Protein AF-Q11L35-F1 (afdb_monomer)

Sequence (393 aa):
MLRLVAATIITDKWRVLVFRGAKEGLKWLLNKLLLRSLIWETRNNARGILKKSSRTHQTLDYVSDSVLIIDKKIEYLSAKIDAHADVEDQFKNLVLSTLRDINLSIEQAKRLTAELRESMAGEFLDQINAKLSMQADGAIAEIDKRFTRLSEQIDESTRAVVAGVEKTALNEFRQTEALGALSKLLSLDLPLPPTRGWAASPDFLLHIYQHISEHKPKLVVELGSGVSTVVIAAALKANGDGGLLHSLDHEATFAEATSKLLAKHAFADIATVHHAPLAPWRPTKETKLGTEWQWYSVPETVGSLQDIDLLVIDGPPKATGPFARYPAVPHFRDRMASNCTVLLDDASREEERKVVKAWASDRGLRLYHHREFEKGLAVVIAEGPLPVEESNQ

Organism: Chelativorans sp. (strain BNC1) (NCBI:txid266779)

Mean predicted aligned error: 15.9 Å

pLDDT: mean 71.74, std 25.57, range [23.27, 98.81]

Secondary structure (DSSP, 8-state):
-TTSTTTTSS-TTTHHHHHHHHHHHHHHHHHHHHHHHHHHHHHHHHHHHHTT----THHHHHHHHHHHHHHHHHHHHHHHHTT-S--HHHHHHHHHHHHHHHHHHHHHHHHHHHHHHTT--STHHHHHHHHHHHHHHHHHHHHHHHHHHHHHHHHHHHHHHHHHHHHHHHHHHHHHHHHHHHHHHH--SSPPPP-STTS--HHHHHHHHHHHHHH--SEEEEES-SHHHHHHHHHHHHHTS--EEEEEESSHHHHHHHHHHHHHTT-TTTEEEEE--EEEE--SS-BTTBS-EEEE---HHHHT---EEEEEE--S-GGG-TTTTTTHHHHHGGGEEEEEEEEES-TTSHHHHHHHHHHTTSTTEEEEEETTSSS-EEEEEE-SPPPP-----

InterPro domains:
  IPR029063 S-adenosyl-L-methionine-dependent methyltransferase superfamily [G3DSA:3.40.50.150] (193-385)
  IPR029063 S-adenosyl-L-methionine-dependent methyltransferase superfamily [SSF53335] (197-368)

Nearest PDB structures (foldseek):
  4ymh-assembly2_D  TM=7.003E-01  e=1.085E-08  Podospora anserina
  3dul-assembly1_B  TM=6.969E-01  e=2.610E-08  Bacillus cereus ATCC 10987
  2zlb-assembly1_A  TM=6.695E-01  e=5.586E-08  Rattus norvegicus
  6gt5-assembly2_B  TM=5.621E-01  e=4.677E-05  Homo sapiens
  4pin-assembly1_A  TM=4.367E-01  e=4.763E-03  Mycolicibacterium smegmatis

Foldseek 3Di:
DVVVVPPPPPPPPPVVVVVVVVVVVVVVVVVVVVVVVLLVVVVVVLVVLLVVFFDDPVLQVLVVVLLVVLVVLVVVVVVVVVPDDPDDPVVVVSVVVSSVSVVVSVVVSSVVRVVRVPPDDGPNVVVSSVVSVVSVVVSVVVVVVVVVVVVVVVVVVVVVVVVVVVVVVVQVVVLVVLQVVLVVLLPFPDDFDDCDDLHPGSNLLSVLLVCCLPVVWQEEEEEDAGRSQSSNLSSNVVNVPNRAYEYEDQDPVRLVVRCVVCVVRVSNVHYHYDHFHWDWDAFPDDDPQDGIFGAGNDDPVRLVAAAHQEYEYSDDDPVRDQLRRLCRCRSCVRRHHQWHKYKYFLCVDPSVVVSVVRVVVDPQKDWDWACVHPSTMIIITGHGDDPPPPPDD

Structure (mmCIF, N/CA/C/O backbone):
data_AF-Q11L35-F1
#
_entry.id   AF-Q11L35-F1
#
loop_
_atom_site.group_PDB
_atom_site.id
_atom_site.type_symbol
_atom_site.label_atom_id
_atom_site.label_alt_id
_atom_site.label_comp_id
_atom_site.label_asym_id
_atom_site.label_entity_id
_atom_site.label_seq_id
_atom_site.pdbx_PDB_ins_code
_atom_site.Cartn_x
_atom_site.Cartn_y
_atom_site.Cartn_z
_atom_site.occupancy
_atom_site.B_iso_or_equiv
_atom_site.auth_seq_id
_atom_site.auth_comp_id
_atom_site.auth_asym_id
_atom_site.auth_atom_id
_atom_site.pdbx_PDB_model_num
ATOM 1 N N . MET A 1 1 ? 46.442 26.724 -16.654 1.00 29.09 1 MET A N 1
ATOM 2 C CA . MET A 1 1 ? 45.560 25.533 -16.604 1.00 29.09 1 MET A CA 1
ATOM 3 C C . MET A 1 1 ? 46.078 24.381 -15.732 1.00 29.09 1 MET A C 1
ATOM 5 O O . MET A 1 1 ? 45.262 23.764 -15.069 1.00 29.09 1 MET A O 1
ATOM 9 N N . LEU A 1 2 ? 47.388 24.116 -15.626 1.00 24.48 2 LEU A N 1
ATOM 10 C CA . LEU A 1 2 ? 47.922 22.976 -14.844 1.00 24.48 2 LEU A CA 1
ATOM 11 C C . LEU A 1 2 ? 47.779 23.044 -13.301 1.00 24.48 2 LEU A C 1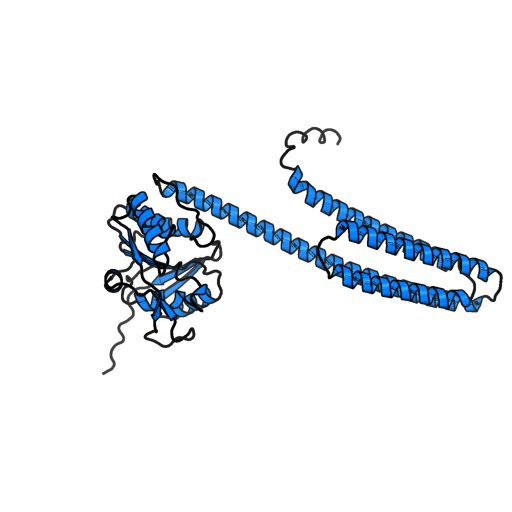
ATOM 13 O O . LEU A 1 2 ? 48.133 22.085 -12.627 1.00 24.48 2 LEU A O 1
ATOM 17 N N . ARG A 1 3 ? 47.233 24.126 -12.720 1.00 23.27 3 ARG A N 1
ATOM 18 C CA . ARG A 1 3 ? 47.002 24.243 -11.261 1.00 23.27 3 ARG A CA 1
ATOM 19 C C . ARG A 1 3 ? 45.599 23.831 -10.782 1.00 23.27 3 ARG A C 1
ATOM 21 O O . ARG A 1 3 ? 45.425 23.677 -9.582 1.00 23.27 3 ARG A O 1
ATOM 28 N N . LEU A 1 4 ? 44.634 23.575 -11.678 1.00 26.19 4 LEU A N 1
ATOM 29 C CA . LEU A 1 4 ? 43.349 22.956 -11.288 1.00 26.19 4 LEU A CA 1
ATOM 30 C C . LEU A 1 4 ? 43.421 21.421 -11.180 1.00 26.19 4 LEU A C 1
ATOM 32 O O . LEU A 1 4 ? 42.534 20.809 -10.600 1.00 26.19 4 LEU A O 1
ATOM 36 N N . VAL A 1 5 ? 44.483 20.795 -11.698 1.00 32.59 5 VAL A N 1
ATOM 37 C CA . VAL A 1 5 ? 44.648 19.328 -11.713 1.00 32.59 5 VAL A CA 1
ATOM 38 C C . VAL A 1 5 ? 45.006 18.765 -10.325 1.00 32.59 5 VAL A C 1
ATOM 40 O O . VAL A 1 5 ? 44.739 17.603 -10.043 1.00 32.59 5 VAL A O 1
ATOM 43 N N . ALA A 1 6 ? 45.561 19.587 -9.427 1.00 26.75 6 ALA A N 1
ATOM 44 C CA . ALA A 1 6 ? 46.005 19.153 -8.099 1.00 26.75 6 ALA A CA 1
ATOM 45 C C . ALA A 1 6 ? 44.889 19.100 -7.032 1.00 26.75 6 ALA A C 1
ATOM 47 O O . ALA A 1 6 ? 45.055 18.444 -6.008 1.00 26.75 6 ALA A O 1
ATOM 48 N N . ALA A 1 7 ? 43.756 19.780 -7.243 1.00 27.67 7 ALA A N 1
ATOM 49 C CA . ALA A 1 7 ? 42.763 20.032 -6.190 1.00 27.67 7 ALA A CA 1
ATOM 50 C C . ALA A 1 7 ? 41.659 18.961 -6.056 1.00 27.67 7 ALA A C 1
ATOM 52 O O . ALA A 1 7 ? 40.735 19.136 -5.266 1.00 27.67 7 ALA A O 1
ATOM 53 N N . THR A 1 8 ? 41.708 17.858 -6.812 1.00 28.53 8 THR A N 1
ATOM 54 C CA . THR A 1 8 ? 40.670 16.799 -6.755 1.00 28.53 8 THR A CA 1
ATOM 55 C C . THR A 1 8 ? 41.256 15.386 -6.671 1.00 28.53 8 THR A C 1
ATOM 57 O O . THR A 1 8 ? 40.688 14.435 -7.195 1.00 28.53 8 THR A O 1
ATOM 60 N N . ILE A 1 9 ? 42.388 15.254 -5.972 1.00 30.20 9 ILE A N 1
ATOM 61 C CA . ILE A 1 9 ? 42.978 13.963 -5.561 1.00 30.20 9 ILE A CA 1
ATOM 62 C C . ILE A 1 9 ? 42.418 13.503 -4.189 1.00 30.20 9 ILE A C 1
ATOM 64 O O . ILE A 1 9 ? 42.638 12.379 -3.754 1.00 30.20 9 ILE A O 1
ATOM 68 N N . ILE A 1 10 ? 41.616 14.338 -3.512 1.00 29.62 10 ILE A N 1
ATOM 69 C CA . ILE A 1 10 ? 40.997 14.023 -2.213 1.00 29.62 10 ILE A CA 1
ATOM 70 C C . ILE A 1 10 ? 39.472 13.903 -2.366 1.00 29.62 10 ILE A C 1
ATOM 72 O O . ILE A 1 10 ? 38.725 14.831 -2.072 1.00 29.62 10 ILE A O 1
ATOM 76 N N . THR A 1 11 ? 39.008 12.762 -2.885 1.00 29.30 11 THR A N 1
ATOM 77 C CA . THR A 1 11 ? 37.630 12.209 -2.721 1.00 29.30 11 THR A CA 1
ATOM 78 C C . THR A 1 11 ? 37.545 10.750 -3.227 1.00 29.30 11 THR A C 1
ATOM 80 O O . THR A 1 11 ? 36.487 10.230 -3.588 1.00 29.30 11 THR A O 1
ATOM 83 N N . ASP A 1 12 ? 38.687 10.060 -3.275 1.00 28.56 12 ASP A N 1
ATOM 84 C CA . ASP A 1 12 ? 39.009 9.083 -4.327 1.00 28.56 12 ASP A CA 1
ATOM 85 C C . ASP A 1 12 ? 38.484 7.645 -4.104 1.00 28.56 12 ASP A C 1
ATOM 87 O O . ASP A 1 12 ? 39.040 6.674 -4.611 1.00 28.56 12 ASP A O 1
ATOM 91 N N . LYS A 1 13 ? 37.404 7.480 -3.325 1.00 29.12 13 LYS A N 1
ATOM 92 C CA . LYS A 1 13 ? 36.787 6.163 -3.048 1.00 29.12 13 LYS A CA 1
ATOM 93 C C . LYS A 1 13 ? 35.330 5.998 -3.488 1.00 29.12 13 LYS A C 1
ATOM 95 O O . LYS A 1 13 ? 34.893 4.861 -3.616 1.00 29.12 13 LYS A O 1
ATOM 100 N N . TRP A 1 14 ? 34.608 7.075 -3.810 1.00 26.94 14 TRP A N 1
ATOM 101 C CA . TRP A 1 14 ? 33.223 6.982 -4.317 1.00 26.94 14 TRP A CA 1
ATOM 102 C C . TRP A 1 14 ? 33.079 7.202 -5.831 1.00 26.94 14 TRP A C 1
ATOM 104 O O . TRP A 1 14 ? 32.114 6.737 -6.432 1.00 26.94 14 TRP A O 1
ATOM 114 N N . ARG A 1 15 ? 34.065 7.820 -6.498 1.00 26.83 15 ARG A N 1
ATOM 115 C CA . ARG A 1 15 ? 34.047 7.977 -7.967 1.00 26.83 15 ARG A CA 1
ATOM 116 C C . ARG A 1 15 ? 34.256 6.666 -8.738 1.00 26.83 15 ARG A C 1
ATOM 118 O O . ARG A 1 15 ? 33.853 6.588 -9.893 1.00 26.83 15 ARG A O 1
ATOM 125 N N . VAL A 1 16 ? 34.858 5.644 -8.127 1.00 29.20 16 VAL A N 1
ATOM 126 C CA . VAL A 1 16 ? 35.372 4.453 -8.835 1.00 29.20 16 VAL A CA 1
ATOM 127 C C . VAL A 1 16 ? 34.273 3.557 -9.433 1.00 29.20 16 VAL A C 1
ATOM 129 O O . VAL A 1 16 ? 34.518 2.944 -10.471 1.00 29.20 16 VAL A O 1
ATOM 132 N N . LEU A 1 17 ? 33.061 3.513 -8.860 1.00 28.58 17 LEU A N 1
ATOM 133 C CA . LEU A 1 17 ? 31.939 2.780 -9.473 1.00 28.58 17 LEU A CA 1
ATOM 134 C C . LEU A 1 17 ? 31.241 3.583 -10.583 1.00 28.58 17 LEU A C 1
ATOM 136 O O . LEU A 1 17 ? 31.077 3.069 -11.686 1.00 28.58 17 LEU A O 1
ATOM 140 N N . VAL A 1 18 ? 30.889 4.850 -10.342 1.00 30.12 18 VAL A N 1
ATOM 141 C CA . VAL A 1 18 ? 30.132 5.661 -11.321 1.00 30.12 18 VAL A CA 1
ATOM 142 C C . VAL A 1 18 ? 30.981 6.021 -12.552 1.00 30.12 18 VAL A C 1
ATOM 144 O O . VAL A 1 18 ? 30.473 6.054 -13.673 1.00 30.12 18 VAL A O 1
ATOM 147 N N . PHE A 1 19 ? 32.298 6.208 -12.396 1.00 29.14 19 PHE A N 1
ATOM 148 C CA . PHE A 1 19 ? 33.178 6.465 -13.542 1.00 29.14 19 PHE A CA 1
ATOM 149 C C . PHE A 1 19 ? 33.494 5.236 -14.401 1.00 29.14 19 PHE A C 1
ATOM 151 O O . PHE A 1 19 ? 34.029 5.435 -15.488 1.00 29.14 19 PHE A O 1
ATOM 158 N N . ARG A 1 20 ? 33.171 3.993 -14.001 1.00 29.88 20 ARG A N 1
ATOM 159 C CA . ARG A 1 20 ? 33.344 2.837 -14.906 1.00 29.88 20 ARG A CA 1
ATOM 160 C C . ARG A 1 20 ? 32.420 2.954 -16.117 1.00 29.88 20 ARG A C 1
ATOM 162 O O . ARG A 1 20 ? 32.927 3.063 -17.230 1.00 29.88 20 ARG A O 1
ATOM 169 N N . GLY A 1 21 ? 31.114 3.116 -15.891 1.00 31.98 21 GLY A N 1
ATOM 170 C CA . GLY A 1 21 ? 30.136 3.326 -16.966 1.00 31.98 21 GLY A CA 1
ATOM 171 C C . GLY A 1 21 ? 30.418 4.575 -17.812 1.00 31.98 21 GLY A C 1
ATOM 172 O O . GLY A 1 21 ? 30.351 4.517 -19.034 1.00 31.98 21 GLY A O 1
ATOM 173 N N . ALA A 1 22 ? 30.838 5.691 -17.202 1.00 30.36 22 ALA A N 1
ATOM 174 C CA . ALA A 1 22 ? 31.196 6.899 -17.958 1.00 30.36 22 ALA A CA 1
ATOM 175 C C . ALA A 1 22 ? 32.483 6.734 -18.795 1.00 30.36 22 ALA A C 1
ATOM 177 O O . ALA A 1 22 ? 32.574 7.248 -19.910 1.00 30.36 22 ALA A O 1
ATOM 178 N N . LYS A 1 23 ? 33.484 6.001 -18.289 1.00 32.16 23 LYS A N 1
ATOM 179 C CA . LYS A 1 23 ? 34.743 5.713 -19.000 1.00 32.16 23 LYS A CA 1
ATOM 180 C C . LYS A 1 23 ? 34.551 4.664 -20.098 1.00 32.16 23 LYS A C 1
ATOM 182 O O . LYS A 1 23 ? 35.252 4.722 -21.105 1.00 32.16 23 LYS A O 1
ATOM 187 N N . GLU A 1 24 ? 33.597 3.754 -19.933 1.00 38.53 24 GLU A N 1
ATOM 188 C CA . GLU A 1 24 ? 33.161 2.797 -20.956 1.00 38.53 24 GLU A CA 1
ATOM 189 C C . GLU A 1 24 ? 32.288 3.466 -22.022 1.00 38.53 24 GLU A C 1
ATOM 191 O O . GLU A 1 24 ? 32.564 3.289 -23.203 1.00 38.53 24 GLU A O 1
ATOM 196 N N . GLY A 1 25 ? 31.368 4.362 -21.654 1.00 35.50 25 GLY A N 1
ATOM 197 C CA . GLY A 1 25 ? 30.642 5.214 -22.603 1.00 35.50 25 GLY A CA 1
ATOM 198 C C . GLY A 1 25 ? 31.573 6.118 -23.420 1.00 35.50 25 GLY A C 1
ATOM 199 O O . GLY A 1 25 ? 31.425 6.226 -24.636 1.00 35.50 25 GLY A O 1
ATOM 200 N N . LEU A 1 26 ? 32.602 6.703 -22.792 1.00 33.41 26 LEU A N 1
ATOM 201 C CA . LEU A 1 26 ? 33.616 7.497 -23.496 1.00 33.41 26 LEU A CA 1
ATOM 202 C C . LEU A 1 26 ? 34.525 6.627 -24.384 1.00 33.41 26 LEU A C 1
ATOM 204 O O . LEU A 1 26 ? 34.858 7.038 -25.493 1.00 33.41 26 LEU A O 1
ATOM 208 N N . LYS A 1 27 ? 34.886 5.410 -23.946 1.00 37.41 27 LYS A N 1
ATOM 209 C CA . LYS A 1 27 ? 35.559 4.404 -24.791 1.00 37.41 27 LYS A CA 1
ATOM 210 C C . LYS A 1 27 ? 34.689 3.978 -25.971 1.00 37.41 27 LYS A C 1
ATOM 212 O O . LYS A 1 27 ? 35.217 3.838 -27.065 1.00 37.41 27 LYS A O 1
ATOM 217 N N . TRP A 1 28 ? 33.387 3.791 -25.780 1.00 43.50 28 TRP A N 1
ATOM 218 C CA . TRP A 1 28 ? 32.437 3.445 -26.835 1.00 43.50 28 TRP A CA 1
ATOM 219 C C . TRP A 1 28 ? 32.321 4.578 -27.855 1.00 43.50 28 TRP A C 1
ATOM 221 O O . TRP A 1 28 ? 32.418 4.327 -29.052 1.00 43.50 28 TRP A O 1
ATOM 231 N N . LEU A 1 29 ? 32.243 5.833 -27.402 1.00 36.66 29 LEU A N 1
ATOM 232 C CA . LEU A 1 29 ? 32.278 7.021 -28.262 1.00 36.66 29 LEU A CA 1
ATOM 233 C C . LEU A 1 29 ? 33.608 7.156 -29.022 1.00 36.66 29 LEU A C 1
ATOM 235 O O . LEU A 1 29 ? 33.600 7.412 -30.225 1.00 36.66 29 LEU A O 1
ATOM 239 N N . LEU A 1 30 ? 34.744 6.919 -28.361 1.00 36.56 30 LEU A N 1
ATOM 240 C CA . LEU A 1 30 ? 36.063 6.892 -29.002 1.00 36.56 30 LEU A CA 1
ATOM 241 C C . LEU A 1 30 ? 36.185 5.742 -30.010 1.00 36.56 30 LEU A C 1
ATOM 243 O O . LEU A 1 30 ? 36.668 5.973 -31.111 1.00 36.56 30 LEU A O 1
ATOM 247 N N . ASN A 1 31 ? 35.682 4.547 -29.693 1.00 41.69 31 ASN A N 1
ATOM 248 C CA . ASN A 1 31 ? 35.614 3.407 -30.610 1.00 41.69 31 ASN A CA 1
ATOM 249 C C . ASN A 1 31 ? 34.676 3.691 -31.794 1.00 41.69 31 ASN A C 1
ATOM 251 O O . ASN A 1 31 ? 35.005 3.321 -32.912 1.00 41.69 31 ASN A O 1
ATOM 255 N N . LYS A 1 32 ? 33.552 4.391 -31.588 1.00 45.16 32 LYS A N 1
ATOM 256 C CA . LYS A 1 32 ? 32.598 4.830 -32.629 1.00 45.16 32 LYS A CA 1
ATOM 257 C C . LYS A 1 32 ? 33.228 5.869 -33.565 1.00 45.16 32 LYS A C 1
ATOM 259 O O . LYS A 1 32 ? 33.017 5.810 -34.775 1.00 45.16 32 LYS A O 1
ATOM 264 N N . LEU A 1 33 ? 34.045 6.780 -33.030 1.00 38.81 33 LEU A N 1
ATOM 265 C CA . LEU A 1 33 ? 34.843 7.734 -33.810 1.00 38.81 33 LEU A CA 1
ATOM 266 C C . LEU A 1 33 ? 36.004 7.050 -34.549 1.00 38.81 33 LEU A C 1
ATOM 268 O O . LEU A 1 33 ? 36.213 7.340 -35.723 1.00 38.81 33 LEU A O 1
ATOM 272 N N . LEU A 1 34 ? 36.697 6.099 -33.914 1.00 40.25 34 LEU A N 1
ATOM 273 C CA . LEU A 1 34 ? 37.718 5.256 -34.545 1.00 40.25 34 LEU A CA 1
ATOM 274 C C . LEU A 1 34 ? 37.129 4.401 -35.670 1.00 40.25 34 LEU A C 1
ATOM 276 O O . LEU A 1 34 ? 37.714 4.369 -36.743 1.00 40.25 34 LEU A O 1
ATOM 280 N N . LEU A 1 35 ? 35.958 3.781 -35.482 1.00 43.38 35 LEU A N 1
ATOM 281 C CA . LEU A 1 35 ? 35.275 3.022 -36.535 1.00 43.38 35 LEU A CA 1
ATOM 282 C C . LEU A 1 35 ? 34.895 3.924 -37.707 1.00 43.38 35 LEU A C 1
ATOM 284 O O . LEU A 1 35 ? 35.154 3.569 -38.850 1.00 43.38 35 LEU A O 1
ATOM 288 N N . ARG A 1 36 ? 34.332 5.109 -37.437 1.00 44.53 36 ARG A N 1
ATOM 289 C CA . ARG A 1 36 ? 34.022 6.098 -38.482 1.00 44.53 36 ARG A CA 1
ATOM 290 C C . ARG A 1 36 ? 35.278 6.570 -39.215 1.00 44.53 36 ARG A C 1
ATOM 292 O O . ARG A 1 36 ? 35.238 6.682 -40.435 1.00 44.53 36 ARG A O 1
ATOM 299 N N . SER A 1 37 ? 36.383 6.793 -38.501 1.00 40.12 37 SER A N 1
ATOM 300 C CA . SER A 1 37 ? 37.683 7.116 -39.097 1.00 40.12 37 SER A CA 1
ATOM 301 C C . SER A 1 37 ? 38.183 5.976 -39.979 1.00 40.12 37 SER A C 1
ATOM 303 O O . SER A 1 37 ? 38.537 6.218 -41.126 1.00 40.12 37 SER A O 1
ATOM 305 N N . LEU A 1 38 ? 38.143 4.734 -39.489 1.00 40.75 38 LEU A N 1
ATOM 306 C CA . LEU A 1 38 ? 38.620 3.563 -40.219 1.00 40.75 38 LEU A CA 1
ATOM 307 C C . LEU A 1 38 ? 37.758 3.283 -41.457 1.00 40.75 38 LEU A C 1
ATOM 309 O O . LEU A 1 38 ? 38.300 3.040 -42.522 1.00 40.75 38 LEU A O 1
ATOM 313 N N . ILE A 1 39 ? 36.430 3.397 -41.358 1.00 43.53 39 ILE A N 1
ATOM 314 C CA . ILE A 1 39 ? 35.503 3.269 -42.495 1.00 43.53 39 ILE A CA 1
ATOM 315 C C . ILE A 1 39 ? 35.752 4.385 -43.519 1.00 43.53 39 ILE A C 1
ATOM 317 O O . ILE A 1 39 ? 35.795 4.116 -44.718 1.00 43.53 39 ILE A O 1
ATOM 321 N N . TRP A 1 40 ? 35.963 5.628 -43.076 1.00 42.62 40 TRP A N 1
ATOM 322 C CA . TRP A 1 40 ? 36.297 6.758 -43.950 1.00 42.62 40 TRP A CA 1
ATOM 323 C C . TRP A 1 40 ? 37.661 6.582 -44.637 1.00 42.62 40 TRP A C 1
ATOM 325 O O . TRP A 1 40 ? 37.807 6.881 -45.823 1.00 42.62 40 TRP A O 1
ATOM 335 N N . GLU A 1 41 ? 38.644 6.036 -43.929 1.00 40.00 41 GLU A N 1
ATOM 336 C CA . GLU A 1 41 ? 39.988 5.746 -44.428 1.00 40.00 41 GLU A CA 1
ATOM 337 C C . GLU A 1 41 ? 39.989 4.547 -45.392 1.00 40.00 41 GLU A C 1
ATOM 339 O O . GLU A 1 41 ? 40.551 4.639 -46.483 1.00 40.00 41 GLU A O 1
ATOM 344 N N . THR A 1 42 ? 39.254 3.471 -45.088 1.00 41.47 42 THR A N 1
ATOM 345 C CA . THR A 1 42 ? 38.979 2.354 -46.009 1.00 41.47 42 THR A CA 1
ATOM 346 C C . THR A 1 42 ? 38.236 2.837 -47.257 1.00 41.47 42 THR A C 1
ATOM 348 O O . THR A 1 42 ? 38.613 2.464 -48.365 1.00 41.47 42 THR A O 1
ATOM 351 N N . ARG A 1 43 ? 37.243 3.725 -47.118 1.00 44.28 43 ARG A N 1
ATOM 352 C CA . ARG A 1 43 ? 36.503 4.358 -48.226 1.00 44.28 43 ARG A CA 1
ATOM 353 C C . ARG A 1 43 ? 37.404 5.224 -49.107 1.00 44.28 43 ARG A C 1
ATOM 355 O O . ARG A 1 43 ? 37.300 5.162 -50.333 1.00 44.28 43 ARG A O 1
ATOM 362 N N . ASN A 1 44 ? 38.306 6.005 -48.516 1.00 43.66 44 ASN A N 1
ATOM 363 C CA . ASN A 1 44 ? 39.275 6.808 -49.264 1.00 43.66 44 ASN A CA 1
ATOM 364 C C . ASN A 1 44 ? 40.340 5.944 -49.945 1.00 43.66 44 ASN A C 1
ATOM 366 O O . ASN A 1 44 ? 40.680 6.212 -51.097 1.00 43.66 44 ASN A O 1
ATOM 370 N N . ASN A 1 45 ? 40.799 4.872 -49.297 1.00 40.28 45 ASN A N 1
ATOM 371 C CA . ASN A 1 45 ? 41.697 3.897 -49.909 1.00 40.28 45 ASN A CA 1
ATOM 372 C C . ASN A 1 45 ? 41.012 3.167 -51.074 1.00 40.28 45 ASN A C 1
ATOM 374 O O . ASN A 1 45 ? 41.555 3.171 -52.175 1.00 40.28 45 ASN A O 1
ATOM 378 N N . ALA A 1 46 ? 39.791 2.649 -50.901 1.00 41.22 46 ALA A N 1
ATOM 379 C CA . ALA A 1 46 ? 38.993 2.031 -51.966 1.00 41.22 46 ALA A CA 1
ATOM 380 C C . ALA A 1 46 ? 38.808 2.971 -53.172 1.00 41.22 46 ALA A C 1
ATOM 382 O O . ALA A 1 46 ? 39.084 2.592 -54.311 1.00 41.22 46 ALA A O 1
ATOM 383 N N . ARG A 1 47 ? 38.449 4.239 -52.932 1.00 41.44 47 ARG A N 1
ATOM 384 C CA . ARG A 1 47 ? 38.328 5.264 -53.987 1.00 41.44 47 ARG A CA 1
ATOM 385 C C . ARG A 1 47 ? 39.674 5.632 -54.624 1.00 41.44 47 ARG A C 1
ATOM 387 O O . ARG A 1 47 ? 39.729 5.895 -55.824 1.00 41.44 47 ARG A O 1
ATOM 394 N N . GLY A 1 48 ? 40.765 5.616 -53.859 1.00 38.22 48 GLY A N 1
ATOM 395 C CA . GLY A 1 48 ? 42.132 5.809 -54.354 1.00 38.22 48 GLY A CA 1
ATOM 396 C C . GLY A 1 48 ? 42.652 4.645 -55.207 1.00 38.22 48 GLY A C 1
ATOM 397 O O . GLY A 1 48 ? 43.472 4.866 -56.098 1.00 38.22 48 GLY A O 1
ATOM 398 N N . ILE A 1 49 ? 42.153 3.429 -54.969 1.00 38.44 49 ILE A N 1
ATOM 399 C CA . ILE A 1 49 ? 42.438 2.216 -55.751 1.00 38.44 49 ILE A CA 1
ATOM 400 C C . ILE A 1 49 ? 41.624 2.216 -57.045 1.00 38.44 49 ILE A C 1
ATOM 402 O O . ILE A 1 49 ? 42.199 2.053 -58.119 1.00 38.44 49 ILE A O 1
ATOM 406 N N . LEU A 1 50 ? 40.318 2.495 -56.965 1.00 39.31 50 LEU A N 1
ATOM 407 C CA . LEU A 1 50 ? 39.436 2.634 -58.131 1.00 39.31 50 LEU A CA 1
ATOM 408 C C . LEU A 1 50 ? 39.946 3.713 -59.102 1.00 39.31 50 LEU A C 1
ATOM 410 O O . LEU A 1 50 ? 40.005 3.475 -60.302 1.00 39.31 50 LEU A O 1
ATOM 414 N N . LYS A 1 51 ? 40.448 4.851 -58.594 1.00 38.25 51 LYS A N 1
ATOM 415 C CA . LYS A 1 51 ? 41.118 5.887 -59.412 1.00 38.25 51 LYS A CA 1
ATOM 416 C C . LYS A 1 51 ? 42.442 5.457 -60.070 1.00 38.25 51 LYS A C 1
ATOM 418 O O . LYS A 1 51 ? 42.972 6.212 -60.881 1.00 38.25 51 LYS A O 1
ATOM 423 N N . LYS A 1 52 ? 43.015 4.305 -59.708 1.00 37.69 52 LYS A N 1
ATOM 424 C CA . LYS A 1 52 ? 44.307 3.801 -60.219 1.00 37.69 52 LYS A CA 1
ATOM 425 C C . LYS A 1 52 ? 44.191 2.500 -61.026 1.00 37.69 52 LYS A C 1
ATOM 427 O O . LYS A 1 52 ? 45.205 2.072 -61.581 1.00 37.69 52 LYS A O 1
ATOM 432 N N . SER A 1 53 ? 43.006 1.893 -61.078 1.00 40.16 53 SER A N 1
ATOM 433 C CA . SER A 1 53 ? 42.716 0.585 -61.676 1.00 40.16 53 SER A CA 1
ATOM 434 C C . SER A 1 53 ? 42.283 0.717 -63.137 1.00 40.16 53 SER A C 1
ATOM 436 O O . SER A 1 53 ? 41.279 1.362 -63.428 1.00 40.16 53 SER A O 1
ATOM 438 N N . SER A 1 54 ? 43.007 0.081 -64.061 1.00 40.41 54 SER A N 1
ATOM 439 C CA . SER A 1 54 ? 42.621 0.030 -65.475 1.00 40.41 54 SER A CA 1
ATOM 440 C C . SER A 1 54 ? 43.127 -1.234 -66.206 1.00 40.41 54 SER A C 1
ATOM 442 O O . SER A 1 54 ? 43.977 -1.114 -67.079 1.00 40.41 54 SER A O 1
ATOM 444 N N . ARG A 1 55 ? 42.598 -2.427 -65.839 1.00 43.97 55 ARG A N 1
ATOM 445 C CA . ARG A 1 55 ? 42.297 -3.689 -66.618 1.00 43.97 55 ARG A CA 1
ATOM 446 C C . ARG A 1 55 ? 41.829 -4.791 -65.620 1.00 43.97 55 ARG A C 1
ATOM 448 O O . ARG A 1 55 ? 42.160 -4.659 -64.449 1.00 43.97 55 ARG A O 1
ATOM 455 N N . THR A 1 56 ? 41.085 -5.880 -65.896 1.00 39.59 56 THR A N 1
ATOM 456 C CA . THR A 1 56 ? 40.362 -6.487 -67.056 1.00 39.59 56 THR A CA 1
ATOM 457 C C . THR A 1 56 ? 39.186 -7.328 -66.491 1.00 39.59 56 THR A C 1
ATOM 459 O O . THR A 1 56 ? 39.038 -7.451 -65.279 1.00 39.59 56 THR A O 1
ATOM 462 N N . HIS A 1 57 ? 38.348 -7.932 -67.341 1.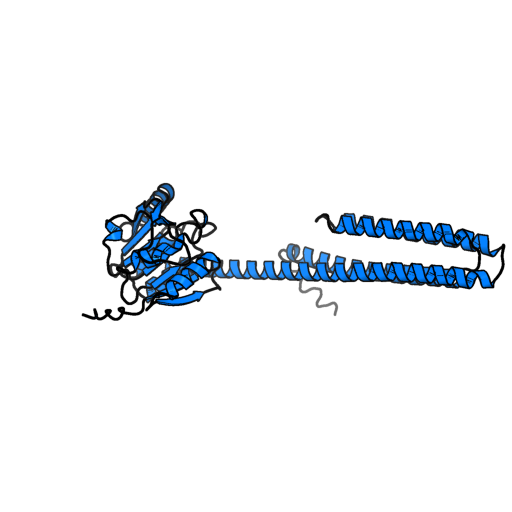00 38.22 57 HIS A N 1
ATOM 463 C CA . HIS A 1 57 ? 37.136 -8.684 -66.974 1.00 38.22 57 HIS A CA 1
ATOM 464 C C . HIS A 1 57 ? 37.262 -9.819 -65.931 1.00 38.22 57 HIS A C 1
ATOM 466 O O . HIS A 1 57 ? 36.301 -10.024 -65.207 1.00 38.22 57 HIS A O 1
ATOM 472 N N . GLN A 1 58 ? 38.381 -10.540 -65.777 1.00 38.16 58 GLN A N 1
ATOM 473 C CA . GLN A 1 58 ? 38.436 -11.635 -64.781 1.00 38.16 58 GLN A CA 1
ATOM 474 C C . GLN A 1 58 ? 38.408 -11.158 -63.318 1.00 38.16 58 GLN A C 1
ATOM 476 O O . GLN A 1 58 ? 37.999 -11.911 -62.438 1.00 38.16 58 GLN A O 1
ATOM 481 N N . THR A 1 59 ? 38.763 -9.898 -63.040 1.00 36.59 59 THR A N 1
ATOM 482 C CA . THR A 1 59 ? 38.615 -9.328 -61.690 1.00 36.59 59 THR A CA 1
ATOM 483 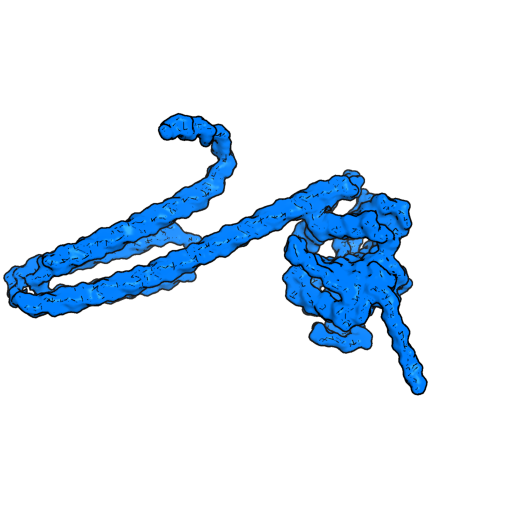C C . THR A 1 59 ? 37.150 -9.102 -61.308 1.00 36.59 59 THR A C 1
ATOM 485 O O . THR A 1 59 ? 36.850 -9.006 -60.121 1.00 36.59 59 THR A O 1
ATOM 488 N N . LEU A 1 60 ? 36.233 -8.987 -62.279 1.00 35.66 60 LEU A N 1
ATOM 489 C CA . LEU A 1 60 ? 34.833 -8.648 -62.007 1.00 35.66 60 LEU A CA 1
ATOM 490 C C . LEU A 1 60 ? 34.101 -9.744 -61.253 1.00 35.66 60 LEU A C 1
ATOM 492 O O . LEU A 1 60 ? 33.491 -9.450 -60.230 1.00 35.66 60 LEU A O 1
ATOM 496 N N . ASP A 1 61 ? 34.171 -10.977 -61.747 1.00 36.38 61 ASP A N 1
ATOM 497 C CA . ASP A 1 61 ? 33.427 -12.092 -61.162 1.00 36.38 61 ASP A CA 1
ATOM 498 C C . ASP A 1 61 ? 33.940 -12.375 -59.742 1.00 36.38 61 ASP A C 1
ATOM 500 O O . ASP A 1 61 ? 33.159 -12.445 -58.798 1.00 36.38 61 ASP A O 1
ATOM 504 N N . TYR A 1 62 ? 35.264 -12.362 -59.547 1.00 37.56 62 TYR A N 1
ATOM 505 C CA . TYR A 1 62 ? 35.878 -12.573 -58.232 1.00 37.56 62 TYR A CA 1
ATOM 506 C C . TYR A 1 62 ? 35.590 -11.443 -57.223 1.00 37.56 62 TYR A C 1
ATOM 508 O O . TYR A 1 62 ? 35.411 -11.696 -56.028 1.00 37.56 62 TYR A O 1
ATOM 516 N N . VAL A 1 63 ? 35.520 -10.181 -57.670 1.00 38.50 63 VAL A N 1
ATOM 517 C CA . VAL A 1 63 ? 35.133 -9.061 -56.792 1.00 38.50 63 VAL A CA 1
ATOM 518 C C . VAL A 1 63 ? 33.622 -9.055 -56.541 1.00 38.50 63 VAL A C 1
ATOM 520 O O . VAL A 1 63 ? 33.210 -8.748 -55.425 1.00 38.50 63 VAL A O 1
ATOM 523 N N . SER A 1 64 ? 32.799 -9.463 -57.510 1.00 38.34 64 SER A N 1
ATOM 524 C CA . SER A 1 64 ? 31.359 -9.684 -57.323 1.00 38.34 64 SER A CA 1
ATOM 525 C C . SER A 1 64 ? 31.100 -10.763 -56.266 1.00 38.34 64 SER A C 1
ATOM 527 O O . SER A 1 64 ? 30.327 -10.533 -55.335 1.00 38.34 64 SER A O 1
ATOM 529 N N . ASP A 1 65 ? 31.813 -11.889 -56.332 1.00 40.84 65 ASP A N 1
ATOM 530 C CA . ASP A 1 65 ? 31.763 -12.946 -55.316 1.00 40.84 65 ASP A CA 1
ATOM 531 C C . ASP A 1 65 ? 32.269 -12.456 -53.951 1.00 40.84 65 ASP A C 1
ATOM 533 O O . ASP A 1 65 ? 31.671 -12.756 -52.917 1.00 40.84 65 ASP A O 1
ATOM 537 N N . SER A 1 66 ? 33.326 -11.637 -53.925 1.00 40.84 66 SER A N 1
ATOM 538 C CA . SER A 1 66 ? 33.844 -11.037 -52.687 1.00 40.84 66 SER A CA 1
ATOM 539 C C . SER A 1 66 ? 32.832 -10.088 -52.029 1.00 40.84 66 SER A C 1
ATOM 541 O O . SER A 1 66 ? 32.659 -10.127 -50.811 1.00 40.84 66 SER A O 1
ATOM 543 N N . VAL A 1 67 ? 32.119 -9.272 -52.815 1.00 41.97 67 VAL A N 1
ATOM 544 C CA . VAL A 1 67 ? 31.027 -8.407 -52.328 1.00 41.97 67 VAL A CA 1
ATOM 545 C C . VAL A 1 67 ? 29.852 -9.250 -51.822 1.00 41.97 67 VAL A C 1
ATOM 547 O O . VAL A 1 67 ? 29.337 -8.981 -50.739 1.00 41.97 67 VAL A O 1
ATOM 550 N N . LEU A 1 68 ? 29.493 -10.332 -52.519 1.00 41.88 68 LEU A N 1
ATOM 551 C CA . LEU A 1 68 ? 28.442 -11.263 -52.090 1.00 41.88 68 LEU A CA 1
ATOM 552 C C . LEU A 1 68 ? 28.791 -11.992 -50.773 1.00 41.88 68 LEU A C 1
ATOM 554 O O . LEU A 1 68 ? 27.915 -12.259 -49.947 1.00 41.88 68 LEU A O 1
ATOM 558 N N . ILE A 1 69 ? 30.073 -12.300 -50.550 1.00 44.16 69 ILE A N 1
ATOM 559 C CA . ILE A 1 69 ? 30.586 -12.852 -49.284 1.00 44.16 69 ILE A CA 1
ATOM 560 C C . ILE A 1 69 ? 30.518 -11.808 -48.159 1.00 44.16 69 ILE A C 1
ATOM 562 O O . ILE A 1 69 ? 30.189 -12.161 -47.024 1.00 44.16 69 ILE A O 1
ATOM 566 N N . ILE A 1 70 ? 30.802 -10.536 -48.458 1.00 43.34 70 ILE A N 1
ATOM 567 C CA . ILE A 1 70 ? 30.682 -9.425 -47.504 1.00 43.34 70 ILE A CA 1
ATOM 568 C C . ILE A 1 70 ? 29.215 -9.228 -47.090 1.00 43.34 70 ILE A C 1
ATOM 570 O O . ILE A 1 70 ? 28.944 -9.202 -45.889 1.00 43.34 70 ILE A O 1
ATOM 574 N N . ASP A 1 71 ? 28.269 -9.204 -48.035 1.00 42.41 71 ASP A N 1
ATOM 575 C CA . ASP A 1 71 ? 26.828 -9.091 -47.745 1.00 42.41 71 ASP A CA 1
ATOM 576 C C . ASP A 1 71 ? 26.325 -10.239 -46.855 1.00 42.41 71 ASP A C 1
ATOM 578 O O . ASP A 1 71 ? 25.726 -9.994 -45.804 1.00 42.41 71 ASP A O 1
ATOM 582 N N . LYS A 1 72 ? 26.648 -11.497 -47.194 1.00 45.62 72 LYS A N 1
ATOM 583 C CA . LYS A 1 72 ? 26.281 -12.662 -46.363 1.00 45.62 72 LYS A CA 1
ATOM 584 C C . LYS A 1 72 ? 26.888 -12.607 -44.960 1.00 45.62 72 LYS A C 1
ATOM 586 O O . LYS A 1 72 ? 26.246 -13.022 -43.994 1.00 45.62 72 LYS A O 1
ATOM 591 N N . LYS A 1 73 ? 28.112 -12.085 -44.817 1.00 45.41 73 LYS A N 1
ATOM 592 C CA . LYS A 1 73 ? 28.718 -11.857 -43.497 1.00 45.41 73 LYS A CA 1
ATOM 593 C C . LYS A 1 73 ? 27.972 -10.761 -42.734 1.00 45.41 73 LYS A C 1
ATOM 595 O O . LYS A 1 73 ? 27.640 -10.990 -41.580 1.00 45.41 73 LYS A O 1
ATOM 600 N N . ILE A 1 74 ? 27.634 -9.627 -43.350 1.00 43.34 74 ILE A N 1
ATOM 601 C CA . ILE A 1 74 ? 26.850 -8.542 -42.720 1.00 43.34 74 ILE A CA 1
ATOM 602 C C . ILE A 1 74 ? 25.477 -9.037 -42.238 1.00 43.34 74 ILE A C 1
ATOM 604 O O . ILE A 1 74 ? 25.007 -8.644 -41.166 1.00 43.34 74 ILE A O 1
ATOM 608 N N . GLU A 1 75 ? 24.844 -9.924 -42.999 1.00 45.59 75 GLU A N 1
ATOM 609 C CA . GLU A 1 75 ? 23.572 -10.551 -42.644 1.00 45.59 75 GLU A CA 1
ATOM 610 C C . GLU A 1 75 ? 23.709 -11.471 -41.415 1.00 45.59 75 GLU A C 1
ATOM 612 O O . GLU A 1 75 ? 22.968 -11.314 -40.442 1.00 45.59 75 GLU A O 1
ATOM 617 N N . TYR A 1 76 ? 24.741 -12.322 -41.382 1.00 47.28 76 TYR A N 1
ATOM 618 C CA . TYR A 1 76 ? 25.103 -13.132 -40.209 1.00 47.28 76 TYR A CA 1
ATOM 619 C C . TYR A 1 76 ? 25.464 -12.284 -38.974 1.00 47.28 76 TYR A C 1
ATOM 621 O O . TYR A 1 76 ? 25.083 -12.623 -37.853 1.00 47.28 76 TYR A O 1
ATOM 629 N N . LEU A 1 77 ? 26.168 -11.160 -39.162 1.00 42.59 77 LEU A N 1
ATOM 630 C CA . LEU A 1 77 ? 26.489 -10.217 -38.086 1.00 42.59 77 LEU A CA 1
ATOM 631 C C . LEU A 1 77 ? 25.230 -9.581 -37.496 1.00 42.59 77 LEU A C 1
ATOM 633 O O . LEU A 1 77 ? 25.121 -9.495 -36.276 1.00 42.59 77 LEU A O 1
ATOM 637 N N . SER A 1 78 ? 24.280 -9.183 -38.347 1.00 42.06 78 SER A N 1
ATOM 638 C CA . SER A 1 78 ? 22.993 -8.624 -37.911 1.00 42.06 78 SER A CA 1
ATOM 639 C C . SER A 1 78 ? 22.249 -9.643 -37.033 1.00 42.06 78 SER A C 1
ATOM 641 O O . SER A 1 78 ? 21.959 -9.353 -35.876 1.00 42.06 78 SER A O 1
ATOM 643 N N . ALA A 1 79 ? 22.100 -10.884 -37.512 1.00 46.91 79 ALA A N 1
ATOM 644 C CA . ALA A 1 79 ? 21.435 -11.960 -36.770 1.00 46.91 79 ALA A CA 1
ATOM 645 C C . ALA A 1 79 ? 22.114 -12.324 -35.431 1.00 46.91 79 ALA A C 1
ATOM 647 O O . ALA A 1 79 ? 21.449 -12.795 -34.510 1.00 46.91 79 ALA A O 1
ATOM 648 N N . LYS A 1 80 ? 23.433 -12.117 -35.295 1.00 44.31 80 LYS A N 1
ATOM 649 C CA . LYS A 1 80 ? 24.156 -12.309 -34.024 1.00 44.31 80 LYS A CA 1
ATOM 650 C C . LYS A 1 80 ? 24.039 -11.126 -33.060 1.00 44.31 80 LYS A C 1
ATOM 652 O O . LYS A 1 80 ? 24.080 -11.350 -31.853 1.00 44.31 80 LYS A O 1
ATOM 657 N N . ILE A 1 81 ? 23.904 -9.897 -33.561 1.00 44.03 81 ILE A N 1
ATOM 658 C CA . ILE A 1 81 ? 23.679 -8.698 -32.732 1.00 44.03 81 ILE A CA 1
ATOM 659 C C . ILE A 1 81 ? 22.317 -8.788 -32.028 1.00 44.03 81 ILE A C 1
ATOM 661 O O . ILE A 1 81 ? 22.217 -8.448 -30.849 1.00 44.03 81 ILE A O 1
ATOM 665 N N . ASP A 1 82 ? 21.315 -9.349 -32.704 1.00 41.19 82 ASP A N 1
ATOM 666 C CA . ASP A 1 82 ? 19.971 -9.571 -32.157 1.00 41.19 82 ASP A CA 1
ATOM 667 C C . ASP A 1 82 ? 19.920 -10.656 -31.047 1.00 41.19 82 ASP A C 1
ATOM 669 O O . ASP A 1 82 ? 18.898 -10.811 -30.379 1.00 41.19 82 ASP A O 1
ATOM 673 N N . ALA A 1 83 ? 21.011 -11.407 -30.815 1.00 39.53 83 ALA A N 1
ATOM 674 C CA . ALA A 1 83 ? 21.013 -12.686 -30.086 1.00 39.53 83 ALA A CA 1
ATOM 675 C C . ALA A 1 83 ? 21.752 -12.716 -28.718 1.00 39.53 83 ALA A C 1
ATOM 677 O O . ALA A 1 83 ? 22.131 -13.798 -28.274 1.00 39.53 83 ALA A O 1
ATOM 678 N N . HIS A 1 84 ? 21.895 -11.559 -28.046 1.00 48.50 84 HIS A N 1
ATOM 679 C CA . HIS A 1 84 ? 22.213 -11.337 -26.606 1.00 48.50 84 HIS A CA 1
ATOM 680 C C . HIS A 1 84 ? 23.589 -10.762 -26.163 1.00 48.50 84 HIS A C 1
ATOM 682 O O . HIS A 1 84 ? 24.652 -11.364 -26.286 1.00 48.50 84 HIS A O 1
ATOM 688 N N . ALA A 1 85 ? 23.469 -9.643 -25.435 1.00 42.97 85 ALA A N 1
ATOM 689 C CA . ALA A 1 85 ? 23.943 -9.361 -24.065 1.00 42.97 85 ALA A CA 1
ATOM 690 C C . ALA A 1 85 ? 25.431 -9.356 -23.645 1.00 42.97 85 ALA A C 1
ATOM 692 O O . ALA A 1 85 ? 25.707 -8.650 -22.679 1.00 42.97 85 ALA A O 1
ATOM 693 N N . ASP A 1 86 ? 26.383 -10.032 -24.298 1.00 50.44 86 ASP A N 1
ATOM 694 C CA . ASP A 1 86 ? 27.801 -10.004 -23.853 1.00 50.44 86 ASP A CA 1
ATOM 695 C C . ASP A 1 86 ? 28.730 -9.449 -24.944 1.00 50.44 86 ASP A C 1
ATOM 697 O O . ASP A 1 86 ? 29.480 -10.145 -25.635 1.00 50.44 86 ASP A O 1
ATOM 701 N N . VAL A 1 87 ? 28.532 -8.154 -25.201 1.00 48.00 87 VAL A N 1
ATOM 702 C CA . VAL A 1 87 ? 28.751 -7.574 -26.529 1.00 48.00 87 VAL A CA 1
ATOM 703 C C . VAL A 1 87 ? 30.192 -7.125 -26.766 1.00 48.00 87 VAL A C 1
ATOM 705 O O . VAL A 1 87 ? 30.702 -7.350 -27.857 1.00 48.00 87 VAL A O 1
ATOM 708 N N . GLU A 1 88 ? 30.873 -6.477 -25.813 1.00 46.00 88 GLU A N 1
ATOM 709 C CA . GLU A 1 88 ? 31.983 -5.573 -26.173 1.00 46.00 88 GLU A CA 1
ATOM 710 C C . GLU A 1 88 ? 33.186 -6.273 -26.835 1.00 46.00 88 GLU A C 1
ATOM 712 O O . GLU A 1 88 ? 33.612 -5.865 -27.918 1.00 46.00 88 GLU A O 1
ATOM 717 N N . ASP A 1 89 ? 33.730 -7.335 -26.237 1.00 45.06 89 ASP A N 1
ATOM 718 C CA . ASP A 1 89 ? 34.932 -7.990 -26.772 1.00 45.06 89 ASP A CA 1
ATOM 719 C C . ASP A 1 89 ? 34.623 -8.989 -27.896 1.00 45.06 89 ASP A C 1
ATOM 721 O O . ASP A 1 89 ? 35.424 -9.129 -28.824 1.00 45.06 89 ASP A O 1
ATOM 725 N N . GLN A 1 90 ? 33.443 -9.620 -27.899 1.00 44.59 90 GLN A N 1
ATOM 726 C CA . GLN A 1 90 ? 33.007 -10.421 -29.047 1.00 44.59 90 GLN A CA 1
ATOM 727 C C . GLN A 1 90 ? 32.747 -9.526 -30.266 1.00 44.59 90 GLN A C 1
ATOM 729 O O . GLN A 1 90 ? 33.260 -9.813 -31.346 1.00 44.59 90 GLN A O 1
ATOM 734 N N . PHE A 1 91 ? 32.049 -8.398 -30.094 1.00 45.75 91 PHE A N 1
ATOM 735 C CA . PHE A 1 91 ? 31.792 -7.419 -31.153 1.00 45.75 91 PHE A CA 1
ATOM 736 C C . PHE A 1 91 ? 33.086 -6.792 -31.677 1.00 45.75 91 PHE A C 1
ATOM 738 O O . PHE A 1 91 ? 33.275 -6.749 -32.890 1.00 45.75 91 PHE A O 1
ATOM 745 N N . LYS A 1 92 ? 34.027 -6.383 -30.810 1.00 45.53 92 LYS A N 1
ATOM 746 C CA . LYS A 1 92 ? 35.352 -5.906 -31.257 1.00 45.53 92 LYS A CA 1
ATOM 747 C C . LYS A 1 92 ? 36.070 -6.947 -32.104 1.00 45.53 92 LYS A C 1
ATOM 749 O O . LYS A 1 92 ? 36.498 -6.622 -33.206 1.00 45.53 92 LYS A O 1
ATOM 754 N N . ASN A 1 93 ? 36.204 -8.182 -31.618 1.00 47.38 93 ASN A N 1
ATOM 755 C CA . ASN A 1 93 ? 36.923 -9.232 -32.343 1.00 47.38 93 ASN A CA 1
ATOM 756 C C . ASN A 1 93 ? 36.261 -9.561 -33.689 1.00 47.38 93 ASN A C 1
ATOM 758 O O . ASN A 1 93 ? 36.957 -9.790 -34.675 1.00 47.38 93 ASN A O 1
ATOM 762 N N . LEU A 1 94 ? 34.931 -9.524 -33.736 1.00 47.03 94 LEU A N 1
ATOM 763 C CA . LEU A 1 94 ? 34.113 -9.824 -34.906 1.00 47.03 94 LEU A CA 1
ATOM 764 C C . LEU A 1 94 ? 34.103 -8.686 -35.947 1.00 47.03 94 LEU A C 1
ATOM 766 O O . LEU A 1 94 ? 34.158 -8.934 -37.152 1.00 47.03 94 LEU A O 1
ATOM 770 N N . VAL A 1 95 ? 34.107 -7.429 -35.502 1.00 46.62 95 VAL A N 1
ATOM 771 C CA . VAL A 1 95 ? 34.293 -6.257 -36.371 1.00 46.62 95 VAL A CA 1
ATOM 772 C C . VAL A 1 95 ? 35.735 -6.196 -36.882 1.00 46.62 95 VAL A C 1
ATOM 774 O O . VAL A 1 95 ? 35.951 -5.974 -38.070 1.00 46.62 95 VAL A O 1
ATOM 777 N N . LEU A 1 96 ? 36.732 -6.465 -36.031 1.00 45.56 96 LEU A N 1
ATOM 778 C CA . LEU A 1 96 ? 38.146 -6.501 -36.421 1.00 45.56 96 LEU A CA 1
ATOM 779 C C . LEU A 1 96 ? 38.470 -7.652 -37.384 1.00 45.56 96 LEU A C 1
ATOM 781 O O . LEU A 1 96 ? 39.281 -7.454 -38.289 1.00 45.56 96 LEU A O 1
ATOM 785 N N . SER A 1 97 ? 37.854 -8.831 -37.240 1.00 47.22 97 SER A N 1
ATOM 786 C CA . SER A 1 97 ? 38.001 -9.915 -38.221 1.00 47.22 97 SER A CA 1
ATOM 787 C C . SER A 1 97 ? 37.340 -9.550 -39.551 1.00 47.22 97 SER A C 1
ATOM 789 O O . SER A 1 97 ? 37.978 -9.669 -40.591 1.00 47.22 97 SER A O 1
ATOM 791 N N . THR A 1 98 ? 36.128 -8.991 -39.524 1.00 46.50 98 THR A N 1
ATOM 792 C CA . THR A 1 98 ? 35.422 -8.546 -40.738 1.00 46.50 98 THR A CA 1
ATOM 793 C C . THR A 1 98 ? 36.201 -7.455 -41.484 1.00 46.50 98 THR A C 1
ATOM 795 O O . THR A 1 98 ? 36.346 -7.524 -42.701 1.00 46.50 98 THR A O 1
ATOM 798 N N . LEU A 1 99 ? 36.781 -6.483 -40.771 1.00 45.84 99 LEU A N 1
ATOM 799 C CA . LEU A 1 99 ? 37.636 -5.444 -41.362 1.00 45.84 99 LEU A CA 1
ATOM 800 C C . LEU A 1 99 ? 38.940 -6.012 -41.947 1.00 45.84 99 LEU A C 1
ATOM 802 O O . LEU A 1 99 ? 39.384 -5.547 -42.997 1.00 45.84 99 LEU A O 1
ATOM 806 N N . ARG A 1 100 ? 39.544 -7.029 -41.312 1.00 49.06 100 ARG A N 1
ATOM 807 C CA . ARG A 1 100 ? 40.703 -7.747 -41.876 1.00 49.06 100 ARG A CA 1
ATOM 808 C C . ARG A 1 100 ? 40.335 -8.491 -43.155 1.00 49.06 100 ARG A C 1
ATOM 810 O O . ARG A 1 100 ? 41.068 -8.369 -44.131 1.00 49.06 100 ARG A O 1
ATOM 817 N N . ASP A 1 101 ? 39.211 -9.201 -43.164 1.00 48.94 101 ASP A N 1
ATOM 818 C CA . ASP A 1 101 ? 38.728 -9.948 -44.328 1.00 48.94 101 ASP A CA 1
ATOM 819 C C . ASP A 1 101 ? 38.440 -9.011 -45.511 1.00 48.94 101 ASP A C 1
ATOM 821 O O . ASP A 1 101 ? 38.914 -9.258 -46.617 1.00 48.94 101 ASP A O 1
ATOM 825 N N . ILE A 1 102 ? 37.756 -7.884 -45.268 1.00 48.50 102 ILE A N 1
ATOM 826 C CA . ILE A 1 102 ? 37.520 -6.839 -46.280 1.00 48.50 102 ILE A CA 1
ATOM 827 C C . ILE A 1 102 ? 38.851 -6.302 -46.823 1.00 48.50 102 ILE A C 1
ATOM 829 O O . ILE A 1 102 ? 39.020 -6.176 -48.036 1.00 48.50 102 ILE A O 1
ATOM 833 N N . ASN A 1 103 ? 39.819 -6.007 -45.950 1.00 45.94 103 ASN A N 1
ATOM 834 C CA . ASN A 1 103 ? 41.115 -5.488 -46.381 1.00 45.94 103 ASN A CA 1
ATOM 835 C C . ASN A 1 103 ? 41.916 -6.524 -47.195 1.00 45.94 103 ASN A C 1
ATOM 837 O O . ASN A 1 103 ? 42.534 -6.163 -48.192 1.00 45.94 103 ASN A O 1
ATOM 841 N N . LEU A 1 104 ? 41.860 -7.811 -46.832 1.00 50.69 104 LEU A N 1
ATOM 842 C CA . LEU A 1 104 ? 42.464 -8.904 -47.604 1.00 50.69 104 LEU A CA 1
ATOM 843 C C . LEU A 1 104 ? 41.841 -9.029 -49.002 1.00 50.69 104 LEU A C 1
ATOM 845 O O . LEU A 1 104 ? 42.581 -9.122 -49.982 1.00 50.69 104 LEU A O 1
ATOM 849 N N . SER A 1 105 ? 40.510 -8.957 -49.114 1.00 47.75 105 SER A N 1
ATOM 850 C CA . SER A 1 105 ? 39.812 -8.954 -50.407 1.00 47.75 105 SER A CA 1
ATOM 851 C C . SER A 1 105 ? 40.194 -7.741 -51.266 1.00 47.75 105 SER A C 1
ATOM 853 O O . SER A 1 105 ? 40.407 -7.881 -52.470 1.00 47.75 105 SER A O 1
ATOM 855 N N . ILE A 1 106 ? 40.360 -6.560 -50.658 1.00 48.94 106 ILE A N 1
ATOM 856 C CA . ILE A 1 106 ? 40.835 -5.350 -51.350 1.00 48.94 106 ILE A CA 1
ATOM 857 C C . ILE A 1 106 ? 42.285 -5.516 -51.842 1.00 48.94 106 ILE A C 1
ATOM 859 O O . ILE A 1 106 ? 42.577 -5.166 -52.986 1.00 48.94 106 ILE A O 1
ATOM 863 N N . GLU A 1 107 ? 43.201 -6.061 -51.033 1.00 49.66 107 GLU A N 1
ATOM 864 C CA . GLU A 1 107 ? 44.591 -6.313 -51.457 1.00 49.66 107 GLU A CA 1
ATOM 865 C C . GLU A 1 107 ? 44.690 -7.363 -52.579 1.00 49.66 107 GLU A C 1
ATOM 867 O O . GLU A 1 107 ? 45.499 -7.217 -53.499 1.00 49.66 107 GLU A O 1
ATOM 872 N N . GLN A 1 108 ? 43.843 -8.396 -52.560 1.00 49.81 108 GLN A N 1
ATOM 873 C CA . GLN A 1 108 ? 43.761 -9.375 -53.650 1.00 49.81 108 GLN A CA 1
ATOM 874 C C . GLN A 1 108 ? 43.213 -8.744 -54.938 1.00 49.81 108 GLN A C 1
ATOM 876 O O . GLN A 1 108 ? 43.804 -8.921 -56.005 1.00 49.81 108 GLN A O 1
ATOM 881 N N . ALA A 1 109 ? 42.160 -7.926 -54.843 1.00 49.53 109 ALA A N 1
ATOM 882 C CA . ALA A 1 109 ? 41.623 -7.183 -55.983 1.00 49.53 109 ALA A CA 1
ATOM 883 C C . ALA A 1 109 ? 42.661 -6.223 -56.600 1.00 49.53 109 ALA A C 1
ATOM 885 O O . ALA A 1 109 ? 42.758 -6.136 -57.828 1.00 49.53 109 ALA A O 1
ATOM 886 N N . LYS A 1 110 ? 43.486 -5.549 -55.776 1.00 47.03 110 LYS A N 1
ATOM 887 C CA . LYS A 1 110 ? 44.621 -4.724 -56.242 1.00 47.03 110 LYS A CA 1
ATOM 888 C C . LYS A 1 110 ? 45.653 -5.530 -57.034 1.00 47.03 110 LYS A C 1
ATOM 890 O O . LYS A 1 110 ? 46.139 -5.036 -58.047 1.00 47.03 110 LYS A O 1
ATOM 895 N N . ARG A 1 111 ? 46.019 -6.736 -56.576 1.00 50.91 111 ARG A N 1
ATOM 896 C CA . ARG A 1 111 ? 46.982 -7.596 -57.292 1.00 50.91 111 ARG A CA 1
ATOM 897 C C . ARG A 1 111 ? 46.452 -7.989 -58.666 1.00 50.91 111 ARG A C 1
ATOM 899 O O . ARG A 1 111 ? 47.115 -7.721 -59.661 1.00 50.91 111 ARG A O 1
ATOM 906 N N . LEU A 1 112 ? 45.219 -8.491 -58.724 1.00 48.78 112 LEU A N 1
ATOM 907 C CA . LEU A 1 112 ? 44.568 -8.873 -59.980 1.00 48.78 112 LEU A CA 1
ATOM 908 C C . LEU A 1 112 ? 44.414 -7.686 -60.950 1.00 48.78 112 LEU A C 1
ATOM 910 O O . LEU A 1 112 ? 44.629 -7.842 -62.148 1.00 48.78 112 LEU A O 1
ATOM 914 N N . THR A 1 113 ? 44.111 -6.475 -60.461 1.00 47.56 113 THR A N 1
ATOM 915 C CA . THR A 1 113 ? 44.086 -5.266 -61.320 1.00 47.56 113 THR A CA 1
ATOM 916 C C . THR A 1 113 ? 45.469 -4.781 -61.751 1.00 47.56 113 THR A C 1
ATOM 918 O O . THR A 1 113 ? 45.567 -4.132 -62.791 1.00 47.56 113 THR A O 1
ATOM 921 N N . ALA A 1 114 ? 46.539 -5.087 -61.011 1.00 49.44 114 ALA A N 1
ATOM 922 C CA . ALA A 1 114 ? 47.908 -4.821 -61.449 1.00 49.44 114 ALA A CA 1
ATOM 923 C C . ALA A 1 114 ? 48.343 -5.803 -62.549 1.00 49.44 114 ALA A C 1
ATOM 925 O O . ALA A 1 114 ? 48.808 -5.360 -63.594 1.00 49.44 114 ALA A O 1
ATOM 926 N N . GLU A 1 115 ? 48.110 -7.103 -62.353 1.00 48.81 115 GLU A N 1
ATOM 927 C CA . GLU A 1 115 ? 48.422 -8.170 -63.320 1.00 48.81 115 GLU A CA 1
ATOM 928 C C . GLU A 1 115 ? 47.656 -7.986 -64.636 1.00 48.81 115 GLU A C 1
ATOM 930 O O . GLU A 1 115 ? 48.211 -8.111 -65.727 1.00 48.81 115 GLU A O 1
ATOM 935 N N . LEU A 1 116 ? 46.380 -7.606 -64.561 1.00 47.84 116 LEU A N 1
ATOM 936 C CA . LEU A 1 116 ? 45.582 -7.395 -65.762 1.00 47.84 116 LEU A CA 1
ATOM 937 C C . LEU A 1 116 ? 45.933 -6.085 -66.491 1.00 47.84 116 LEU A C 1
ATOM 939 O O . LEU A 1 116 ? 45.732 -6.007 -67.707 1.00 47.84 116 LEU A O 1
ATOM 943 N N . ARG A 1 117 ? 46.518 -5.085 -65.805 1.00 45.75 117 ARG A N 1
ATOM 944 C CA . ARG A 1 117 ? 47.005 -3.813 -66.394 1.00 45.75 117 ARG A CA 1
ATOM 945 C C . ARG A 1 117 ? 47.926 -4.010 -67.591 1.00 45.75 117 ARG A C 1
ATOM 947 O O . ARG A 1 117 ? 47.917 -3.175 -68.500 1.00 45.75 117 ARG A O 1
ATOM 954 N N . GLU A 1 118 ? 48.654 -5.118 -67.603 1.00 51.41 118 GLU A N 1
ATOM 955 C CA . GLU A 1 118 ? 49.625 -5.461 -68.635 1.00 51.41 118 GLU A CA 1
ATOM 956 C C . GLU A 1 118 ? 48.999 -6.017 -69.933 1.00 51.41 118 GLU A C 1
ATOM 958 O O . GLU A 1 118 ? 49.697 -6.052 -70.942 1.00 51.41 118 GLU A O 1
ATOM 963 N N . SER A 1 119 ? 47.709 -6.412 -69.974 1.00 49.25 119 SER A N 1
ATOM 964 C CA . SER A 1 119 ? 47.219 -7.321 -71.040 1.00 49.25 119 SER A CA 1
ATOM 965 C C . SER A 1 119 ? 46.112 -6.855 -72.010 1.00 49.25 119 SER A C 1
ATOM 967 O O . SER A 1 119 ? 45.838 -7.591 -72.955 1.00 49.25 119 SER A O 1
ATOM 969 N N . MET A 1 120 ? 45.435 -5.705 -71.838 1.00 50.66 120 MET A N 1
ATOM 970 C CA . MET A 1 120 ? 44.133 -5.466 -72.525 1.00 50.66 120 MET A CA 1
ATOM 971 C C . MET A 1 120 ? 43.780 -3.997 -72.882 1.00 50.66 120 MET A C 1
ATOM 973 O O . MET A 1 120 ? 44.549 -3.084 -72.601 1.00 50.66 120 MET A O 1
ATOM 977 N N . ALA A 1 121 ? 42.637 -3.788 -73.565 1.00 55.09 121 ALA A N 1
ATOM 978 C CA . ALA A 1 121 ? 42.061 -2.511 -74.060 1.00 55.09 121 ALA A CA 1
ATOM 979 C C . ALA A 1 121 ? 41.686 -1.440 -72.993 1.00 55.09 121 ALA A C 1
ATOM 981 O O . ALA A 1 121 ? 41.762 -1.686 -71.790 1.00 55.09 121 ALA A O 1
ATOM 982 N N . GLY A 1 122 ? 41.302 -0.224 -73.420 1.00 53.19 122 GLY A N 1
ATOM 983 C CA . GLY A 1 122 ? 41.063 0.948 -72.551 1.00 53.19 122 GLY A CA 1
ATOM 984 C C . GLY A 1 122 ? 39.618 1.131 -72.073 1.00 53.19 122 GLY A C 1
ATOM 985 O O . GLY A 1 122 ? 39.338 0.964 -70.896 1.00 53.19 122 GLY A O 1
ATOM 986 N N . GLU A 1 123 ? 38.696 1.443 -72.982 1.00 52.06 123 GLU A N 1
ATOM 987 C CA . GLU A 1 123 ? 37.334 1.923 -72.663 1.00 52.06 123 GLU A CA 1
ATOM 988 C C . GLU A 1 123 ? 36.453 0.894 -71.938 1.00 52.06 123 GLU A C 1
ATOM 990 O O . GLU A 1 123 ? 35.596 1.240 -71.125 1.00 52.06 123 GLU A O 1
ATOM 995 N N . PHE A 1 124 ? 36.694 -0.396 -72.195 1.00 49.91 124 PHE A N 1
ATOM 996 C CA . PHE A 1 124 ? 35.980 -1.508 -71.564 1.00 49.91 124 PHE A CA 1
ATOM 997 C C . PHE A 1 124 ? 36.086 -1.478 -70.033 1.00 49.91 124 PHE A C 1
ATOM 999 O O . PHE A 1 124 ? 35.222 -1.998 -69.335 1.00 49.91 124 PHE A O 1
ATOM 1006 N N . LEU A 1 125 ? 37.129 -0.845 -69.497 1.00 49.34 125 LEU A N 1
ATOM 1007 C CA . LEU A 1 125 ? 37.367 -0.745 -68.065 1.00 49.34 125 LEU A CA 1
ATOM 1008 C C . LEU A 1 125 ? 36.562 0.281 -67.330 1.00 49.34 125 LEU A C 1
ATOM 1010 O O . LEU A 1 125 ? 36.233 0.066 -66.167 1.00 49.34 125 LEU A O 1
ATOM 1014 N N . ASP A 1 126 ? 36.308 1.410 -67.965 1.00 53.06 126 ASP A N 1
ATOM 1015 C CA . ASP A 1 126 ? 35.677 2.514 -67.267 1.00 53.06 126 ASP A CA 1
ATOM 1016 C C . ASP A 1 126 ? 34.232 2.120 -66.925 1.00 53.06 126 ASP A C 1
ATOM 1018 O O . ASP A 1 126 ? 33.749 2.414 -65.834 1.00 53.06 126 ASP A O 1
ATOM 1022 N N . GLN A 1 127 ? 33.614 1.282 -67.767 1.00 51.84 127 GLN A N 1
ATOM 1023 C CA . GLN A 1 127 ? 32.349 0.590 -67.495 1.00 51.84 127 GLN A CA 1
ATOM 1024 C C . GLN A 1 127 ? 32.444 -0.403 -66.317 1.00 51.84 127 GLN A C 1
ATOM 1026 O O . GLN A 1 127 ? 31.568 -0.426 -65.450 1.00 51.84 127 GLN A O 1
ATOM 1031 N N . ILE A 1 128 ? 33.514 -1.206 -66.259 1.00 50.62 128 ILE A N 1
ATOM 1032 C CA . ILE A 1 128 ? 33.777 -2.191 -65.192 1.00 50.62 128 ILE A CA 1
ATOM 1033 C C . ILE A 1 128 ? 33.961 -1.496 -63.836 1.00 50.62 128 ILE A C 1
ATOM 1035 O O . ILE A 1 128 ? 33.271 -1.815 -62.867 1.00 50.62 128 ILE A O 1
ATOM 1039 N N . ASN A 1 129 ? 34.873 -0.523 -63.780 1.00 50.84 129 ASN A N 1
ATOM 1040 C CA . ASN A 1 129 ? 35.179 0.266 -62.592 1.00 50.84 129 ASN A CA 1
ATOM 1041 C C . ASN A 1 129 ? 33.949 1.060 -62.124 1.00 50.84 129 ASN A C 1
ATOM 1043 O O . ASN A 1 129 ? 33.696 1.123 -60.922 1.00 50.84 129 ASN A O 1
ATOM 1047 N N . ALA A 1 130 ? 33.160 1.628 -63.046 1.00 53.84 130 ALA A N 1
ATOM 1048 C CA . ALA A 1 130 ? 31.919 2.322 -62.707 1.00 53.84 130 ALA A CA 1
ATOM 1049 C C . ALA A 1 130 ? 30.896 1.378 -62.056 1.00 53.84 130 ALA A C 1
ATOM 1051 O O . ALA A 1 130 ? 30.337 1.714 -61.011 1.00 53.84 130 ALA A O 1
ATOM 1052 N N . LYS A 1 131 ? 30.691 0.177 -62.617 1.00 48.50 131 LYS A N 1
ATOM 1053 C CA . LYS A 1 131 ? 29.763 -0.820 -62.060 1.00 48.50 131 LYS A CA 1
ATOM 1054 C C . LYS A 1 131 ? 30.213 -1.312 -60.678 1.00 48.50 131 LYS A C 1
ATOM 1056 O O . LYS A 1 131 ? 29.397 -1.349 -59.759 1.00 48.50 131 LYS A O 1
ATOM 1061 N N . LEU A 1 132 ? 31.507 -1.598 -60.511 1.00 49.19 132 LEU A N 1
ATOM 1062 C CA . LEU A 1 132 ? 32.097 -1.989 -59.225 1.00 49.19 132 LEU A CA 1
ATOM 1063 C C . LEU A 1 132 ? 32.008 -0.878 -58.172 1.00 49.19 132 LEU A C 1
ATOM 1065 O O . LEU A 1 132 ? 31.609 -1.153 -57.043 1.00 49.19 132 LEU A O 1
ATOM 1069 N N . SER A 1 133 ? 32.320 0.374 -58.530 1.00 50.25 133 SER A N 1
ATOM 1070 C CA . SER A 1 133 ? 32.162 1.511 -57.614 1.00 50.25 133 SER A CA 1
ATOM 1071 C C . SER A 1 133 ? 30.703 1.678 -57.202 1.00 50.25 133 SER A C 1
ATOM 1073 O O . SER A 1 133 ? 30.434 1.853 -56.023 1.00 50.25 133 SER A O 1
ATOM 1075 N N . MET A 1 134 ? 29.757 1.556 -58.138 1.00 51.28 134 MET A N 1
ATOM 1076 C CA . MET A 1 134 ? 28.325 1.677 -57.850 1.00 51.28 134 MET A CA 1
ATOM 1077 C C . MET A 1 134 ? 27.823 0.578 -56.899 1.00 51.28 134 MET A C 1
ATOM 1079 O O . MET A 1 134 ? 27.067 0.876 -55.976 1.00 51.28 134 MET A O 1
ATOM 1083 N N . GLN A 1 135 ? 28.260 -0.674 -57.079 1.00 45.91 135 GLN A N 1
ATOM 1084 C CA . GLN A 1 135 ? 27.925 -1.769 -56.157 1.00 45.91 135 GLN A CA 1
ATOM 1085 C C . GLN A 1 135 ? 28.568 -1.568 -54.775 1.00 45.91 135 GLN A C 1
ATOM 1087 O O . GLN A 1 135 ? 27.892 -1.732 -53.761 1.00 45.91 135 GLN A O 1
ATOM 1092 N N . ALA A 1 136 ? 29.837 -1.151 -54.719 1.00 47.84 136 ALA A N 1
ATOM 1093 C CA . ALA A 1 136 ? 30.540 -0.894 -53.463 1.00 47.84 136 ALA A CA 1
ATOM 1094 C C . ALA A 1 136 ? 29.956 0.306 -52.692 1.00 47.84 136 ALA A C 1
ATOM 1096 O O . ALA A 1 136 ? 29.704 0.194 -51.494 1.00 47.84 136 ALA A O 1
ATOM 1097 N N . ASP A 1 137 ? 29.688 1.432 -53.362 1.00 49.28 137 ASP A N 1
ATOM 1098 C CA . ASP A 1 137 ? 29.024 2.598 -52.764 1.00 49.28 137 ASP A CA 1
ATOM 1099 C C . ASP A 1 137 ? 27.599 2.234 -52.283 1.00 49.28 137 ASP A C 1
ATOM 1101 O O . ASP A 1 137 ? 27.170 2.720 -51.235 1.00 49.28 137 ASP A O 1
ATOM 1105 N N . GLY A 1 138 ? 26.891 1.337 -52.984 1.00 48.22 138 GLY A N 1
ATOM 1106 C CA . GLY A 1 138 ? 25.584 0.807 -52.575 1.00 48.22 138 GLY A CA 1
ATOM 1107 C C . GLY A 1 138 ? 25.632 -0.052 -51.305 1.00 48.22 138 GLY A C 1
ATOM 1108 O O . GLY A 1 138 ? 24.873 0.201 -50.367 1.00 48.22 138 GLY A O 1
ATOM 1109 N N . ALA A 1 139 ? 26.554 -1.018 -51.234 1.00 46.84 139 ALA A N 1
ATOM 1110 C CA . ALA A 1 139 ? 26.754 -1.845 -50.040 1.00 46.84 139 ALA A CA 1
ATOM 1111 C C . ALA A 1 139 ? 27.186 -0.996 -48.828 1.00 46.84 139 ALA A C 1
ATOM 1113 O O . ALA A 1 139 ? 26.640 -1.144 -47.735 1.00 46.84 139 ALA A O 1
ATOM 1114 N N . ILE A 1 140 ? 28.097 -0.034 -49.029 1.00 50.84 140 ILE A N 1
ATOM 1115 C CA . ILE A 1 140 ? 28.509 0.927 -47.990 1.00 50.84 140 ILE A CA 1
ATOM 1116 C C . ILE A 1 140 ? 27.313 1.752 -47.497 1.00 50.84 140 ILE A C 1
ATOM 1118 O O . ILE A 1 140 ? 27.156 1.919 -46.289 1.00 50.84 140 ILE A O 1
ATOM 1122 N N . ALA A 1 141 ? 26.443 2.232 -48.392 1.00 53.19 141 ALA A N 1
ATOM 1123 C CA . ALA A 1 141 ? 25.264 3.006 -48.004 1.00 53.19 141 ALA A CA 1
ATOM 1124 C C . ALA A 1 141 ? 24.268 2.193 -47.154 1.00 53.19 141 ALA A C 1
ATOM 1126 O O . ALA A 1 141 ? 23.699 2.727 -46.200 1.00 53.19 141 ALA A O 1
ATOM 1127 N N . GLU A 1 142 ? 24.068 0.905 -47.449 1.00 49.47 142 GLU A N 1
ATOM 1128 C CA . GLU A 1 142 ? 23.197 0.041 -46.639 1.00 49.47 142 GLU A CA 1
ATOM 1129 C C . GLU A 1 142 ? 23.848 -0.324 -45.287 1.00 49.47 142 GLU A C 1
ATOM 1131 O O . GLU A 1 142 ? 23.147 -0.355 -44.272 1.00 49.47 142 GLU A O 1
ATOM 1136 N N . ILE A 1 143 ? 25.178 -0.484 -45.217 1.00 50.41 143 ILE A N 1
ATOM 1137 C CA . ILE A 1 143 ? 25.919 -0.616 -43.945 1.00 50.41 143 ILE A CA 1
ATOM 1138 C C . ILE A 1 143 ? 25.777 0.652 -43.091 1.00 50.41 143 ILE A C 1
ATOM 1140 O O . ILE A 1 143 ? 25.392 0.553 -41.925 1.00 50.41 143 ILE A O 1
ATOM 1144 N N . ASP A 1 144 ? 26.030 1.840 -43.655 1.00 52.66 144 ASP A N 1
ATOM 1145 C CA . ASP A 1 144 ? 25.903 3.131 -42.956 1.00 52.66 144 ASP A CA 1
ATOM 1146 C C . ASP A 1 144 ? 24.477 3.322 -42.404 1.00 52.66 144 ASP A C 1
ATOM 1148 O O . ASP A 1 144 ? 24.281 3.770 -41.269 1.00 52.66 144 ASP A O 1
ATOM 1152 N N . LYS A 1 145 ? 23.462 2.919 -43.174 1.00 60.41 145 LYS A N 1
ATOM 1153 C CA . LYS A 1 145 ? 22.046 2.961 -42.785 1.00 60.41 145 LYS A CA 1
ATOM 1154 C C . LYS A 1 145 ? 21.714 1.974 -41.660 1.00 60.41 145 LYS A C 1
ATOM 1156 O O . LYS A 1 145 ? 21.046 2.365 -40.702 1.00 60.41 145 LYS A O 1
ATOM 1161 N N . ARG A 1 146 ? 22.199 0.725 -41.723 1.00 51.50 146 ARG A N 1
ATOM 1162 C CA . ARG A 1 146 ? 22.055 -0.260 -40.629 1.00 51.50 146 ARG A CA 1
ATOM 1163 C C . ARG A 1 146 ? 22.762 0.216 -39.354 1.00 51.50 146 ARG A C 1
ATOM 1165 O O . ARG A 1 146 ? 22.169 0.169 -38.280 1.00 51.50 146 ARG A O 1
ATOM 1172 N N . PHE A 1 147 ? 23.978 0.749 -39.472 1.00 53.56 147 PHE A N 1
ATOM 1173 C CA . PHE A 1 147 ? 24.752 1.294 -38.350 1.00 53.56 147 PHE A CA 1
ATOM 1174 C C . PHE A 1 147 ? 24.089 2.524 -37.707 1.00 53.56 147 PHE A C 1
ATOM 1176 O O . PHE A 1 147 ? 24.156 2.706 -36.487 1.00 53.56 147 PHE A O 1
ATOM 1183 N N . THR A 1 148 ? 23.435 3.364 -38.515 1.00 58.03 148 THR A N 1
ATOM 1184 C CA . THR A 1 148 ? 22.671 4.523 -38.030 1.00 58.03 148 THR A CA 1
ATOM 1185 C C . THR A 1 148 ? 21.465 4.070 -37.207 1.00 58.03 148 THR A C 1
ATOM 1187 O O . THR A 1 148 ? 21.372 4.457 -36.046 1.00 58.03 148 THR A O 1
ATOM 1190 N N . ARG A 1 149 ? 20.636 3.150 -37.726 1.00 57.97 149 ARG A N 1
ATOM 1191 C CA . ARG A 1 149 ? 19.502 2.574 -36.970 1.00 57.97 149 ARG A CA 1
ATOM 1192 C C . ARG A 1 149 ? 19.939 1.918 -35.659 1.00 57.97 149 ARG A C 1
ATOM 1194 O O . ARG A 1 149 ? 19.341 2.167 -34.619 1.00 57.97 149 ARG A O 1
ATOM 1201 N N . LEU A 1 150 ? 21.003 1.110 -35.691 1.00 53.31 150 LEU A N 1
ATOM 1202 C CA . LEU A 1 150 ? 21.522 0.450 -34.489 1.00 53.31 150 LEU A CA 1
ATOM 1203 C C . LEU A 1 150 ? 22.038 1.472 -33.463 1.00 53.31 150 LEU A C 1
ATOM 1205 O O . LEU A 1 150 ? 21.836 1.298 -32.264 1.00 53.31 150 LEU A O 1
ATOM 1209 N N . SER A 1 151 ? 22.662 2.566 -33.918 1.00 55.16 151 SER A N 1
ATOM 1210 C CA . SER A 1 151 ? 23.043 3.676 -33.034 1.00 55.16 151 SER A CA 1
ATOM 1211 C C . SER A 1 151 ? 21.823 4.318 -32.371 1.00 55.16 151 SER A C 1
ATOM 1213 O O . SER A 1 151 ? 21.852 4.543 -31.167 1.00 55.16 151 SER A O 1
ATOM 1215 N N . GLU A 1 152 ? 20.757 4.580 -33.130 1.00 64.62 152 GLU A N 1
ATOM 1216 C CA . GLU A 1 152 ? 19.515 5.178 -32.621 1.00 64.62 152 GLU A CA 1
ATOM 1217 C C . GLU A 1 152 ? 18.837 4.276 -31.576 1.00 64.62 152 GLU A C 1
ATOM 1219 O O . GLU A 1 152 ? 18.465 4.760 -30.507 1.00 64.62 152 GLU A O 1
ATOM 1224 N N . GLN A 1 153 ? 18.767 2.964 -31.836 1.00 56.09 153 GLN A N 1
ATOM 1225 C CA . GLN A 1 153 ? 18.236 1.960 -30.904 1.00 56.09 153 GLN A CA 1
ATOM 1226 C C . GLN A 1 153 ? 19.068 1.846 -29.617 1.00 56.09 153 GLN A C 1
ATOM 1228 O O . GLN A 1 153 ? 18.507 1.757 -28.523 1.00 56.09 153 GLN A O 1
ATOM 1233 N N . ILE A 1 154 ? 20.404 1.875 -29.716 1.00 60.72 154 ILE A N 1
ATOM 1234 C CA . ILE A 1 154 ? 21.291 1.879 -28.541 1.00 60.72 154 ILE A CA 1
ATOM 1235 C C . ILE A 1 154 ? 21.100 3.164 -27.731 1.00 60.72 154 ILE A C 1
ATOM 1237 O O . ILE A 1 154 ? 20.982 3.099 -26.506 1.00 60.72 154 ILE A O 1
ATOM 1241 N N . ASP A 1 155 ? 21.035 4.322 -28.389 1.00 59.44 155 ASP A N 1
ATOM 1242 C CA . ASP A 1 155 ? 20.850 5.610 -27.718 1.00 59.44 155 ASP A CA 1
ATOM 1243 C C . ASP A 1 155 ? 19.460 5.688 -27.042 1.00 59.44 155 ASP A C 1
ATOM 1245 O O . ASP A 1 155 ? 19.333 6.242 -25.949 1.00 59.44 155 ASP A O 1
ATOM 1249 N N . GLU A 1 156 ? 18.416 5.101 -27.640 1.00 63.56 156 GLU A N 1
ATOM 1250 C CA . GLU A 1 156 ? 17.075 4.981 -27.049 1.00 63.56 156 GLU A CA 1
ATOM 1251 C C . GLU A 1 156 ? 17.040 4.034 -25.844 1.00 63.56 156 GLU A C 1
ATOM 1253 O O . GLU A 1 156 ? 16.586 4.436 -24.770 1.00 63.56 156 GLU A O 1
ATOM 1258 N N . SER A 1 157 ? 17.589 2.825 -25.979 1.00 58.03 157 SER A N 1
ATOM 1259 C CA . SER A 1 157 ? 17.701 1.861 -24.877 1.00 58.03 157 SER A CA 1
ATOM 1260 C C . SER A 1 157 ? 18.510 2.435 -23.706 1.00 58.03 157 SER A C 1
ATOM 1262 O O . SER A 1 157 ? 18.105 2.333 -22.548 1.00 58.03 157 SER A O 1
ATOM 1264 N N . THR A 1 158 ? 19.598 3.155 -23.998 1.00 64.19 158 THR A N 1
ATOM 1265 C CA . THR A 1 158 ? 20.413 3.844 -22.985 1.00 64.19 158 THR A CA 1
ATOM 1266 C C . THR A 1 158 ? 19.604 4.916 -22.251 1.00 64.19 158 THR A C 1
ATOM 1268 O O . THR A 1 158 ? 19.632 4.958 -21.021 1.00 64.19 158 THR A O 1
ATOM 1271 N N . ARG A 1 159 ? 18.834 5.752 -22.968 1.00 68.50 159 ARG A N 1
ATOM 1272 C CA . ARG A 1 159 ? 17.931 6.738 -22.341 1.00 68.50 159 ARG A CA 1
ATOM 1273 C C . ARG A 1 159 ? 16.879 6.068 -21.454 1.00 68.50 159 ARG A C 1
ATOM 1275 O O . ARG A 1 159 ? 16.644 6.546 -20.347 1.00 68.50 159 ARG A O 1
ATOM 1282 N N . ALA A 1 160 ? 16.282 4.964 -21.906 1.00 63.47 160 ALA A N 1
ATOM 1283 C CA . ALA A 1 160 ? 15.287 4.220 -21.135 1.00 63.47 160 ALA A CA 1
ATOM 1284 C C . ALA A 1 160 ? 15.874 3.632 -19.837 1.00 63.47 160 ALA A C 1
ATOM 1286 O O . ALA A 1 160 ? 15.258 3.751 -18.777 1.00 63.47 160 ALA A O 1
ATOM 1287 N N . VAL A 1 161 ? 17.085 3.064 -19.894 1.00 66.94 161 VAL A N 1
ATOM 1288 C CA . VAL A 1 161 ? 17.799 2.552 -18.711 1.00 66.94 161 VAL A CA 1
ATOM 1289 C C . VAL A 1 161 ? 18.141 3.680 -17.734 1.00 66.94 161 VAL A C 1
ATOM 1291 O O . VAL A 1 161 ? 17.858 3.545 -16.545 1.00 66.94 161 VAL A O 1
ATOM 1294 N N . VAL A 1 162 ? 18.689 4.805 -18.210 1.00 69.75 162 VAL A N 1
ATOM 1295 C CA . VAL A 1 162 ? 19.020 5.961 -17.351 1.00 69.75 162 VAL A CA 1
ATOM 1296 C C . VAL A 1 162 ? 17.769 6.500 -16.652 1.00 69.75 162 VAL A C 1
ATOM 1298 O O . VAL A 1 162 ? 17.765 6.609 -15.428 1.00 69.75 162 VAL A O 1
ATOM 1301 N N . ALA A 1 163 ? 16.679 6.732 -17.391 1.00 68.62 163 ALA A N 1
ATOM 1302 C CA . ALA A 1 163 ? 15.416 7.196 -16.815 1.00 68.62 163 ALA A CA 1
ATOM 1303 C C . ALA A 1 163 ? 14.816 6.189 -15.809 1.00 68.62 163 ALA A C 1
ATOM 1305 O O . ALA A 1 163 ? 14.234 6.587 -14.798 1.00 68.62 163 ALA A O 1
ATOM 1306 N N . GLY A 1 164 ? 14.977 4.882 -16.050 1.00 69.50 164 GLY A N 1
ATOM 1307 C CA . GLY A 1 164 ? 14.588 3.826 -15.112 1.00 69.50 164 GLY A CA 1
ATOM 1308 C C . GLY A 1 164 ? 15.390 3.858 -13.807 1.00 69.50 164 GLY A C 1
ATOM 1309 O O . GLY A 1 164 ? 14.806 3.762 -12.725 1.00 69.50 164 GLY A O 1
ATOM 1310 N N . VAL A 1 165 ? 16.709 4.052 -13.892 1.00 71.75 165 VAL A N 1
ATOM 1311 C CA . VAL A 1 165 ? 17.599 4.192 -12.725 1.00 71.75 165 VAL A CA 1
ATOM 1312 C C . VAL A 1 165 ? 17.277 5.460 -11.933 1.00 71.75 165 VAL A C 1
ATOM 1314 O O . VAL A 1 165 ? 17.110 5.376 -10.718 1.00 71.75 165 VAL A O 1
ATOM 1317 N N . GLU A 1 166 ? 17.119 6.609 -12.594 1.00 77.12 166 GLU A N 1
ATOM 1318 C CA . GLU A 1 166 ? 16.741 7.876 -11.948 1.00 77.12 166 GLU A CA 1
ATOM 1319 C C . GLU A 1 166 ? 15.392 7.762 -11.228 1.00 77.12 166 GLU A C 1
ATOM 1321 O O . GLU A 1 166 ? 15.287 8.106 -10.049 1.00 77.12 166 GLU A O 1
ATOM 1326 N N . LYS A 1 167 ? 14.372 7.199 -11.891 1.00 79.12 167 LYS A N 1
ATOM 1327 C CA . LYS A 1 167 ? 13.053 6.959 -11.286 1.00 79.12 167 LYS A CA 1
ATOM 1328 C C . LYS A 1 167 ? 13.142 6.052 -10.054 1.00 79.12 167 LYS A C 1
ATOM 1330 O O . LYS A 1 167 ? 12.480 6.320 -9.053 1.00 79.12 167 LYS A O 1
ATOM 1335 N N . THR A 1 168 ? 13.953 4.996 -10.120 1.00 79.94 168 THR A N 1
ATOM 1336 C CA . THR A 1 168 ? 14.136 4.045 -9.010 1.00 79.94 168 THR A CA 1
ATOM 1337 C C . THR A 1 168 ? 14.847 4.714 -7.832 1.00 79.94 168 THR A C 1
ATOM 1339 O O . THR A 1 168 ? 14.380 4.613 -6.702 1.00 79.94 168 THR A O 1
ATOM 1342 N N . ALA A 1 169 ? 15.918 5.470 -8.091 1.00 79.62 169 ALA A N 1
ATOM 1343 C CA . ALA A 1 169 ? 16.658 6.205 -7.066 1.00 79.62 169 ALA A CA 1
ATOM 1344 C C . ALA A 1 169 ? 15.796 7.274 -6.369 1.00 79.62 169 ALA A C 1
ATOM 1346 O O . ALA A 1 169 ? 15.834 7.388 -5.144 1.00 79.62 169 ALA A O 1
ATOM 1347 N N . LEU A 1 170 ? 14.979 8.017 -7.126 1.00 84.12 170 LEU A N 1
ATOM 1348 C CA . LEU A 1 170 ? 14.030 8.992 -6.575 1.00 84.12 170 LEU A CA 1
ATOM 1349 C C . LEU A 1 170 ? 12.934 8.330 -5.728 1.00 84.12 170 LEU A C 1
ATOM 1351 O O . LEU A 1 170 ? 12.535 8.894 -4.710 1.00 84.12 170 LEU A O 1
ATOM 1355 N N . ASN A 1 171 ? 12.458 7.143 -6.120 1.00 86.94 171 ASN A N 1
ATOM 1356 C CA . ASN A 1 171 ? 11.518 6.378 -5.305 1.00 86.94 171 ASN A CA 1
ATOM 1357 C C . ASN A 1 171 ? 12.165 5.941 -3.983 1.00 86.94 171 ASN A C 1
ATOM 1359 O O . ASN A 1 171 ? 11.682 6.327 -2.924 1.00 86.94 171 ASN A O 1
ATOM 1363 N N . GLU A 1 172 ? 13.290 5.221 -4.024 1.00 87.50 172 GLU A N 1
ATOM 1364 C CA . GLU A 1 172 ? 13.966 4.732 -2.810 1.00 87.50 172 GLU A CA 1
ATOM 1365 C C . GLU A 1 172 ? 14.363 5.867 -1.851 1.00 87.50 172 GLU A C 1
ATOM 1367 O O . GLU A 1 172 ? 14.230 5.725 -0.632 1.00 87.50 172 GLU A O 1
ATOM 1372 N N . PHE A 1 173 ? 14.771 7.025 -2.384 1.00 87.88 173 PHE A N 1
ATOM 1373 C CA . PHE A 1 173 ? 15.020 8.222 -1.582 1.00 87.88 173 PHE A CA 1
ATOM 1374 C C . PHE A 1 173 ? 13.756 8.680 -0.838 1.00 87.88 173 PHE A C 1
ATOM 1376 O O . PHE A 1 173 ? 13.774 8.769 0.389 1.00 87.88 173 PHE A O 1
ATOM 1383 N N . ARG A 1 174 ? 12.632 8.868 -1.545 1.00 89.94 174 ARG A N 1
ATOM 1384 C CA . ARG A 1 174 ? 11.350 9.273 -0.939 1.00 89.94 174 ARG A CA 1
ATOM 1385 C C . ARG A 1 174 ? 10.837 8.272 0.094 1.00 89.94 174 ARG A C 1
ATOM 1387 O O . ARG A 1 174 ? 10.312 8.678 1.125 1.00 89.94 174 ARG A O 1
ATOM 1394 N N . GLN A 1 175 ? 11.013 6.975 -0.145 1.00 93.38 175 GLN A N 1
ATOM 1395 C CA . GLN A 1 175 ? 10.641 5.943 0.826 1.00 93.38 175 GLN A CA 1
ATOM 1396 C C . GLN A 1 175 ? 11.534 5.966 2.074 1.00 93.38 175 GLN A C 1
ATOM 1398 O O . GLN A 1 175 ? 11.055 5.727 3.181 1.00 93.38 175 GLN A O 1
ATOM 1403 N N . THR A 1 176 ? 12.820 6.289 1.912 1.00 91.94 176 THR A N 1
ATOM 1404 C CA . THR A 1 176 ? 13.758 6.477 3.030 1.00 91.94 176 THR A CA 1
ATOM 1405 C C . THR A 1 176 ? 13.392 7.716 3.850 1.00 91.94 176 THR A C 1
ATOM 1407 O O . THR A 1 176 ? 13.373 7.652 5.080 1.00 91.94 176 THR A O 1
ATOM 1410 N N . GLU A 1 177 ? 13.038 8.827 3.195 1.00 94.44 177 GLU A N 1
ATOM 1411 C CA . GLU A 1 177 ? 12.519 10.030 3.862 1.00 94.44 177 GLU A CA 1
ATOM 1412 C C . GLU A 1 177 ? 11.214 9.743 4.612 1.00 94.44 177 GLU A C 1
ATOM 1414 O O . GLU A 1 177 ? 11.091 10.102 5.785 1.00 94.44 177 GLU A O 1
ATOM 1419 N N . ALA A 1 178 ? 10.268 9.045 3.975 1.00 95.00 178 ALA A N 1
ATOM 1420 C CA . ALA A 1 178 ? 8.992 8.685 4.581 1.00 95.00 178 ALA A CA 1
ATOM 1421 C C . ALA A 1 178 ? 9.172 7.773 5.804 1.00 95.00 178 ALA A C 1
ATOM 1423 O O . ALA A 1 178 ? 8.603 8.050 6.859 1.00 95.00 178 ALA A O 1
ATOM 1424 N N . LEU A 1 179 ? 10.031 6.749 5.714 1.00 94.25 179 LEU A N 1
ATOM 1425 C CA . LEU A 1 179 ? 10.373 5.890 6.851 1.00 94.25 179 LEU A CA 1
ATOM 1426 C C . LEU A 1 179 ? 11.058 6.684 7.974 1.00 94.25 179 LEU A C 1
ATOM 1428 O O . LEU A 1 179 ? 10.756 6.473 9.149 1.00 94.25 179 LEU A O 1
ATOM 1432 N N . GLY A 1 180 ? 11.950 7.618 7.632 1.00 92.75 180 GLY A N 1
ATOM 1433 C CA . GLY A 1 180 ? 12.627 8.490 8.593 1.00 92.75 180 GLY A CA 1
ATOM 1434 C C . GLY A 1 180 ? 11.691 9.485 9.290 1.00 92.75 180 GLY A C 1
ATOM 1435 O O . GLY A 1 180 ? 11.899 9.797 10.463 1.00 92.75 180 GLY A O 1
ATOM 1436 N N . ALA A 1 181 ? 10.651 9.965 8.605 1.00 94.75 181 ALA A N 1
ATOM 1437 C CA . ALA A 1 181 ? 9.596 10.787 9.193 1.00 94.75 181 ALA A CA 1
ATOM 1438 C C . ALA A 1 181 ? 8.661 9.948 10.078 1.00 94.75 181 ALA A C 1
ATOM 1440 O O . ALA A 1 181 ? 8.446 10.291 11.239 1.00 94.75 181 ALA A O 1
ATOM 1441 N N . LEU A 1 182 ? 8.185 8.808 9.572 1.00 95.38 182 LEU A N 1
ATOM 1442 C CA . LEU A 1 182 ? 7.315 7.876 10.292 1.00 95.38 182 LEU A CA 1
ATOM 1443 C C . LEU A 1 182 ? 7.968 7.374 11.591 1.00 95.38 182 LEU A C 1
ATOM 1445 O O . LEU A 1 182 ? 7.341 7.397 12.646 1.00 95.38 182 LEU A O 1
ATOM 1449 N N . SER A 1 183 ? 9.254 7.013 11.547 1.00 92.25 183 SER A N 1
ATOM 1450 C CA . SER A 1 183 ? 10.005 6.543 12.724 1.00 92.25 183 SER A CA 1
ATOM 1451 C C . SER A 1 183 ? 10.124 7.601 13.829 1.00 92.25 183 SER A C 1
ATOM 1453 O O . SER A 1 183 ? 10.208 7.246 15.000 1.00 92.25 183 SER A O 1
ATOM 1455 N N . LYS A 1 184 ? 10.115 8.899 13.482 1.00 91.94 184 LYS A N 1
ATOM 1456 C CA . LYS A 1 184 ? 10.100 10.001 14.464 1.00 91.94 184 LYS A CA 1
ATOM 1457 C C . LYS A 1 184 ? 8.723 10.224 15.082 1.00 91.94 184 LYS A C 1
ATOM 1459 O O . LYS A 1 184 ? 8.647 10.713 16.201 1.00 91.94 184 LYS A O 1
ATOM 1464 N N . LEU A 1 185 ? 7.657 9.919 14.343 1.00 93.19 185 LEU A N 1
ATOM 1465 C CA . LEU A 1 185 ? 6.278 10.124 14.780 1.00 93.19 185 LEU A CA 1
ATOM 1466 C C . LEU A 1 185 ? 5.796 8.983 15.684 1.00 93.19 185 LEU A C 1
ATOM 1468 O O . LEU A 1 185 ? 5.232 9.237 16.742 1.00 93.19 185 LEU A O 1
ATOM 1472 N N . LEU A 1 186 ? 6.080 7.736 15.298 1.00 89.81 186 LEU A N 1
ATOM 1473 C CA . LEU A 1 186 ? 5.538 6.536 15.941 1.00 89.81 186 LEU A CA 1
ATOM 1474 C C . LEU A 1 186 ? 5.957 6.321 17.404 1.00 89.81 186 LEU A C 1
ATOM 1476 O O . LEU A 1 186 ? 5.225 5.661 18.132 1.00 89.81 186 LEU A O 1
ATOM 1480 N N . SER A 1 187 ? 7.121 6.834 17.824 1.00 79.88 187 SER A N 1
ATOM 1481 C CA . SER A 1 187 ? 7.627 6.762 19.211 1.00 79.88 187 SER A CA 1
ATOM 1482 C C . SER A 1 187 ? 7.530 5.370 19.874 1.00 79.88 187 SER A C 1
ATOM 1484 O O . SER A 1 187 ? 7.193 5.259 21.049 1.00 79.88 187 SER A O 1
ATOM 1486 N N . LEU A 1 188 ? 7.805 4.299 19.118 1.00 86.19 188 LEU A N 1
ATOM 1487 C CA . LEU A 1 188 ? 7.696 2.912 19.589 1.00 86.19 188 LEU A CA 1
ATOM 1488 C C . LEU A 1 188 ? 8.956 2.450 20.333 1.00 86.19 188 LEU A C 1
ATOM 1490 O O . LEU A 1 188 ? 10.071 2.677 19.865 1.00 86.19 188 LEU A O 1
ATOM 1494 N N . ASP A 1 189 ? 8.767 1.676 21.404 1.00 84.25 189 ASP A N 1
ATOM 1495 C CA . ASP A 1 189 ? 9.853 0.987 22.125 1.00 84.25 189 ASP A CA 1
ATOM 1496 C C . ASP A 1 189 ? 10.518 -0.135 21.302 1.00 84.25 189 ASP A C 1
ATOM 1498 O O . ASP A 1 189 ? 11.646 -0.548 21.575 1.00 84.25 189 ASP A O 1
ATOM 1502 N N . LEU A 1 190 ? 9.812 -0.650 20.291 1.00 88.81 190 LEU A N 1
ATOM 1503 C CA . LEU A 1 190 ? 10.262 -1.717 19.400 1.00 88.81 190 LEU A CA 1
ATOM 1504 C C . LEU A 1 190 ? 10.241 -1.240 17.938 1.00 88.81 190 LEU A C 1
ATOM 1506 O O . LEU A 1 190 ? 9.338 -0.494 17.554 1.00 88.81 190 LEU A O 1
ATOM 1510 N N . PRO A 1 191 ? 11.188 -1.686 17.092 1.00 87.31 191 PRO A N 1
ATOM 1511 C CA . PRO A 1 191 ? 11.196 -1.336 15.676 1.00 87.31 191 PRO A CA 1
ATOM 1512 C C . PRO A 1 191 ? 10.015 -1.974 14.935 1.00 87.31 191 PRO A C 1
ATOM 1514 O O . PRO A 1 191 ? 9.587 -3.082 15.262 1.00 87.31 191 PRO A O 1
ATOM 1517 N N . LEU A 1 192 ? 9.537 -1.305 13.881 1.00 89.00 192 LEU A N 1
ATOM 1518 C CA . LEU A 1 192 ? 8.612 -1.922 12.928 1.00 89.00 192 LEU A CA 1
ATOM 1519 C C . LEU A 1 192 ? 9.273 -3.120 12.211 1.00 89.00 192 LEU A C 1
ATOM 1521 O O . LEU A 1 192 ? 10.487 -3.106 11.977 1.00 89.00 192 LEU A O 1
ATOM 1525 N N . PRO A 1 193 ? 8.489 -4.126 11.777 1.00 88.75 193 PRO A N 1
ATOM 1526 C CA . PRO A 1 193 ? 8.944 -5.100 10.789 1.00 88.75 193 PRO A CA 1
ATOM 1527 C C . PRO A 1 193 ? 9.298 -4.440 9.438 1.00 88.75 193 PRO A C 1
ATOM 1529 O O . PRO A 1 193 ? 8.926 -3.291 9.194 1.00 88.75 193 PRO A O 1
ATOM 1532 N N . PRO A 1 194 ? 9.966 -5.165 8.518 1.00 88.69 194 PRO A N 1
ATOM 1533 C CA . PRO A 1 194 ? 10.267 -4.666 7.178 1.00 88.69 194 PRO A CA 1
ATOM 1534 C C . PRO A 1 194 ? 9.022 -4.194 6.406 1.00 88.69 194 PRO A C 1
ATOM 1536 O O . PRO A 1 194 ? 8.038 -4.917 6.278 1.00 88.69 194 PRO A O 1
ATOM 1539 N N . THR A 1 195 ? 9.102 -2.992 5.836 1.00 87.00 195 THR A N 1
ATOM 1540 C CA . THR A 1 195 ? 8.011 -2.248 5.174 1.00 87.00 195 THR A CA 1
ATOM 1541 C C . THR A 1 195 ? 8.036 -2.383 3.644 1.00 87.00 195 THR A C 1
ATOM 1543 O O . THR A 1 195 ? 7.803 -1.427 2.907 1.00 87.00 195 THR A O 1
ATOM 1546 N N . ARG A 1 196 ? 8.424 -3.558 3.133 1.00 80.50 196 ARG A N 1
ATOM 1547 C CA . ARG A 1 196 ? 8.683 -3.788 1.700 1.00 80.50 196 ARG A CA 1
ATOM 1548 C C . ARG A 1 196 ? 8.119 -5.118 1.210 1.00 80.50 196 ARG A C 1
ATOM 1550 O O . ARG A 1 196 ? 7.841 -6.032 1.984 1.00 80.50 196 ARG A O 1
ATOM 1557 N N . GLY A 1 197 ? 7.999 -5.230 -0.113 1.00 82.62 197 GLY A N 1
ATOM 1558 C CA . GLY A 1 197 ? 7.414 -6.392 -0.774 1.00 82.62 197 GLY A CA 1
ATOM 1559 C C . GLY A 1 197 ? 5.903 -6.416 -0.569 1.00 82.62 197 GLY A C 1
ATOM 1560 O O . GLY A 1 197 ? 5.193 -5.558 -1.089 1.00 82.62 197 GLY A O 1
ATOM 1561 N N . TRP A 1 198 ? 5.425 -7.402 0.189 1.00 78.38 198 TRP A N 1
ATOM 1562 C CA . TRP A 1 198 ? 3.999 -7.568 0.471 1.00 78.38 198 TRP A CA 1
ATOM 1563 C C . TRP A 1 198 ? 3.458 -6.529 1.458 1.00 78.38 198 TRP A C 1
ATOM 1565 O O . TRP A 1 198 ? 2.318 -6.120 1.304 1.00 78.38 198 TRP A O 1
ATOM 1575 N N . ALA A 1 199 ? 4.269 -6.040 2.401 1.00 87.75 199 ALA A N 1
ATOM 1576 C CA . ALA A 1 199 ? 3.842 -5.003 3.340 1.00 87.75 199 ALA A CA 1
ATOM 1577 C C . ALA A 1 199 ? 3.597 -3.643 2.652 1.00 87.75 199 ALA A C 1
ATOM 1579 O O . ALA A 1 199 ? 4.279 -3.297 1.680 1.00 87.75 199 ALA A O 1
ATOM 1580 N N . ALA A 1 200 ? 2.661 -2.861 3.194 1.00 91.25 200 ALA A N 1
ATOM 1581 C CA . ALA A 1 200 ? 2.457 -1.441 2.903 1.00 91.25 200 ALA A CA 1
ATOM 1582 C C . ALA A 1 200 ? 3.779 -0.640 2.898 1.00 91.25 200 ALA A C 1
ATOM 1584 O O . ALA A 1 200 ? 4.641 -0.827 3.765 1.00 91.25 200 ALA A O 1
ATOM 1585 N N . SER A 1 201 ? 3.936 0.255 1.919 1.00 95.81 201 SER A N 1
ATOM 1586 C CA . SER A 1 201 ? 5.152 1.057 1.737 1.00 95.81 201 SER A CA 1
ATOM 1587 C C . SER A 1 201 ? 5.257 2.207 2.760 1.00 95.81 201 SER A C 1
ATOM 1589 O O . SER A 1 201 ? 4.235 2.710 3.231 1.00 95.81 201 SER A O 1
ATOM 1591 N N . PRO A 1 202 ? 6.474 2.666 3.126 1.00 96.69 202 PRO A N 1
ATOM 1592 C CA . PRO A 1 202 ? 6.683 3.752 4.087 1.00 96.69 202 PRO A CA 1
ATOM 1593 C C . PRO A 1 202 ? 5.915 5.045 3.810 1.00 96.69 202 PRO A C 1
ATOM 1595 O O . PRO A 1 202 ? 5.495 5.698 4.762 1.00 96.69 202 PRO A O 1
ATOM 1598 N N . ASP A 1 203 ? 5.728 5.429 2.545 1.00 96.81 203 ASP A N 1
ATOM 1599 C CA . ASP A 1 203 ? 4.923 6.598 2.178 1.00 96.81 203 ASP A CA 1
ATOM 1600 C C . ASP A 1 203 ? 3.432 6.416 2.499 1.00 96.81 203 ASP A C 1
ATOM 1602 O O . ASP A 1 203 ? 2.824 7.309 3.091 1.00 96.81 203 ASP A O 1
ATOM 1606 N N . PHE A 1 204 ? 2.861 5.251 2.192 1.00 97.75 204 PHE A N 1
ATOM 1607 C CA . PHE A 1 204 ? 1.484 4.902 2.536 1.00 97.75 204 PHE A CA 1
ATOM 1608 C C . PHE A 1 204 ? 1.291 4.800 4.054 1.00 97.75 204 PHE A C 1
ATOM 1610 O O . PHE A 1 204 ? 0.363 5.399 4.594 1.00 97.75 204 PHE A O 1
ATOM 1617 N N . LEU A 1 205 ? 2.220 4.151 4.763 1.00 98.06 205 LEU A N 1
ATOM 1618 C CA . LEU A 1 205 ? 2.230 4.084 6.229 1.00 98.06 205 LEU A CA 1
ATOM 1619 C C . LEU A 1 205 ? 2.310 5.478 6.878 1.00 98.06 205 LEU A C 1
ATOM 1621 O O . LEU A 1 205 ? 1.571 5.767 7.820 1.00 98.06 205 LEU A O 1
ATOM 1625 N N . LEU A 1 206 ? 3.170 6.365 6.365 1.00 97.69 206 LEU A N 1
ATOM 1626 C CA . LEU A 1 206 ? 3.258 7.752 6.827 1.00 97.69 206 LEU A CA 1
ATOM 1627 C C . LEU A 1 206 ? 1.950 8.513 6.585 1.00 97.69 206 LEU A C 1
ATOM 1629 O O . LEU A 1 206 ? 1.489 9.219 7.481 1.00 97.69 206 LEU A O 1
ATOM 1633 N N . HIS A 1 207 ? 1.339 8.343 5.412 1.00 98.19 207 HIS A N 1
ATOM 1634 C CA . HIS A 1 207 ? 0.065 8.978 5.088 1.00 98.19 207 HIS A CA 1
ATOM 1635 C C . HIS A 1 207 ? -1.071 8.498 6.001 1.00 98.19 207 HIS A C 1
ATOM 1637 O O . HIS A 1 207 ? -1.816 9.330 6.509 1.00 98.19 207 HIS A O 1
ATOM 1643 N N . ILE A 1 208 ? -1.166 7.192 6.280 1.00 98.44 208 ILE A N 1
ATOM 1644 C CA . ILE A 1 208 ? -2.125 6.633 7.247 1.00 98.44 208 ILE A CA 1
ATOM 1645 C C . ILE A 1 208 ? -1.943 7.285 8.625 1.00 98.44 208 ILE A C 1
ATOM 1647 O O . ILE A 1 208 ? -2.910 7.783 9.203 1.00 98.44 208 ILE A O 1
ATOM 1651 N N . TYR A 1 209 ? -0.706 7.328 9.137 1.00 98.44 209 TYR A N 1
ATOM 1652 C CA . TYR A 1 209 ? -0.412 7.931 10.440 1.00 98.44 209 TYR A CA 1
ATOM 1653 C C . TYR A 1 209 ? -0.831 9.409 10.487 1.00 98.44 209 TYR A C 1
ATOM 1655 O O . TYR A 1 209 ? -1.487 9.847 11.435 1.00 98.44 209 TYR A O 1
ATOM 1663 N N . GLN A 1 210 ? -0.468 10.181 9.458 1.00 98.00 210 GLN A N 1
ATOM 1664 C CA . GLN A 1 210 ? -0.806 11.602 9.347 1.00 98.00 210 GLN A CA 1
ATOM 1665 C C . GLN A 1 210 ? -2.319 11.819 9.260 1.00 98.00 210 GLN A C 1
ATOM 1667 O O . GLN A 1 210 ? -2.853 12.637 10.006 1.00 98.00 210 GLN A O 1
ATOM 1672 N N . HIS A 1 211 ? -3.015 11.043 8.426 1.00 98.06 211 HIS A N 1
ATOM 1673 C CA . HIS A 1 211 ? -4.462 11.125 8.268 1.00 98.06 211 HIS A CA 1
ATOM 1674 C C . HIS A 1 211 ? -5.186 10.867 9.597 1.00 98.06 211 HIS A C 1
ATOM 1676 O O . HIS A 1 211 ? -6.030 11.672 9.988 1.00 98.06 211 HIS A O 1
ATOM 1682 N N . ILE A 1 212 ? -4.805 9.818 10.338 1.00 98.50 212 ILE A N 1
ATOM 1683 C CA . ILE A 1 212 ? -5.373 9.514 11.663 1.00 98.50 212 ILE A CA 1
ATOM 1684 C C . ILE A 1 212 ? -5.054 10.618 12.681 1.00 98.50 212 ILE A C 1
ATOM 1686 O O . ILE A 1 212 ? -5.931 11.003 13.453 1.00 98.50 212 ILE A O 1
ATOM 1690 N N . SER A 1 213 ? -3.831 11.155 12.676 1.00 97.50 213 SER A N 1
ATOM 1691 C CA . SER A 1 213 ? -3.421 12.238 13.589 1.00 97.50 213 SER A CA 1
ATOM 1692 C C . SER A 1 213 ? -4.221 13.531 13.371 1.00 97.50 213 SER A C 1
ATOM 1694 O O . SER A 1 213 ? -4.520 14.254 14.321 1.00 97.50 213 SER A O 1
ATOM 1696 N N . GLU A 1 214 ? -4.552 13.832 12.113 1.00 97.56 214 GLU A N 1
ATOM 1697 C CA . GLU A 1 214 ? -5.269 15.042 11.703 1.00 97.56 214 GLU A CA 1
ATOM 1698 C C . GLU A 1 214 ? -6.791 14.906 11.866 1.00 97.56 214 GLU A C 1
ATOM 1700 O O . GLU A 1 214 ? -7.425 15.776 12.462 1.00 97.56 214 GLU A O 1
ATOM 1705 N N . HIS A 1 215 ? -7.373 13.805 11.381 1.00 97.00 215 HIS A N 1
ATOM 1706 C CA . HIS A 1 215 ? -8.828 13.621 11.281 1.00 97.00 215 HIS A CA 1
ATOM 1707 C C . HIS A 1 215 ? -9.442 12.922 12.501 1.00 97.00 215 HIS A C 1
ATOM 1709 O O . HIS A 1 215 ? -10.652 12.993 12.697 1.00 97.00 215 HIS A O 1
ATOM 1715 N N . LYS A 1 216 ? -8.615 12.269 13.329 1.00 97.75 216 LYS A N 1
ATOM 1716 C CA . LYS A 1 216 ? -8.998 11.597 14.584 1.00 97.75 216 LYS A CA 1
ATOM 1717 C C . LYS A 1 216 ? -10.201 10.639 14.467 1.00 97.75 216 LYS A C 1
ATOM 1719 O O . LYS A 1 216 ? -11.158 10.772 15.236 1.00 97.75 216 LYS A O 1
ATOM 1724 N N . PRO A 1 217 ? -10.156 9.665 13.534 1.00 98.06 217 PRO A N 1
ATOM 1725 C CA . PRO A 1 217 ? -11.193 8.647 13.411 1.00 98.06 217 PRO A CA 1
ATOM 1726 C C . PRO A 1 217 ? -11.346 7.865 14.723 1.00 98.06 217 PRO A C 1
ATOM 1728 O O . PRO A 1 217 ? -10.354 7.475 15.345 1.00 98.06 217 PRO A O 1
ATOM 1731 N N . LYS A 1 218 ? -12.591 7.625 15.134 1.00 98.12 218 LYS A N 1
ATOM 1732 C CA . LYS A 1 218 ? -12.950 6.803 16.295 1.00 98.12 218 LYS A CA 1
ATOM 1733 C C . LYS A 1 218 ? -13.028 5.333 15.940 1.00 98.12 218 LYS A C 1
ATOM 1735 O O . LYS A 1 218 ? -12.659 4.502 16.767 1.00 98.12 218 LYS A O 1
ATOM 1740 N N . LEU A 1 219 ? -13.461 5.012 14.726 1.00 98.62 219 LEU A N 1
ATOM 1741 C CA . LEU A 1 219 ? -13.540 3.637 14.263 1.00 98.62 219 LEU A CA 1
ATOM 1742 C C . LEU A 1 219 ? -12.811 3.445 12.935 1.00 98.62 219 LEU A C 1
ATOM 1744 O O . LEU A 1 219 ? -13.215 3.968 11.894 1.00 98.62 219 LEU A O 1
ATOM 1748 N N . VAL A 1 220 ? -11.741 2.652 12.984 1.00 98.81 220 VAL A N 1
ATOM 1749 C CA . VAL A 1 220 ? -10.959 2.247 11.816 1.00 98.81 220 VAL A CA 1
ATOM 1750 C C . VAL A 1 220 ? -11.207 0.771 11.517 1.00 98.81 220 VAL A C 1
ATOM 1752 O O . VAL A 1 220 ? -11.066 -0.085 12.394 1.00 98.81 220 VAL A O 1
ATOM 1755 N N . VAL A 1 221 ? -11.523 0.461 10.263 1.00 98.81 221 VAL A N 1
ATOM 1756 C CA . VAL A 1 221 ? -11.515 -0.908 9.735 1.00 98.81 221 VAL A CA 1
ATOM 1757 C C . VAL A 1 221 ? -10.360 -1.046 8.748 1.00 98.81 221 VAL A C 1
ATOM 1759 O O . VAL A 1 221 ? -10.159 -0.191 7.890 1.00 98.81 221 VAL A O 1
ATOM 1762 N N . GLU A 1 222 ? -9.591 -2.122 8.863 1.00 98.81 222 GLU A N 1
ATOM 1763 C CA . GLU A 1 222 ? -8.493 -2.452 7.955 1.00 98.81 222 GLU A CA 1
ATOM 1764 C C . GLU A 1 222 ? -8.752 -3.801 7.276 1.00 98.81 222 GLU A C 1
ATOM 1766 O O . GLU A 1 222 ? -9.224 -4.755 7.896 1.00 98.81 222 GLU A O 1
ATOM 1771 N N . LEU A 1 223 ? -8.428 -3.882 5.989 1.00 98.56 223 LEU A N 1
ATOM 1772 C CA . LEU A 1 223 ? -8.498 -5.087 5.173 1.00 98.56 223 LEU A CA 1
ATOM 1773 C C . LEU A 1 223 ? -7.080 -5.427 4.710 1.00 98.56 223 LEU A C 1
ATOM 1775 O O . LEU A 1 223 ? -6.497 -4.661 3.943 1.00 98.56 223 LEU A O 1
ATOM 1779 N N . GLY A 1 224 ? -6.551 -6.564 5.172 1.00 97.50 224 GLY A N 1
ATOM 1780 C CA . GLY A 1 224 ? -5.138 -6.950 5.068 1.00 97.50 224 GLY A CA 1
ATOM 1781 C C . GLY A 1 224 ? -4.350 -6.487 6.296 1.00 97.50 224 GLY A C 1
ATOM 1782 O O . GLY A 1 224 ? -4.227 -5.289 6.524 1.00 97.50 224 GLY A O 1
ATOM 1783 N N . SER A 1 225 ? -3.832 -7.425 7.098 1.00 97.69 225 SER A N 1
ATOM 1784 C CA . SER A 1 225 ? -3.153 -7.105 8.361 1.00 97.69 225 SER A CA 1
ATOM 1785 C C . SER A 1 225 ? -1.627 -7.061 8.211 1.00 97.69 225 SER A C 1
ATOM 1787 O O . SER A 1 225 ? -1.051 -7.690 7.323 1.00 97.69 225 SER A O 1
ATOM 1789 N N . GLY A 1 226 ? -0.938 -6.351 9.107 1.00 96.31 226 GLY A N 1
ATOM 1790 C CA . GLY A 1 226 ? 0.521 -6.371 9.177 1.00 96.31 226 GLY A CA 1
ATOM 1791 C C . GLY A 1 226 ? 1.126 -5.124 9.811 1.00 96.31 226 GLY A C 1
ATOM 1792 O O . GLY A 1 226 ? 0.800 -4.742 10.935 1.00 96.31 226 GLY A O 1
ATOM 1793 N N . VAL A 1 227 ? 2.066 -4.494 9.099 1.00 96.25 227 VAL A N 1
ATOM 1794 C CA . VAL A 1 227 ? 2.772 -3.301 9.597 1.00 96.25 227 VAL A CA 1
ATOM 1795 C C . VAL A 1 227 ? 1.842 -2.088 9.678 1.00 96.25 227 VAL A C 1
ATOM 1797 O O . VAL A 1 227 ? 1.929 -1.318 10.634 1.00 96.25 227 VAL A O 1
ATOM 1800 N N . SER A 1 228 ? 0.920 -1.946 8.723 1.00 97.56 228 SER A N 1
ATOM 1801 C CA . SER A 1 228 ? -0.124 -0.917 8.728 1.00 97.56 228 SER A CA 1
ATOM 1802 C C . SER A 1 228 ? -0.988 -0.993 9.987 1.00 97.56 228 SER A C 1
ATOM 1804 O O . SER A 1 228 ? -1.177 0.033 10.635 1.00 97.56 228 SER A O 1
ATOM 1806 N N . THR A 1 229 ? -1.358 -2.194 10.439 1.00 98.38 229 THR A N 1
ATOM 1807 C CA . THR A 1 229 ? -2.105 -2.415 11.688 1.00 98.38 229 THR A CA 1
ATOM 1808 C C . THR A 1 229 ? -1.408 -1.793 12.904 1.00 98.38 229 THR A C 1
ATOM 1810 O O . THR A 1 229 ? -2.050 -1.142 13.727 1.00 98.38 229 THR A O 1
ATOM 1813 N N . VAL A 1 230 ? -0.081 -1.943 13.011 1.00 97.31 230 VAL A N 1
ATOM 1814 C CA . VAL A 1 230 ? 0.720 -1.346 14.100 1.00 97.31 230 VAL A CA 1
ATOM 1815 C C . VAL A 1 230 ? 0.784 0.175 13.974 1.00 97.31 230 VAL A C 1
ATOM 1817 O O . VAL A 1 230 ? 0.682 0.876 14.977 1.00 97.31 230 VAL A O 1
ATOM 1820 N N . VAL A 1 231 ? 0.936 0.693 12.754 1.00 98.25 231 VAL A N 1
ATOM 1821 C CA . VAL A 1 231 ? 1.009 2.137 12.483 1.00 98.25 231 VAL A CA 1
ATOM 1822 C C . VAL A 1 231 ? -0.321 2.837 12.774 1.00 98.25 231 VAL A C 1
ATOM 1824 O O . VAL A 1 231 ? -0.321 3.900 13.394 1.00 98.25 231 VAL A O 1
ATOM 1827 N N . ILE A 1 232 ? -1.447 2.222 12.401 1.00 98.62 232 ILE A N 1
ATOM 1828 C CA . ILE A 1 232 ? -2.798 2.690 12.736 1.00 98.62 232 ILE A CA 1
ATOM 1829 C C . ILE A 1 232 ? -2.982 2.690 14.257 1.00 98.62 232 ILE A C 1
ATOM 1831 O O . ILE A 1 232 ? -3.350 3.715 14.827 1.00 98.62 232 ILE A O 1
ATOM 1835 N N . ALA A 1 233 ? -2.680 1.574 14.929 1.00 97.94 233 ALA A N 1
ATOM 1836 C CA . ALA A 1 233 ? -2.839 1.460 16.377 1.00 97.94 233 ALA A CA 1
ATOM 1837 C C . ALA A 1 233 ? -1.981 2.480 17.149 1.00 97.94 233 ALA A C 1
ATOM 1839 O O . ALA A 1 233 ? -2.461 3.089 18.105 1.00 97.94 233 ALA A O 1
ATOM 1840 N N . ALA A 1 234 ? -0.748 2.730 16.697 1.00 97.25 234 ALA A N 1
ATOM 1841 C CA . ALA A 1 234 ? 0.127 3.756 17.257 1.00 97.25 234 ALA A CA 1
ATOM 1842 C C . ALA A 1 234 ? -0.441 5.175 17.078 1.00 97.25 234 ALA A C 1
ATOM 1844 O O . ALA A 1 234 ? -0.428 5.958 18.027 1.00 97.25 234 ALA A O 1
ATOM 1845 N N . ALA A 1 235 ? -0.981 5.502 15.899 1.00 98.00 235 ALA A N 1
ATOM 1846 C CA . ALA A 1 235 ? -1.609 6.800 15.642 1.00 98.00 235 ALA A CA 1
ATOM 1847 C C . ALA A 1 235 ? -2.868 7.016 16.507 1.00 98.00 235 ALA A C 1
ATOM 1849 O O . ALA A 1 235 ? -3.042 8.083 17.096 1.00 98.00 235 ALA A O 1
ATOM 1850 N N . LEU A 1 236 ? -3.709 5.985 16.658 1.00 98.19 236 LEU A N 1
ATOM 1851 C CA . LEU A 1 236 ? -4.876 6.015 17.549 1.00 98.19 236 LEU A CA 1
ATOM 1852 C C . LEU A 1 236 ? -4.462 6.160 19.026 1.00 98.19 236 LEU A C 1
ATOM 1854 O O . LEU A 1 236 ? -5.035 6.980 19.747 1.00 98.19 236 LEU A O 1
ATOM 1858 N N . LYS A 1 237 ? -3.413 5.450 19.474 1.00 96.56 237 LYS A N 1
ATOM 1859 C CA . LYS A 1 237 ? -2.844 5.612 20.827 1.00 96.56 237 LYS A CA 1
ATOM 1860 C C . LYS A 1 237 ? -2.351 7.041 21.061 1.00 96.56 237 LYS A C 1
ATOM 1862 O O . LYS A 1 237 ? -2.617 7.603 22.121 1.00 96.56 237 LYS A O 1
ATOM 1867 N N . ALA A 1 238 ? -1.664 7.626 20.077 1.00 96.06 238 ALA A N 1
ATOM 1868 C CA . ALA A 1 238 ? -1.118 8.980 20.145 1.00 96.06 238 ALA A CA 1
ATOM 1869 C C . ALA A 1 238 ? -2.205 10.070 20.181 1.00 96.06 238 ALA A C 1
ATOM 1871 O O . ALA A 1 238 ? -2.022 11.087 20.852 1.00 96.06 238 ALA A O 1
ATOM 1872 N N . ASN A 1 239 ? -3.351 9.853 19.524 1.00 96.56 239 ASN A N 1
ATOM 1873 C CA . ASN A 1 239 ? -4.512 10.742 19.638 1.00 96.56 239 ASN A CA 1
ATOM 1874 C C . ASN A 1 239 ? -5.122 10.748 21.051 1.00 96.56 239 ASN A C 1
ATOM 1876 O O . ASN A 1 239 ? -5.664 11.775 21.467 1.00 96.56 239 ASN A O 1
ATOM 1880 N N . GLY A 1 240 ? -5.019 9.632 21.785 1.00 95.25 240 GLY A N 1
ATOM 1881 C CA . GLY A 1 240 ? -5.402 9.529 23.198 1.00 95.25 240 GLY A CA 1
ATOM 1882 C C . GLY A 1 240 ? -6.903 9.680 23.469 1.00 95.25 240 GLY A C 1
ATOM 1883 O O . GLY A 1 240 ? -7.297 10.004 24.588 1.00 95.25 240 GLY A O 1
ATOM 1884 N N . ASP A 1 241 ? -7.741 9.482 22.453 1.00 95.19 241 ASP A N 1
ATOM 1885 C CA . ASP A 1 241 ? -9.137 9.927 22.424 1.00 95.19 241 ASP A CA 1
ATOM 1886 C C . ASP A 1 241 ? -10.151 8.790 22.185 1.00 95.19 241 ASP A C 1
ATOM 1888 O O . ASP A 1 241 ? -11.297 9.043 21.800 1.00 95.19 241 ASP A O 1
ATOM 1892 N N . GLY A 1 242 ? -9.723 7.550 22.442 1.00 96.00 242 GLY A N 1
ATOM 1893 C CA . GLY A 1 242 ? -10.565 6.351 22.477 1.00 96.00 242 GLY A CA 1
ATOM 1894 C C . GLY A 1 242 ? -10.817 5.665 21.133 1.00 96.00 242 GLY A C 1
ATOM 1895 O O . GLY A 1 242 ? -11.691 4.806 21.077 1.00 96.00 242 GLY A O 1
ATOM 1896 N N . GLY A 1 243 ? -10.099 6.031 20.066 1.00 98.25 243 GLY A N 1
ATOM 1897 C CA . GLY A 1 243 ? -10.255 5.381 18.763 1.00 98.25 243 GLY A CA 1
ATOM 1898 C C . GLY A 1 243 ? -9.800 3.913 18.742 1.00 98.25 243 GLY A C 1
ATOM 1899 O O . GLY A 1 243 ? -8.826 3.552 19.405 1.00 98.25 243 GLY A O 1
ATOM 1900 N N . LEU A 1 244 ? -10.500 3.076 17.969 1.00 98.56 244 LEU A N 1
ATOM 1901 C CA . LEU A 1 244 ? -10.320 1.620 17.885 1.00 98.56 244 LEU A CA 1
ATOM 1902 C C . LEU A 1 244 ? -10.065 1.142 16.447 1.00 98.56 244 LEU A C 1
ATOM 1904 O O . LEU A 1 244 ? -10.550 1.736 15.482 1.00 98.56 244 LEU A O 1
ATOM 1908 N N . LEU A 1 245 ? -9.342 0.026 16.317 1.00 98.81 245 LEU A N 1
ATOM 1909 C CA . LEU A 1 245 ? -9.027 -0.639 15.050 1.00 98.81 245 LEU A CA 1
ATOM 1910 C C . LEU A 1 245 ? -9.539 -2.086 15.016 1.00 98.81 245 LEU A C 1
ATOM 1912 O O . LEU A 1 245 ? -9.182 -2.911 15.861 1.00 98.81 245 LEU A O 1
ATOM 1916 N N . HIS A 1 246 ? -10.275 -2.423 13.959 1.00 98.75 246 HIS A N 1
ATOM 1917 C CA . HIS A 1 246 ? -10.610 -3.794 13.579 1.00 98.75 246 HIS A CA 1
ATOM 1918 C C . HIS A 1 246 ? -9.928 -4.149 12.251 1.00 98.75 246 HIS A C 1
ATOM 1920 O O . HIS A 1 246 ? -10.315 -3.647 11.200 1.00 98.75 246 HIS A O 1
ATOM 1926 N N . SER A 1 247 ? -8.921 -5.021 12.287 1.00 98.69 247 SER A N 1
ATOM 1927 C CA . SER A 1 247 ? -8.181 -5.469 11.098 1.00 98.69 247 SER A CA 1
ATOM 1928 C C . SER A 1 247 ? -8.599 -6.880 10.687 1.00 98.69 247 SER A C 1
ATOM 1930 O O . SER A 1 247 ? -8.720 -7.755 11.545 1.00 98.69 247 SER A O 1
ATOM 1932 N N . LEU A 1 248 ? -8.838 -7.116 9.397 1.00 98.81 248 LEU A N 1
ATOM 1933 C CA . LEU A 1 248 ? -9.230 -8.417 8.850 1.00 98.81 248 LEU A CA 1
ATOM 1934 C C . LEU A 1 248 ? -8.094 -9.036 8.032 1.00 98.81 248 LEU A C 1
ATOM 1936 O O . LEU A 1 248 ? -7.630 -8.438 7.058 1.00 98.81 248 LEU A O 1
ATOM 1940 N N . ASP A 1 249 ? -7.724 -10.277 8.349 1.00 98.50 249 ASP A N 1
ATOM 1941 C CA . ASP A 1 249 ? -6.838 -11.079 7.503 1.00 98.50 249 ASP A CA 1
ATOM 1942 C C . ASP A 1 249 ? -7.459 -12.418 7.110 1.00 98.50 249 ASP A C 1
ATOM 1944 O O . ASP A 1 249 ? -8.070 -13.111 7.918 1.00 98.50 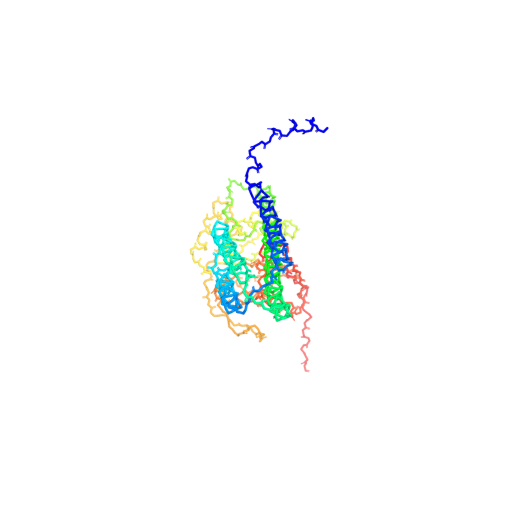249 ASP A O 1
ATOM 1948 N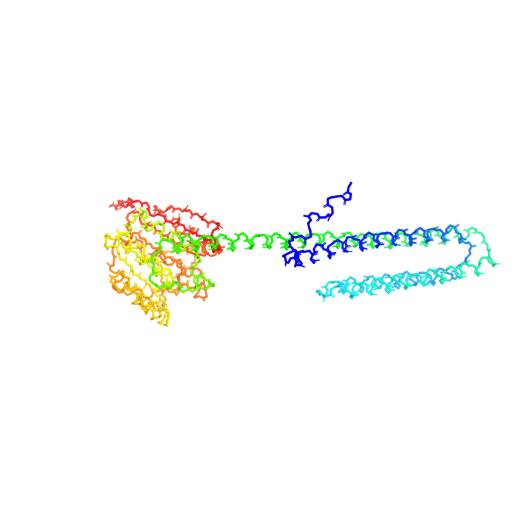 N . HIS A 1 250 ? -7.279 -12.787 5.850 1.00 98.06 250 HIS A N 1
ATOM 1949 C CA . HIS A 1 250 ? -7.786 -14.017 5.265 1.00 98.06 250 HIS A CA 1
ATOM 1950 C C . HIS A 1 250 ? -6.925 -15.251 5.555 1.00 98.06 250 HIS A C 1
ATOM 1952 O O . HIS A 1 250 ? -7.400 -16.373 5.387 1.00 98.06 250 HIS A O 1
ATOM 1958 N N . GLU A 1 251 ? -5.678 -15.053 5.984 1.00 97.75 251 GLU A N 1
ATOM 1959 C CA . GLU A 1 251 ? -4.748 -16.125 6.320 1.00 97.75 251 GLU A CA 1
ATOM 1960 C C . GLU A 1 251 ? -4.491 -16.141 7.830 1.00 97.75 251 GLU A C 1
ATOM 1962 O O . GLU A 1 251 ? -3.962 -15.188 8.406 1.00 97.75 251 GLU A O 1
ATOM 1967 N N . ALA A 1 252 ? -4.831 -17.254 8.488 1.00 97.94 252 ALA A N 1
ATOM 1968 C CA . ALA A 1 252 ? -4.672 -17.414 9.936 1.00 97.94 252 ALA A CA 1
ATOM 1969 C C . ALA A 1 252 ? -3.229 -17.178 10.423 1.00 97.94 252 ALA A C 1
ATOM 1971 O O . ALA A 1 252 ? -3.020 -16.664 11.518 1.00 97.94 252 ALA A O 1
ATOM 1972 N N . THR A 1 253 ? -2.237 -17.521 9.599 1.00 97.75 253 THR A N 1
ATOM 1973 C CA . THR A 1 253 ? -0.802 -17.301 9.839 1.00 97.75 253 THR A CA 1
ATOM 1974 C C . THR A 1 253 ? -0.453 -15.818 9.959 1.00 97.75 253 THR A C 1
ATOM 1976 O O . THR A 1 253 ? 0.251 -15.432 10.894 1.00 97.75 253 THR A O 1
ATOM 1979 N N . PHE A 1 254 ? -0.963 -14.980 9.053 1.00 97.00 254 PHE A N 1
ATOM 1980 C CA . PHE A 1 254 ? -0.770 -13.530 9.092 1.00 97.00 254 PHE A CA 1
ATOM 1981 C C . PHE A 1 254 ? -1.589 -12.896 10.222 1.00 97.00 254 PHE A C 1
ATOM 1983 O O . PHE A 1 254 ? -1.028 -12.134 11.008 1.00 97.00 254 PHE A O 1
ATOM 1990 N N . ALA A 1 255 ? -2.851 -13.305 10.408 1.00 98.12 255 ALA A N 1
ATOM 1991 C CA . ALA A 1 255 ? -3.680 -12.850 11.527 1.00 98.12 255 ALA A CA 1
ATOM 1992 C C . ALA A 1 255 ? -3.004 -13.090 12.894 1.00 98.12 255 ALA A C 1
ATOM 1994 O O . ALA A 1 255 ? -2.941 -12.195 13.744 1.00 98.12 255 ALA A O 1
ATOM 1995 N N . GLU A 1 256 ? -2.450 -14.289 13.109 1.00 98.25 256 GLU A N 1
ATOM 1996 C CA . GLU A 1 256 ? -1.749 -14.650 14.344 1.00 98.25 256 GLU A CA 1
ATOM 1997 C C . GLU A 1 256 ? -0.417 -13.888 14.492 1.00 98.25 256 GLU A C 1
ATOM 1999 O O . GLU A 1 256 ? -0.084 -13.422 15.587 1.00 98.25 256 GLU A O 1
ATOM 2004 N N . ALA A 1 257 ? 0.342 -13.721 13.403 1.00 97.25 257 ALA A N 1
ATOM 2005 C CA . ALA A 1 257 ? 1.593 -12.965 13.408 1.00 97.25 257 ALA A CA 1
ATOM 2006 C C . ALA A 1 257 ? 1.371 -11.483 13.758 1.00 97.25 257 ALA A C 1
ATOM 2008 O O . ALA A 1 257 ? 2.070 -10.953 14.628 1.00 97.25 257 ALA A O 1
ATOM 2009 N N . THR A 1 258 ? 0.369 -10.837 13.155 1.00 97.75 258 THR A N 1
ATOM 2010 C CA . THR A 1 258 ? 0.004 -9.441 13.441 1.00 97.75 258 THR A CA 1
ATOM 2011 C C . THR A 1 258 ? -0.553 -9.292 14.858 1.00 97.75 258 THR A C 1
ATOM 2013 O O . THR A 1 258 ? -0.155 -8.374 15.575 1.00 97.75 258 THR A O 1
ATOM 2016 N N . SER A 1 259 ? -1.367 -10.238 15.340 1.00 98.25 259 SER A N 1
ATOM 2017 C CA . SER A 1 259 ? -1.842 -10.250 16.738 1.00 98.25 259 SER A CA 1
ATOM 2018 C C . SER A 1 259 ? -0.684 -10.306 17.745 1.00 98.25 259 SER A C 1
ATOM 2020 O O . SER A 1 259 ? -0.638 -9.535 18.706 1.00 98.25 259 SER A O 1
ATOM 2022 N N . LYS A 1 260 ? 0.309 -11.177 17.504 1.00 97.00 260 LYS A N 1
ATOM 2023 C CA . LYS A 1 260 ? 1.535 -11.264 18.321 1.00 97.00 260 LYS A CA 1
ATOM 2024 C C . LYS A 1 260 ? 2.377 -9.989 18.243 1.00 97.00 260 LYS A C 1
ATOM 2026 O O . LYS A 1 260 ? 3.068 -9.663 19.206 1.00 97.00 260 LYS A O 1
ATOM 2031 N N . LEU A 1 261 ? 2.349 -9.282 17.115 1.00 95.25 261 LEU A N 1
ATOM 2032 C CA . LEU A 1 261 ? 3.041 -8.008 16.942 1.00 95.25 261 LEU A CA 1
ATOM 2033 C C . LEU A 1 261 ? 2.362 -6.896 17.759 1.00 95.25 261 LEU A C 1
ATOM 2035 O O . LEU A 1 261 ? 3.039 -6.242 18.549 1.00 95.25 261 LEU A O 1
ATOM 2039 N N . LEU A 1 262 ? 1.035 -6.754 17.680 1.00 97.19 262 LEU A N 1
ATOM 2040 C CA . LEU A 1 262 ? 0.273 -5.804 18.505 1.00 97.19 262 LEU A CA 1
ATOM 2041 C C . LEU A 1 262 ? 0.477 -6.036 20.007 1.00 97.19 262 LEU A C 1
ATOM 2043 O O . LEU A 1 262 ? 0.673 -5.078 20.753 1.00 97.19 262 LEU A O 1
ATOM 2047 N N . ALA A 1 263 ?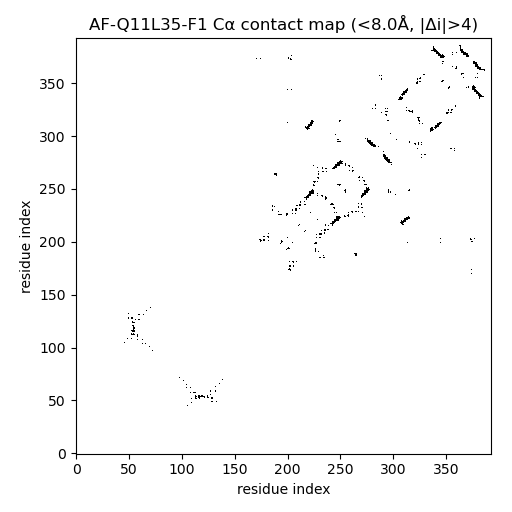 0.505 -7.297 20.450 1.00 96.19 263 ALA A N 1
ATOM 2048 C CA . ALA A 1 263 ? 0.799 -7.637 21.841 1.00 96.19 263 ALA A CA 1
ATOM 2049 C C . ALA A 1 263 ? 2.210 -7.188 22.274 1.00 96.19 263 ALA A C 1
ATOM 2051 O O . ALA A 1 263 ? 2.374 -6.668 23.375 1.00 96.19 263 ALA A O 1
ATOM 2052 N N . LYS A 1 264 ? 3.225 -7.328 21.405 1.00 94.88 264 LYS A N 1
ATOM 2053 C CA . LYS A 1 264 ? 4.598 -6.853 21.671 1.00 94.88 264 LYS A CA 1
ATOM 2054 C C . LYS A 1 264 ? 4.703 -5.329 21.751 1.00 94.88 264 LYS A C 1
ATOM 2056 O O . LYS A 1 264 ? 5.483 -4.837 22.555 1.00 94.88 264 LYS A O 1
ATOM 2061 N N . HIS A 1 265 ? 3.934 -4.603 20.940 1.00 94.50 265 HIS A N 1
ATOM 2062 C CA . HIS A 1 265 ? 3.866 -3.135 20.971 1.00 94.50 265 HIS A CA 1
ATOM 2063 C C . HIS A 1 265 ? 2.843 -2.587 21.990 1.00 94.50 265 HIS A C 1
ATOM 2065 O O . HIS A 1 265 ? 2.604 -1.385 22.012 1.00 94.50 265 HIS A O 1
ATOM 2071 N N . ALA A 1 266 ? 2.242 -3.442 22.830 1.00 95.12 266 ALA A N 1
ATOM 2072 C CA . ALA A 1 266 ? 1.231 -3.069 23.826 1.00 95.12 266 ALA A CA 1
ATOM 2073 C C . ALA A 1 266 ? 0.006 -2.313 23.252 1.00 95.12 266 ALA A C 1
ATOM 2075 O O . ALA A 1 266 ? -0.512 -1.392 23.879 1.00 95.12 266 ALA A O 1
ATOM 2076 N N . PHE A 1 267 ? -0.472 -2.737 22.074 1.00 96.75 267 PHE A N 1
ATOM 2077 C CA . PHE A 1 267 ? -1.629 -2.159 21.364 1.00 96.75 267 PHE A CA 1
ATOM 2078 C C . PHE A 1 267 ? -2.879 -3.054 21.330 1.00 96.75 267 PHE A C 1
ATOM 2080 O O . PHE A 1 267 ? -3.851 -2.744 20.641 1.00 96.75 267 PHE A O 1
ATOM 2087 N N . ALA A 1 268 ? -2.878 -4.170 22.063 1.00 95.31 268 ALA A N 1
ATOM 2088 C CA . ALA A 1 268 ? -4.009 -5.103 22.120 1.00 95.31 268 ALA A CA 1
ATOM 2089 C C . ALA A 1 268 ? -5.268 -4.527 22.814 1.00 95.31 268 ALA A C 1
ATOM 2091 O O . ALA A 1 268 ? -6.320 -5.157 22.788 1.00 95.31 268 ALA A O 1
ATOM 2092 N N . ASP A 1 269 ? -5.165 -3.347 23.433 1.00 95.75 269 ASP A N 1
ATOM 2093 C CA . ASP A 1 269 ? -6.278 -2.565 23.985 1.00 95.75 269 ASP A CA 1
ATOM 2094 C C . ASP A 1 269 ? -6.983 -1.677 22.941 1.00 95.75 269 ASP A C 1
ATOM 2096 O O . ASP A 1 269 ? -8.105 -1.239 23.178 1.00 95.75 269 ASP A O 1
ATOM 2100 N N . ILE A 1 270 ? -6.337 -1.418 21.798 1.00 97.31 270 ILE A N 1
ATOM 2101 C CA . ILE A 1 270 ? -6.825 -0.529 20.727 1.00 97.31 270 ILE A CA 1
ATOM 2102 C C . ILE A 1 270 ? -7.138 -1.288 19.440 1.00 97.31 270 ILE A C 1
ATOM 2104 O O . ILE A 1 270 ? -8.077 -0.936 18.726 1.00 97.31 270 ILE A O 1
ATOM 2108 N N . ALA A 1 271 ? -6.345 -2.310 19.119 1.00 98.38 271 ALA A N 1
ATOM 2109 C CA . ALA A 1 271 ? -6.402 -3.004 17.843 1.00 98.38 271 ALA A CA 1
ATOM 2110 C C . ALA A 1 271 ? -6.702 -4.495 18.017 1.00 98.38 271 ALA A C 1
ATOM 2112 O O . ALA A 1 271 ? -5.973 -5.216 18.700 1.00 98.38 271 ALA A O 1
ATOM 2113 N N . THR A 1 272 ? -7.746 -4.966 17.333 1.00 98.62 272 THR A N 1
ATOM 2114 C CA . THR A 1 272 ? -8.096 -6.389 17.238 1.00 98.62 272 THR A CA 1
ATOM 2115 C C . THR A 1 272 ? -7.932 -6.868 15.800 1.00 98.62 272 THR A C 1
ATOM 2117 O O . THR A 1 272 ? -8.523 -6.297 14.882 1.00 98.62 272 THR A O 1
ATOM 2120 N N . VAL A 1 273 ? -7.159 -7.939 15.604 1.00 98.75 273 VAL A N 1
ATOM 2121 C CA . VAL A 1 273 ? -7.027 -8.626 14.312 1.00 98.75 273 VAL A CA 1
ATOM 2122 C C . VAL A 1 273 ? -7.952 -9.837 14.301 1.00 98.75 273 VAL A C 1
ATOM 2124 O O . VAL A 1 273 ? -7.935 -10.647 15.227 1.00 98.75 273 VAL A O 1
ATOM 2127 N N . HIS A 1 274 ? -8.746 -9.975 13.244 1.00 98.56 274 HIS A N 1
ATOM 2128 C CA . HIS A 1 274 ? -9.698 -11.064 13.061 1.00 98.56 274 HIS A CA 1
ATOM 2129 C C . HIS A 1 274 ? -9.275 -11.916 11.867 1.00 98.56 274 HIS A C 1
ATOM 2131 O O . HIS A 1 274 ? -9.037 -11.397 10.776 1.00 98.56 274 HIS A O 1
ATOM 2137 N N . HIS A 1 275 ? -9.229 -13.235 12.053 1.00 98.56 275 HIS A N 1
ATOM 2138 C CA . HIS A 1 275 ? -9.104 -14.164 10.935 1.00 98.56 275 HIS A CA 1
ATOM 2139 C C . HIS A 1 275 ? -10.461 -14.293 10.225 1.00 98.56 275 HIS A C 1
ATOM 2141 O O . HIS A 1 275 ? -11.416 -14.829 10.787 1.00 98.56 275 HIS A O 1
ATOM 2147 N N . ALA A 1 276 ? -10.532 -13.790 8.997 1.00 98.38 276 ALA A N 1
ATOM 2148 C CA . ALA A 1 276 ? -11.722 -13.690 8.161 1.00 98.38 276 ALA A CA 1
ATOM 2149 C C . ALA A 1 276 ? -11.445 -14.352 6.792 1.00 98.38 276 ALA A C 1
ATOM 2151 O O . ALA A 1 276 ? -11.198 -13.652 5.807 1.00 98.38 276 ALA A O 1
ATOM 2152 N N . PRO A 1 277 ? -11.434 -15.697 6.710 1.00 98.31 277 PRO A N 1
ATOM 2153 C CA . PRO A 1 277 ? -11.053 -16.427 5.499 1.00 98.31 277 PRO A CA 1
ATOM 2154 C C . PRO A 1 277 ? -11.937 -16.056 4.303 1.00 98.31 277 PRO A C 1
ATOM 2156 O O . PRO A 1 277 ? -13.107 -15.698 4.473 1.00 98.31 277 PRO A O 1
ATOM 2159 N N . LEU A 1 278 ? -11.391 -16.144 3.086 1.00 98.50 278 LEU A N 1
ATOM 2160 C CA . LEU A 1 278 ? -12.155 -15.783 1.892 1.00 98.50 278 LEU A CA 1
ATOM 2161 C C . LEU A 1 278 ? -13.255 -16.807 1.585 1.00 98.50 278 LEU A C 1
ATOM 2163 O O . LEU A 1 278 ? -13.025 -18.015 1.622 1.00 98.50 278 LEU A O 1
ATOM 2167 N N . ALA A 1 279 ? -14.430 -16.296 1.235 1.00 97.94 279 ALA A N 1
ATOM 2168 C CA . ALA A 1 279 ? -15.582 -17.050 0.765 1.00 97.94 279 ALA A CA 1
ATOM 2169 C C . ALA A 1 279 ? -16.263 -16.311 -0.407 1.00 97.94 279 ALA A C 1
ATOM 2171 O O . ALA A 1 279 ? -16.032 -15.112 -0.593 1.00 97.94 279 ALA A O 1
ATOM 2172 N N . PRO A 1 280 ? -17.122 -16.982 -1.198 1.00 97.75 280 PRO A N 1
ATOM 2173 C CA . PRO A 1 280 ? -17.897 -16.328 -2.248 1.00 97.75 280 PRO A CA 1
ATOM 2174 C C . PRO A 1 280 ? -18.804 -15.213 -1.701 1.00 97.75 280 PRO A C 1
ATOM 2176 O O . PRO A 1 280 ? -19.715 -15.463 -0.912 1.00 97.75 280 PRO A O 1
ATOM 2179 N N . TRP A 1 281 ? -18.590 -13.986 -2.168 1.00 97.38 281 TRP A N 1
ATOM 2180 C CA . TRP A 1 281 ? -19.437 -12.821 -1.916 1.00 97.38 281 TRP A CA 1
ATOM 2181 C C . TRP A 1 281 ? -20.047 -12.319 -3.219 1.00 97.38 281 TRP A C 1
ATOM 2183 O O . TRP A 1 281 ? -19.386 -12.287 -4.259 1.00 97.38 281 TRP A O 1
ATOM 2193 N N . ARG A 1 282 ? -21.310 -11.894 -3.153 1.00 96.00 282 ARG A N 1
ATOM 2194 C CA . ARG A 1 282 ? -22.079 -11.375 -4.288 1.00 96.00 282 ARG A CA 1
ATOM 2195 C C . ARG A 1 282 ? -22.6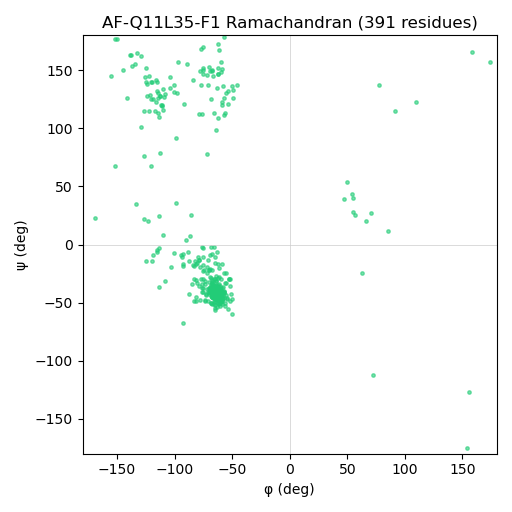14 -9.980 -3.959 1.00 96.00 282 ARG A C 1
ATOM 2197 O O . ARG A 1 282 ? -23.055 -9.768 -2.828 1.00 96.00 282 ARG A O 1
ATOM 2204 N N . PRO A 1 283 ? -22.602 -9.040 -4.916 1.00 91.50 283 PRO A N 1
ATOM 2205 C CA . PRO A 1 283 ? -23.117 -7.700 -4.699 1.00 91.50 283 PRO A CA 1
ATOM 2206 C C . PRO A 1 283 ? -24.651 -7.712 -4.694 1.00 91.50 283 PRO A C 1
ATOM 2208 O O . PRO A 1 283 ? -25.286 -8.504 -5.388 1.00 91.50 283 PRO A O 1
ATOM 2211 N N . THR A 1 284 ? -25.257 -6.788 -3.950 1.00 87.62 284 THR A N 1
ATOM 2212 C CA . THR A 1 284 ? -26.717 -6.580 -3.929 1.00 87.62 284 THR A CA 1
ATOM 2213 C C . THR A 1 284 ? -27.241 -5.854 -5.174 1.00 87.62 284 THR A C 1
ATOM 2215 O O . THR A 1 284 ? -28.435 -5.902 -5.457 1.00 87.62 284 THR A O 1
ATOM 2218 N N . LYS A 1 285 ? -26.355 -5.189 -5.926 1.00 84.62 285 LYS A N 1
ATOM 2219 C CA . LYS A 1 285 ? -26.637 -4.480 -7.183 1.00 84.62 285 LYS A CA 1
ATOM 2220 C C . LYS A 1 285 ? -25.701 -4.992 -8.279 1.00 84.62 285 LYS A C 1
ATOM 2222 O O . LYS A 1 285 ? -24.536 -5.281 -8.011 1.00 84.62 285 LYS A O 1
ATOM 2227 N N . GLU A 1 286 ? -26.187 -5.078 -9.515 1.00 84.25 286 GLU A N 1
ATOM 2228 C CA . GLU A 1 286 ? -25.349 -5.464 -10.655 1.00 84.25 286 GLU A CA 1
ATOM 2229 C C . GLU A 1 286 ? -24.206 -4.466 -10.895 1.00 84.25 286 GLU A C 1
ATOM 2231 O O . GLU A 1 286 ? -24.342 -3.258 -10.694 1.00 84.25 286 GLU A O 1
ATOM 2236 N N . THR A 1 287 ? -23.068 -4.971 -11.368 1.00 88.06 287 THR A N 1
ATOM 2237 C CA . THR A 1 287 ? -21.876 -4.168 -11.650 1.00 88.06 287 THR A CA 1
ATOM 2238 C C . THR A 1 287 ? -21.136 -4.705 -12.869 1.00 88.06 287 THR A C 1
ATOM 2240 O O . THR A 1 287 ? -21.139 -5.898 -13.160 1.00 88.06 287 THR A O 1
ATOM 2243 N N . LYS A 1 288 ? -20.451 -3.816 -13.592 1.00 89.75 288 LYS A N 1
ATOM 2244 C CA . LYS A 1 288 ? -19.693 -4.164 -14.808 1.00 89.75 288 LYS A CA 1
ATOM 2245 C C . LYS A 1 288 ? -18.354 -4.857 -14.522 1.00 89.75 288 LYS A C 1
ATOM 2247 O O . LYS A 1 288 ? -17.640 -5.183 -15.465 1.00 89.75 288 LYS A O 1
ATOM 2252 N N . LEU A 1 289 ? -17.993 -5.040 -13.248 1.00 92.56 289 LEU A N 1
ATOM 2253 C CA . LEU A 1 289 ? -16.740 -5.685 -12.840 1.00 92.56 289 LEU A CA 1
ATOM 2254 C C . LEU A 1 289 ? -16.871 -7.200 -12.604 1.00 92.56 289 LEU A C 1
ATOM 2256 O O . LEU A 1 289 ? -15.852 -7.883 -12.601 1.00 92.56 289 LEU A O 1
ATOM 2260 N N . GLY A 1 290 ? -18.085 -7.731 -12.419 1.00 92.69 290 GLY A N 1
ATOM 2261 C CA . GLY A 1 290 ? -18.316 -9.149 -12.123 1.00 92.69 290 GLY A CA 1
ATOM 2262 C C . GLY A 1 290 ? -19.622 -9.399 -11.364 1.00 92.69 290 GLY A C 1
ATOM 2263 O O . GLY A 1 290 ? -20.405 -8.479 -11.137 1.00 92.69 290 GLY A O 1
ATOM 2264 N N . THR A 1 291 ? -19.851 -10.650 -10.966 1.00 93.38 291 THR A N 1
ATOM 2265 C CA . THR A 1 291 ? -21.053 -11.086 -10.227 1.00 93.38 291 THR A CA 1
ATOM 2266 C C . THR A 1 291 ? -20.743 -11.791 -8.904 1.00 93.38 291 THR A C 1
ATOM 2268 O O . THR A 1 291 ? -21.640 -11.958 -8.080 1.00 93.38 291 THR A O 1
ATOM 2271 N N . GLU A 1 292 ? -19.492 -12.199 -8.682 1.00 95.75 292 GLU A N 1
ATOM 2272 C CA . GLU A 1 292 ? -19.033 -12.906 -7.486 1.00 95.75 292 GLU A CA 1
ATOM 2273 C C . GLU A 1 292 ? -17.525 -12.680 -7.288 1.00 95.75 292 GLU A C 1
ATOM 2275 O O . GLU A 1 292 ? -16.777 -12.603 -8.265 1.00 95.75 292 GLU A O 1
ATOM 2280 N N . TRP A 1 293 ? -17.084 -12.591 -6.032 1.00 97.06 293 TRP A N 1
ATOM 2281 C CA . TRP A 1 293 ? -15.679 -12.448 -5.634 1.00 97.06 293 TRP A CA 1
ATOM 2282 C C . TRP A 1 293 ? -15.345 -13.350 -4.450 1.00 97.06 293 TRP A C 1
ATOM 2284 O O . TRP A 1 293 ? -16.209 -13.630 -3.625 1.00 97.06 293 TRP A O 1
ATOM 2294 N N . GLN A 1 294 ? -14.079 -13.749 -4.323 1.00 97.62 294 GLN A N 1
ATOM 2295 C CA . GLN A 1 294 ? -13.564 -14.310 -3.074 1.00 97.62 294 GLN A CA 1
ATOM 2296 C C . GLN A 1 294 ? -13.284 -13.156 -2.107 1.00 97.62 294 GLN A C 1
ATOM 2298 O O . GLN A 1 294 ? -12.417 -12.322 -2.367 1.00 97.62 294 GLN A O 1
ATOM 2303 N N . TRP A 1 295 ? -14.054 -13.077 -1.024 1.00 97.75 295 TRP A N 1
ATOM 2304 C CA . TRP A 1 295 ? -14.063 -11.947 -0.097 1.00 97.75 295 TRP A CA 1
ATOM 2305 C C . TRP A 1 295 ? -14.040 -12.394 1.362 1.00 97.75 295 TRP A C 1
ATOM 2307 O O . TRP A 1 295 ? -14.486 -13.492 1.681 1.00 97.75 295 TRP A O 1
ATOM 2317 N N . TYR A 1 296 ? -13.548 -11.528 2.247 1.00 98.25 296 TYR A N 1
ATOM 2318 C CA . TYR A 1 296 ? -13.501 -11.760 3.687 1.00 98.25 296 TYR A CA 1
ATOM 2319 C C . TYR A 1 296 ? -14.847 -12.241 4.247 1.00 98.25 296 TYR A C 1
ATOM 2321 O O . TYR A 1 296 ? -15.871 -11.562 4.118 1.00 98.25 296 TYR A O 1
ATOM 2329 N N . SER A 1 297 ? -14.821 -13.376 4.947 1.00 97.56 297 SER A N 1
ATOM 2330 C CA . SER A 1 297 ? -15.908 -13.810 5.830 1.00 97.56 297 SER A CA 1
ATOM 2331 C C . SER A 1 297 ? -15.909 -12.928 7.081 1.00 97.56 297 SER A C 1
ATOM 2333 O O . SER A 1 297 ? -15.359 -13.303 8.116 1.00 97.56 297 SER A O 1
ATOM 2335 N N . VAL A 1 298 ? -16.445 -11.710 6.952 1.00 96.94 298 VAL A N 1
ATOM 2336 C CA . VAL A 1 298 ? -16.439 -10.690 8.012 1.00 96.94 298 VAL A CA 1
ATOM 2337 C C . VAL A 1 298 ? -17.154 -11.235 9.261 1.00 96.94 298 VAL A C 1
ATOM 2339 O O . VAL A 1 298 ? -18.318 -11.626 9.155 1.00 96.94 298 VAL A O 1
ATOM 2342 N N . PRO A 1 299 ? -16.499 -11.280 10.438 1.00 96.25 299 PRO A N 1
ATOM 2343 C CA . PRO A 1 299 ? -17.125 -11.775 11.660 1.00 96.25 299 PRO A CA 1
ATOM 2344 C C . PRO A 1 299 ? -18.203 -10.805 12.155 1.00 96.25 299 PRO A C 1
ATOM 2346 O O . PRO A 1 299 ? -18.099 -9.598 11.949 1.00 96.25 299 PRO A O 1
ATOM 2349 N N . GLU A 1 300 ? -19.204 -11.312 12.877 1.00 95.25 300 GLU A N 1
ATOM 2350 C CA . GLU A 1 300 ? -20.336 -10.514 13.383 1.00 95.25 300 GLU A CA 1
ATOM 2351 C C . GLU A 1 300 ? -19.894 -9.304 14.229 1.00 95.25 300 GLU A C 1
ATOM 2353 O O . GLU A 1 300 ? -20.485 -8.232 14.149 1.00 95.25 300 GLU A O 1
ATOM 2358 N N . THR A 1 301 ? -18.790 -9.429 14.971 1.00 94.25 301 THR A N 1
ATOM 2359 C CA . THR A 1 301 ? -18.156 -8.345 15.747 1.00 94.25 301 THR A CA 1
ATOM 2360 C C . THR A 1 301 ? -17.671 -7.162 14.904 1.00 94.25 301 THR A C 1
ATOM 2362 O O . THR A 1 301 ? -17.465 -6.081 15.444 1.00 94.25 301 THR A O 1
ATOM 2365 N N . VAL A 1 302 ? -17.466 -7.363 13.600 1.00 96.62 302 VAL A N 1
ATOM 2366 C CA . VAL A 1 302 ? -17.097 -6.331 12.618 1.00 96.62 302 VAL A CA 1
ATOM 2367 C C . VAL A 1 302 ? -18.277 -6.019 11.686 1.00 96.62 302 VAL A C 1
ATOM 2369 O O . VAL A 1 302 ? -18.451 -4.880 11.265 1.00 96.62 302 VAL A O 1
ATOM 2372 N N . GLY A 1 303 ? -19.137 -7.004 11.404 1.00 93.75 303 GLY A N 1
ATOM 2373 C CA . GLY A 1 303 ? -20.355 -6.849 10.601 1.00 93.75 303 GLY A CA 1
ATOM 2374 C C . GLY A 1 303 ? -21.490 -6.072 11.285 1.00 93.75 303 GLY A C 1
ATOM 2375 O O . GLY A 1 303 ? -22.370 -5.558 10.595 1.00 93.75 303 GLY A O 1
ATOM 2376 N N . SER A 1 304 ? -21.464 -5.948 12.612 1.00 94.81 304 SER A N 1
ATOM 2377 C CA . SER A 1 304 ? -22.426 -5.156 13.397 1.00 94.81 304 SER A CA 1
ATOM 2378 C C . SER A 1 304 ? -21.973 -3.714 13.671 1.00 94.81 304 SER A C 1
ATOM 2380 O O . SER A 1 304 ? -22.773 -2.911 14.151 1.00 94.81 304 SER A O 1
ATOM 2382 N N . LEU A 1 305 ? -20.722 -3.365 13.339 1.00 96.62 305 LEU A N 1
ATOM 2383 C CA . LEU A 1 305 ? -20.178 -2.015 13.510 1.00 96.62 305 LEU A CA 1
ATOM 2384 C C . LEU A 1 305 ? -20.969 -0.966 12.713 1.00 96.62 305 LEU A C 1
ATOM 2386 O O . LEU A 1 305 ? -21.483 -1.251 11.632 1.00 96.62 305 LEU A O 1
ATOM 2390 N N . GLN A 1 306 ? -21.012 0.251 13.249 1.00 96.62 306 GLN A N 1
ATOM 2391 C CA . GLN A 1 306 ? -21.616 1.450 12.661 1.00 96.62 306 GLN A CA 1
ATOM 2392 C C . GLN A 1 306 ? -20.632 2.617 12.788 1.00 96.62 306 GLN A C 1
ATOM 2394 O O . GLN A 1 306 ? -19.679 2.521 13.561 1.00 96.62 306 GLN A O 1
ATOM 2399 N N . ASP A 1 307 ? -20.871 3.702 12.051 1.00 96.00 307 ASP A N 1
ATOM 2400 C CA . ASP A 1 307 ? -20.061 4.926 12.085 1.00 96.00 307 ASP A CA 1
ATOM 2401 C C . ASP A 1 307 ? -18.557 4.680 11.833 1.00 96.00 307 ASP A C 1
ATOM 2403 O O . ASP A 1 307 ? -17.687 5.229 12.505 1.00 96.00 307 ASP A O 1
ATOM 2407 N N . ILE A 1 308 ? -18.228 3.842 10.840 1.00 97.88 308 ILE A N 1
ATOM 2408 C CA . ILE A 1 308 ? -16.836 3.623 10.414 1.00 97.88 308 ILE A CA 1
ATOM 2409 C C . ILE A 1 308 ? -16.295 4.923 9.804 1.00 97.88 308 ILE A C 1
ATOM 2411 O O . ILE A 1 308 ? -16.729 5.331 8.725 1.00 97.88 308 ILE A O 1
ATOM 2415 N N . ASP A 1 309 ? -15.326 5.554 10.465 1.00 97.81 309 ASP A N 1
ATOM 2416 C CA . ASP A 1 309 ? -14.702 6.811 10.032 1.00 97.81 309 ASP A CA 1
ATOM 2417 C C . ASP A 1 309 ? -13.622 6.600 8.961 1.00 97.81 309 ASP A C 1
ATOM 2419 O O . ASP A 1 309 ? -13.416 7.454 8.096 1.00 97.81 309 ASP A O 1
ATOM 2423 N N . LEU A 1 310 ? -12.908 5.472 9.029 1.00 98.62 310 LEU A N 1
ATOM 2424 C CA . LEU A 1 310 ? -11.774 5.173 8.157 1.00 98.62 310 LEU A CA 1
ATOM 2425 C C . LEU A 1 310 ? -11.759 3.697 7.745 1.00 98.62 310 LEU A C 1
ATOM 2427 O O . LEU A 1 310 ? -11.736 2.808 8.595 1.00 98.62 310 LEU A O 1
ATOM 2431 N N . LEU A 1 311 ? -11.702 3.439 6.438 1.00 98.38 311 LEU A N 1
ATOM 2432 C CA . LEU A 1 311 ? -11.507 2.109 5.859 1.00 98.38 311 LEU A CA 1
ATOM 2433 C C . LEU A 1 311 ? -10.161 2.047 5.121 1.00 98.38 311 LEU A C 1
ATOM 2435 O O . LEU A 1 311 ? -9.984 2.697 4.092 1.00 98.38 311 LEU A O 1
ATOM 2439 N N . VAL A 1 312 ? -9.215 1.252 5.619 1.00 98.75 312 VAL A N 1
ATOM 2440 C CA . VAL A 1 312 ? -7.897 1.033 4.996 1.00 98.75 312 VAL A CA 1
ATOM 2441 C C . VAL A 1 312 ? -7.901 -0.294 4.238 1.00 98.75 312 VAL A C 1
ATOM 2443 O O . VAL A 1 312 ? -8.334 -1.313 4.773 1.00 98.75 312 VAL A O 1
ATOM 2446 N N . ILE A 1 313 ? -7.442 -0.296 2.985 1.00 98.44 313 ILE A N 1
ATOM 2447 C CA . ILE A 1 313 ? -7.534 -1.443 2.074 1.00 98.44 313 ILE A CA 1
ATOM 2448 C C . ILE A 1 313 ? -6.166 -1.749 1.441 1.00 98.44 313 ILE A C 1
ATOM 2450 O O . ILE A 1 313 ? -5.780 -1.126 0.450 1.00 98.44 313 ILE A O 1
ATOM 2454 N N . ASP A 1 314 ? -5.475 -2.761 1.968 1.00 96.00 314 ASP A N 1
ATOM 2455 C CA . ASP A 1 314 ? -4.305 -3.420 1.348 1.00 96.00 314 ASP A CA 1
ATOM 2456 C C . ASP A 1 314 ? -4.607 -4.906 1.009 1.00 96.00 314 ASP A C 1
ATOM 2458 O O . ASP A 1 314 ? -3.851 -5.610 0.341 1.00 96.00 314 ASP A O 1
ATOM 2462 N N . GLY A 1 315 ? -5.785 -5.404 1.386 1.00 94.75 315 GLY A N 1
ATOM 2463 C CA . GLY A 1 315 ? -6.233 -6.775 1.168 1.00 94.75 315 GLY A CA 1
ATOM 2464 C C . GLY A 1 315 ? -7.625 -6.887 0.519 1.00 94.75 315 GLY A C 1
ATOM 2465 O O . GLY A 1 315 ? -8.392 -5.922 0.515 1.00 94.75 315 GLY A O 1
ATOM 2466 N N . PRO A 1 316 ? -7.968 -8.057 -0.054 1.00 95.75 316 PRO A N 1
ATOM 2467 C CA . PRO A 1 316 ? -7.103 -9.225 -0.197 1.00 95.75 316 PRO A CA 1
ATOM 2468 C C . PRO A 1 316 ? -6.067 -9.025 -1.326 1.00 95.75 316 PRO A C 1
ATOM 2470 O O . PRO A 1 316 ? -6.161 -8.064 -2.103 1.00 95.75 316 PRO A O 1
ATOM 2473 N N . PRO A 1 317 ? -5.067 -9.915 -1.451 1.00 93.94 317 PRO A N 1
ATOM 2474 C CA . PRO A 1 317 ? -4.090 -9.857 -2.533 1.00 93.94 317 PRO A CA 1
ATOM 2475 C C . PRO A 1 317 ? -4.724 -10.026 -3.915 1.00 93.94 317 PRO A C 1
ATOM 2477 O O . PRO A 1 317 ? -5.624 -10.848 -4.094 1.00 93.94 317 PRO A O 1
ATOM 2480 N N . LYS A 1 318 ? -4.170 -9.364 -4.941 1.00 92.31 318 LYS A N 1
ATOM 2481 C CA . LYS A 1 318 ? -4.609 -9.529 -6.343 1.00 92.31 318 LYS A CA 1
ATOM 2482 C C . LYS A 1 318 ? -4.633 -10.997 -6.815 1.00 92.31 318 LYS A C 1
ATOM 2484 O O . LYS A 1 318 ? -5.442 -11.359 -7.662 1.00 92.31 318 LYS A O 1
ATOM 2489 N N . ALA A 1 319 ? -3.774 -11.857 -6.265 1.00 93.31 319 ALA A N 1
ATOM 2490 C CA . ALA A 1 319 ? -3.737 -13.282 -6.605 1.00 93.31 319 ALA A CA 1
ATOM 2491 C C . ALA A 1 319 ? -5.040 -14.046 -6.273 1.00 93.31 319 ALA A C 1
ATOM 2493 O O . ALA A 1 319 ? -5.247 -15.135 -6.799 1.00 93.31 319 ALA A O 1
ATOM 2494 N N . THR A 1 320 ? -5.918 -13.483 -5.435 1.00 93.94 320 THR A N 1
ATOM 2495 C CA . THR A 1 320 ? -7.190 -14.105 -5.020 1.00 93.94 320 THR A CA 1
ATOM 2496 C C . THR A 1 320 ? -8.319 -13.943 -6.046 1.00 93.94 320 THR A C 1
ATOM 2498 O O . THR A 1 320 ? -9.301 -14.682 -5.993 1.00 93.94 320 THR A O 1
ATOM 2501 N N . GLY A 1 321 ? -8.179 -13.029 -7.014 1.00 94.06 321 GLY A N 1
ATOM 2502 C CA . GLY A 1 321 ? -9.118 -12.879 -8.126 1.00 94.06 321 GLY A CA 1
ATOM 2503 C C . GLY A 1 321 ? -9.075 -11.502 -8.804 1.00 94.06 321 GLY A C 1
ATOM 2504 O O . GLY A 1 321 ? -8.529 -10.545 -8.250 1.00 94.06 321 GLY A O 1
ATOM 2505 N N . PRO A 1 322 ? -9.671 -11.371 -10.004 1.00 95.19 322 PRO A N 1
ATOM 2506 C CA . PRO A 1 322 ? -9.788 -10.086 -10.679 1.00 95.19 322 PRO A CA 1
ATOM 2507 C C . PRO A 1 322 ? -10.657 -9.126 -9.861 1.00 95.19 322 PRO A C 1
ATOM 2509 O O . PRO A 1 322 ? -11.733 -9.494 -9.386 1.00 95.19 322 PRO A O 1
ATOM 2512 N N . PHE A 1 323 ? -10.204 -7.881 -9.712 1.00 96.38 323 PHE A N 1
ATOM 2513 C CA . PHE A 1 323 ? -10.896 -6.859 -8.910 1.00 96.38 323 PHE A CA 1
ATOM 2514 C C . PHE A 1 323 ? -11.175 -7.274 -7.449 1.00 96.38 323 PHE A C 1
ATOM 2516 O O . PHE A 1 323 ? -12.131 -6.774 -6.863 1.00 96.38 323 PHE A O 1
ATOM 2523 N N . ALA A 1 324 ? -10.373 -8.159 -6.838 1.00 96.75 324 ALA A N 1
ATOM 2524 C CA . ALA A 1 324 ? -10.681 -8.764 -5.532 1.00 96.75 324 ALA A CA 1
ATOM 2525 C C . ALA A 1 324 ? -10.953 -7.769 -4.385 1.00 96.75 324 ALA A C 1
ATOM 2527 O O . ALA A 1 324 ? -11.669 -8.104 -3.450 1.00 96.75 324 ALA A O 1
ATOM 2528 N N . ARG A 1 325 ? -10.439 -6.533 -4.469 1.00 97.38 325 ARG A N 1
ATOM 2529 C CA . ARG A 1 325 ? -10.701 -5.456 -3.496 1.00 97.38 325 ARG A CA 1
ATOM 2530 C C . ARG A 1 325 ? -12.063 -4.759 -3.678 1.00 97.38 325 ARG A C 1
ATOM 2532 O O . ARG A 1 325 ? -12.491 -4.053 -2.772 1.00 97.38 325 ARG A O 1
ATOM 2539 N N . TYR A 1 326 ? -12.769 -4.963 -4.800 1.00 96.50 326 TYR A N 1
ATOM 2540 C CA . TYR A 1 326 ? -14.055 -4.318 -5.122 1.00 96.50 326 TYR A CA 1
ATOM 2541 C C . TYR A 1 326 ? -15.134 -4.406 -4.034 1.00 96.50 326 TYR A C 1
ATOM 2543 O O . TYR A 1 326 ? -15.786 -3.381 -3.812 1.00 96.50 326 TYR A O 1
ATOM 2551 N N . PRO A 1 327 ? -15.345 -5.546 -3.346 1.00 96.69 327 PRO A N 1
ATOM 2552 C CA . PRO A 1 327 ? -16.425 -5.659 -2.372 1.00 96.69 327 PRO A CA 1
ATOM 2553 C C . PRO A 1 327 ? -16.283 -4.746 -1.149 1.00 96.69 327 PRO A C 1
ATOM 2555 O O . PRO A 1 327 ? -17.280 -4.536 -0.471 1.00 96.69 327 PRO A O 1
ATOM 2558 N N . ALA A 1 328 ? -15.101 -4.174 -0.877 1.00 96.50 328 ALA A N 1
ATOM 2559 C CA . ALA A 1 328 ? -14.840 -3.359 0.312 1.00 96.50 328 ALA A CA 1
ATOM 2560 C C . ALA A 1 328 ? -15.886 -2.255 0.540 1.00 96.50 328 ALA A C 1
ATOM 2562 O O . ALA A 1 328 ? -16.575 -2.254 1.558 1.00 96.50 328 ALA A O 1
ATOM 2563 N N . VAL A 1 329 ? -16.044 -1.339 -0.422 1.00 94.19 329 VAL A N 1
ATOM 2564 C CA . VAL A 1 329 ? -16.994 -0.226 -0.279 1.00 94.19 329 VAL A CA 1
ATOM 2565 C C . VAL A 1 329 ? -18.449 -0.721 -0.297 1.00 94.19 329 VAL A C 1
ATOM 2567 O O . VAL A 1 329 ? -19.156 -0.403 0.652 1.00 94.19 329 VAL A O 1
ATOM 2570 N N . PRO A 1 330 ? -18.920 -1.551 -1.256 1.00 93.12 330 PRO A N 1
ATOM 2571 C CA . PRO A 1 330 ? -20.293 -2.067 -1.238 1.00 93.12 330 PRO A CA 1
ATOM 2572 C C . PRO A 1 330 ? -20.662 -2.897 0.002 1.00 93.12 330 PRO A C 1
ATOM 2574 O O . PRO A 1 330 ? -21.827 -2.910 0.379 1.00 93.12 330 PRO A O 1
ATOM 2577 N N . HIS A 1 331 ? -19.710 -3.594 0.632 1.00 94.62 331 HIS A N 1
ATOM 2578 C CA . HIS A 1 331 ? -19.955 -4.376 1.849 1.00 94.62 331 HIS A CA 1
ATOM 2579 C C . HIS A 1 331 ? -20.109 -3.485 3.092 1.00 94.62 331 HIS A C 1
ATOM 2581 O O . HIS A 1 331 ? -20.905 -3.799 3.974 1.00 94.62 331 HIS A O 1
ATOM 2587 N N . PHE A 1 332 ? -19.334 -2.401 3.188 1.00 94.19 332 PHE A N 1
ATOM 2588 C CA . PHE A 1 332 ? -19.330 -1.521 4.361 1.00 94.19 332 PHE A CA 1
ATOM 2589 C C . PHE A 1 332 ? -20.147 -0.230 4.191 1.00 94.19 332 PHE A C 1
ATOM 2591 O O . PHE A 1 332 ? -20.319 0.469 5.184 1.00 94.19 332 PHE A O 1
ATOM 2598 N N . ARG A 1 333 ? -20.677 0.085 2.996 1.00 91.12 333 ARG A N 1
ATOM 2599 C CA . ARG A 1 333 ? -21.309 1.387 2.679 1.00 91.12 333 ARG A CA 1
ATOM 2600 C C . ARG A 1 333 ? -22.353 1.829 3.702 1.00 91.12 333 ARG A C 1
ATOM 2602 O O . ARG A 1 333 ? -22.291 2.966 4.155 1.00 91.12 333 ARG A O 1
ATOM 2609 N N . ASP A 1 334 ? -23.254 0.933 4.093 1.00 91.12 334 ASP A N 1
ATOM 2610 C CA . ASP A 1 334 ? -24.364 1.243 5.007 1.00 91.12 334 ASP A CA 1
ATOM 2611 C C . ASP A 1 334 ? -23.924 1.377 6.482 1.00 91.12 334 ASP A C 1
ATOM 2613 O O . ASP A 1 334 ? -24.740 1.688 7.342 1.00 91.12 334 ASP A O 1
ATOM 2617 N N . ARG A 1 335 ? -22.635 1.140 6.773 1.00 94.12 335 ARG A N 1
ATOM 2618 C CA . ARG A 1 335 ? -21.984 1.242 8.094 1.00 94.12 335 ARG A CA 1
ATOM 2619 C C . ARG A 1 335 ? -20.946 2.373 8.157 1.00 94.12 335 ARG A C 1
ATOM 2621 O O . ARG A 1 335 ? -20.310 2.570 9.190 1.00 94.12 335 ARG A O 1
ATOM 2628 N N . MET A 1 336 ? -20.705 3.066 7.042 1.00 94.12 336 MET A N 1
ATOM 2629 C CA . MET A 1 336 ? -19.745 4.167 6.950 1.00 94.12 336 MET A CA 1
ATOM 2630 C C . MET A 1 336 ? -20.319 5.442 7.570 1.00 94.12 336 MET A C 1
ATOM 2632 O O . MET A 1 336 ? -21.465 5.804 7.304 1.00 94.12 336 MET A O 1
ATOM 2636 N N . ALA A 1 337 ? -19.497 6.164 8.332 1.00 94.00 337 ALA A N 1
ATOM 2637 C CA . ALA A 1 337 ? -19.827 7.507 8.793 1.00 94.00 337 ALA A CA 1
ATOM 2638 C C . ALA A 1 337 ? -20.055 8.465 7.605 1.00 94.00 337 ALA A C 1
ATOM 2640 O O . ALA A 1 337 ? -19.517 8.278 6.510 1.00 94.00 337 ALA A O 1
ATOM 2641 N N . SER A 1 338 ? -20.803 9.550 7.832 1.00 88.56 338 SER A N 1
ATOM 2642 C CA . SER A 1 338 ? -21.189 10.523 6.787 1.00 88.56 338 SER A CA 1
ATOM 2643 C C . SER A 1 338 ? -20.020 11.213 6.059 1.00 88.56 338 SER A C 1
ATOM 2645 O O . SER A 1 338 ? -20.214 11.794 4.995 1.00 88.56 338 SER A O 1
ATOM 2647 N N . ASN A 1 339 ? -18.827 11.146 6.650 1.00 88.81 339 ASN A N 1
ATOM 2648 C CA . ASN A 1 339 ? -17.556 11.706 6.195 1.00 88.81 339 ASN A CA 1
ATOM 2649 C C . ASN A 1 339 ? -16.442 10.637 6.150 1.00 88.81 339 ASN A C 1
ATOM 2651 O O . ASN A 1 339 ? -15.260 10.978 6.229 1.00 88.81 339 ASN A O 1
ATOM 2655 N N . CYS A 1 340 ? -16.815 9.352 6.071 1.00 94.75 340 CYS A N 1
ATOM 2656 C CA . CYS A 1 340 ? -15.882 8.229 6.041 1.00 94.75 340 CYS A CA 1
ATOM 2657 C C . CYS A 1 340 ? -14.834 8.400 4.935 1.00 94.75 340 CYS A C 1
ATOM 2659 O O . CYS A 1 340 ? -15.174 8.671 3.778 1.00 94.75 340 CYS A O 1
ATOM 2661 N N . THR A 1 341 ? -13.563 8.203 5.278 1.00 96.75 341 THR A N 1
ATOM 2662 C CA . THR A 1 341 ? -12.472 8.141 4.302 1.00 96.75 341 THR A CA 1
ATOM 2663 C C . THR A 1 341 ? -12.095 6.690 4.025 1.00 96.75 341 THR A C 1
ATOM 2665 O O . THR A 1 341 ? -11.977 5.870 4.929 1.00 96.75 341 THR A O 1
ATOM 2668 N N . VAL A 1 342 ? -11.867 6.362 2.759 1.00 97.25 342 VAL A N 1
ATOM 2669 C CA . VAL A 1 342 ? -11.395 5.059 2.297 1.00 97.25 342 VAL A CA 1
ATOM 2670 C C . VAL A 1 342 ? -10.027 5.244 1.651 1.00 97.25 342 VAL A C 1
ATOM 2672 O O . VAL A 1 342 ? -9.895 6.006 0.691 1.00 97.25 342 VAL A O 1
ATOM 2675 N N . LEU A 1 343 ? -9.019 4.539 2.157 1.00 98.19 343 LEU A N 1
ATOM 2676 C CA . LEU A 1 343 ? -7.650 4.545 1.645 1.00 98.19 343 LEU A CA 1
ATOM 2677 C C . LEU A 1 343 ? -7.354 3.193 0.986 1.00 98.19 343 LEU A C 1
ATOM 2679 O O . LEU A 1 343 ? -7.342 2.171 1.666 1.00 98.19 343 LEU A O 1
ATOM 2683 N N . LEU A 1 344 ? -7.105 3.179 -0.323 1.00 97.94 344 LEU A N 1
ATOM 2684 C CA . LEU A 1 344 ? -6.763 1.972 -1.084 1.00 97.94 344 LEU A CA 1
ATOM 2685 C C . LEU A 1 344 ? -5.305 2.018 -1.560 1.00 97.94 344 LEU A C 1
ATOM 2687 O O . LEU A 1 344 ? -4.952 2.897 -2.357 1.00 97.94 344 LEU A O 1
ATOM 2691 N N . ASP A 1 345 ? -4.506 1.035 -1.135 1.00 96.69 345 ASP A N 1
ATOM 2692 C CA . ASP A 1 345 ? -3.152 0.798 -1.654 1.00 96.69 345 ASP A CA 1
ATOM 2693 C C . ASP A 1 345 ? -3.182 0.105 -3.033 1.00 96.69 345 ASP A C 1
ATOM 2695 O O . ASP A 1 345 ? -4.207 -0.402 -3.502 1.00 96.69 345 ASP A O 1
ATOM 2699 N N . ASP A 1 346 ? -2.034 0.069 -3.702 1.00 95.50 346 ASP A N 1
ATOM 2700 C CA . ASP A 1 346 ? -1.824 -0.425 -5.064 1.00 95.50 346 ASP A CA 1
ATOM 2701 C C . ASP A 1 346 ? -2.677 0.245 -6.160 1.00 95.50 346 ASP A C 1
ATOM 2703 O O . ASP A 1 346 ? -2.888 -0.322 -7.239 1.00 95.50 346 ASP A O 1
ATOM 2707 N N . ALA A 1 347 ? -3.131 1.484 -5.967 1.00 94.75 347 ALA A N 1
ATOM 2708 C CA . ALA A 1 347 ? -3.911 2.220 -6.968 1.00 94.75 347 ALA A CA 1
ATOM 2709 C C . ALA A 1 347 ? -3.137 2.509 -8.282 1.00 94.75 347 ALA A C 1
ATOM 2711 O O . ALA A 1 347 ? -3.717 2.979 -9.271 1.00 94.75 347 ALA A O 1
ATOM 2712 N N . SER A 1 348 ? -1.834 2.200 -8.345 1.00 93.75 348 SER A N 1
ATOM 2713 C CA . SER A 1 348 ? -1.060 2.131 -9.597 1.00 93.75 348 SER A CA 1
ATOM 2714 C C . SER A 1 348 ? -1.421 0.932 -10.492 1.00 93.75 348 SER A C 1
ATOM 2716 O O . SER A 1 348 ? -1.092 0.943 -11.685 1.00 93.75 348 SER A O 1
ATOM 2718 N N . ARG A 1 349 ? -2.153 -0.071 -9.990 1.00 94.56 349 ARG A N 1
ATOM 2719 C CA . ARG A 1 349 ? -2.668 -1.206 -10.775 1.00 94.56 349 ARG A CA 1
ATOM 2720 C C . ARG A 1 349 ? -3.907 -0.815 -11.584 1.00 94.56 349 ARG A C 1
ATOM 2722 O O . ARG A 1 349 ? -4.673 0.075 -11.223 1.00 94.56 349 ARG A O 1
ATOM 2729 N N . GLU A 1 350 ? -4.099 -1.453 -12.739 1.00 94.56 350 GLU A N 1
ATOM 2730 C CA . GLU A 1 350 ? -5.211 -1.112 -13.640 1.00 94.56 350 GLU A CA 1
ATOM 2731 C C . GLU A 1 350 ? -6.577 -1.556 -13.111 1.00 94.56 350 GLU A C 1
ATOM 2733 O O . GLU A 1 350 ? -7.555 -0.823 -13.257 1.00 94.56 350 GLU A O 1
ATOM 2738 N N . GLU A 1 351 ? -6.642 -2.730 -12.490 1.00 94.00 351 GLU A N 1
ATOM 2739 C CA . GLU A 1 351 ? -7.864 -3.248 -11.877 1.00 94.00 351 GLU A CA 1
ATOM 2740 C C . GLU A 1 351 ? -8.313 -2.358 -10.721 1.00 94.00 351 GLU A C 1
ATOM 2742 O O . GLU A 1 351 ? -9.464 -1.941 -10.696 1.00 94.00 351 GLU A O 1
ATOM 2747 N N . GLU A 1 352 ? -7.398 -1.941 -9.855 1.00 95.38 352 GLU A N 1
ATOM 2748 C CA . GLU A 1 352 ? -7.675 -1.097 -8.696 1.00 95.38 352 GLU A CA 1
ATOM 2749 C C . GLU A 1 352 ? -8.168 0.294 -9.144 1.00 95.38 352 GLU A C 1
ATOM 2751 O O . GLU A 1 352 ? -9.135 0.820 -8.594 1.00 95.38 352 GLU A O 1
ATOM 2756 N N . ARG A 1 353 ? -7.654 0.844 -10.259 1.00 93.25 353 ARG A N 1
ATOM 2757 C CA . ARG A 1 353 ? -8.262 2.028 -10.908 1.00 93.25 353 ARG A CA 1
ATOM 2758 C C . ARG A 1 353 ? -9.674 1.786 -11.453 1.00 93.25 353 ARG A C 1
ATOM 2760 O O . ARG A 1 353 ? -10.452 2.736 -11.522 1.00 93.25 353 ARG A O 1
ATOM 2767 N N . LYS A 1 354 ? -10.011 0.574 -11.905 1.00 94.25 354 LYS A N 1
ATOM 2768 C CA . LYS A 1 354 ? -11.369 0.223 -12.370 1.00 94.25 354 LYS A CA 1
ATOM 2769 C C . LYS A 1 354 ? -12.322 0.030 -11.186 1.00 94.25 354 LYS A C 1
ATOM 2771 O O . LYS A 1 354 ? -13.432 0.548 -11.243 1.00 94.25 354 LYS A O 1
ATOM 2776 N N . VAL A 1 355 ? -11.862 -0.615 -10.112 1.00 94.44 355 V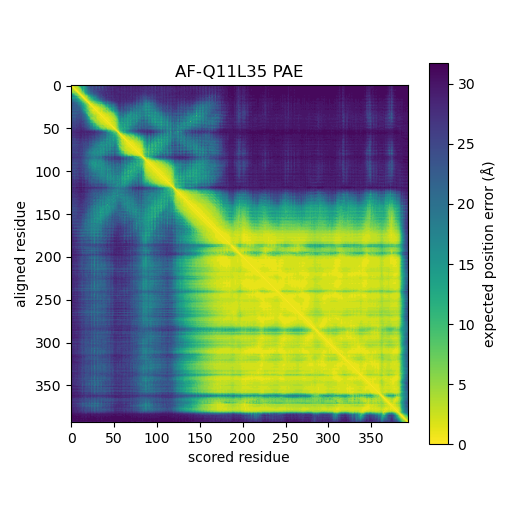AL A N 1
ATOM 2777 C CA . VAL A 1 355 ? -12.555 -0.744 -8.818 1.00 94.44 355 VAL A CA 1
ATOM 2778 C C . VAL A 1 355 ? -12.951 0.626 -8.283 1.00 94.44 355 VAL A C 1
ATOM 2780 O O . VAL A 1 355 ? -14.130 0.904 -8.087 1.00 94.44 355 VAL A O 1
ATOM 2783 N N . VAL A 1 356 ? -11.973 1.517 -8.147 1.00 92.19 356 VAL A N 1
ATOM 2784 C CA . VAL A 1 356 ? -12.172 2.856 -7.588 1.00 92.19 356 VAL A CA 1
ATOM 2785 C C . VAL A 1 356 ? -13.103 3.716 -8.449 1.00 92.19 356 VAL A C 1
ATOM 2787 O O . VAL A 1 356 ? -13.938 4.445 -7.919 1.00 92.19 356 VAL A O 1
ATOM 2790 N N . LYS A 1 357 ? -13.035 3.591 -9.781 1.00 90.50 357 LYS A N 1
ATOM 2791 C CA . LYS A 1 357 ? -14.000 4.231 -10.691 1.00 90.50 357 LYS A CA 1
ATOM 2792 C C . LYS A 1 357 ? -15.414 3.665 -10.568 1.00 90.50 357 LYS A C 1
ATOM 2794 O O . LYS A 1 357 ? -16.364 4.415 -10.764 1.00 90.50 357 LYS A O 1
ATOM 2799 N N . ALA A 1 358 ? -15.565 2.372 -10.282 1.00 90.69 358 ALA A N 1
ATOM 2800 C CA . ALA A 1 358 ? -16.874 1.774 -10.041 1.00 90.69 358 ALA A CA 1
ATOM 2801 C C . ALA A 1 358 ? -17.465 2.268 -8.713 1.00 90.69 358 ALA A C 1
ATOM 2803 O O . ALA A 1 358 ? -18.641 2.620 -8.682 1.00 90.69 358 ALA A O 1
ATOM 2804 N N . TRP A 1 359 ? -16.656 2.396 -7.656 1.00 91.12 359 TRP A N 1
ATOM 2805 C CA . TRP A 1 359 ? -17.086 3.041 -6.410 1.00 91.12 359 TRP A CA 1
ATOM 2806 C C . TRP A 1 359 ? -17.500 4.497 -6.643 1.00 91.12 359 TRP A C 1
ATOM 2808 O O . TRP A 1 359 ? -18.620 4.861 -6.322 1.00 91.12 359 TRP A O 1
ATOM 2818 N N . ALA A 1 360 ? -16.675 5.304 -7.315 1.00 83.25 360 ALA A N 1
ATOM 2819 C CA . ALA A 1 360 ? -16.994 6.702 -7.632 1.00 83.25 360 ALA A CA 1
ATOM 2820 C C . ALA A 1 360 ? -18.173 6.898 -8.618 1.00 83.25 360 ALA A C 1
ATOM 2822 O O . ALA A 1 360 ? -18.518 8.035 -8.933 1.00 83.25 360 ALA A O 1
ATOM 2823 N N . SER A 1 361 ? -18.774 5.818 -9.137 1.00 80.00 361 SER A N 1
ATOM 2824 C CA . SER A 1 361 ? -20.040 5.883 -9.885 1.00 80.00 361 SER A CA 1
ATOM 2825 C C . SER A 1 361 ? -21.282 5.792 -8.989 1.00 80.00 361 SER A C 1
ATOM 2827 O O . SER A 1 361 ? -22.380 6.124 -9.438 1.00 80.00 361 SER A O 1
ATOM 2829 N N . ASP A 1 362 ? -21.109 5.390 -7.727 1.00 71.94 362 ASP A N 1
ATOM 2830 C CA . ASP A 1 362 ? -22.124 5.500 -6.685 1.00 71.94 362 ASP A CA 1
ATOM 2831 C C . ASP A 1 362 ? -22.238 6.958 -6.205 1.00 71.94 362 ASP A C 1
ATOM 2833 O O . ASP A 1 362 ? -21.259 7.711 -6.185 1.00 71.94 362 ASP A O 1
ATOM 2837 N N . ARG A 1 363 ? -23.446 7.387 -5.831 1.00 62.22 363 ARG A N 1
ATOM 2838 C CA . ARG A 1 363 ? -23.686 8.781 -5.432 1.00 62.22 363 ARG A CA 1
ATOM 2839 C C . ARG A 1 363 ? -23.048 9.067 -4.065 1.00 62.22 363 ARG A C 1
ATOM 2841 O O . ARG A 1 363 ? -22.988 8.213 -3.176 1.00 62.22 363 ARG A O 1
ATOM 2848 N N . GLY A 1 364 ? -22.567 10.301 -3.907 1.00 71.50 364 GLY A N 1
ATOM 2849 C CA . GLY A 1 364 ? -21.954 10.774 -2.664 1.00 71.50 364 GLY A CA 1
ATOM 2850 C C . GLY A 1 364 ? -20.582 10.169 -2.352 1.00 71.50 364 GLY A C 1
ATOM 2851 O O . GLY A 1 364 ? -20.244 10.073 -1.181 1.00 71.50 364 GLY A O 1
ATOM 2852 N N . LEU A 1 365 ? -19.798 9.742 -3.351 1.00 81.56 365 LEU A N 1
ATOM 2853 C CA . LEU A 1 365 ? -18.385 9.382 -3.171 1.00 81.56 365 LEU A CA 1
ATOM 2854 C C . LEU A 1 365 ? -17.487 10.286 -4.030 1.00 81.56 365 LEU A C 1
ATOM 2856 O O . LEU A 1 365 ? -17.653 10.365 -5.249 1.00 81.56 365 LEU A O 1
ATOM 2860 N N . ARG A 1 366 ? -16.501 10.944 -3.410 1.00 84.62 366 ARG A N 1
ATOM 2861 C CA . ARG A 1 366 ? -15.468 11.743 -4.098 1.00 84.62 366 ARG A CA 1
ATOM 2862 C C . ARG A 1 366 ? -14.143 11.017 -4.143 1.00 84.62 366 ARG A C 1
ATOM 2864 O O . ARG A 1 366 ? -13.774 10.354 -3.188 1.00 84.62 366 ARG A O 1
ATOM 2871 N N . LEU A 1 367 ? -13.414 11.192 -5.240 1.00 87.06 367 LEU A N 1
ATOM 2872 C CA . LEU A 1 367 ? -12.212 10.431 -5.558 1.00 87.06 367 LEU A CA 1
ATOM 2873 C C . LEU A 1 367 ? -10.995 11.332 -5.793 1.00 87.06 367 LEU A C 1
ATOM 2875 O O . LEU A 1 367 ? -11.016 12.189 -6.677 1.00 87.06 367 LEU A O 1
ATOM 2879 N N . TYR A 1 368 ? -9.904 11.035 -5.090 1.00 88.94 368 TYR A N 1
ATOM 2880 C CA . TYR A 1 368 ? -8.562 11.560 -5.334 1.00 88.94 368 TYR A CA 1
ATOM 2881 C C . TYR A 1 368 ? -7.586 10.411 -5.627 1.00 88.94 368 TYR A C 1
ATOM 2883 O O . TYR A 1 368 ? -7.644 9.347 -5.012 1.00 88.94 368 TYR A O 1
ATOM 2891 N N . HIS A 1 369 ? -6.679 10.615 -6.584 1.00 86.94 369 HIS A N 1
ATOM 2892 C CA . HIS A 1 369 ? -5.668 9.628 -6.971 1.00 86.94 369 HIS A CA 1
ATOM 2893 C C . HIS A 1 369 ? -4.264 10.206 -6.817 1.00 86.94 369 HIS A C 1
ATOM 2895 O O . HIS A 1 369 ? -3.863 11.085 -7.581 1.00 86.94 369 HIS A O 1
ATOM 2901 N N . HIS A 1 370 ? -3.508 9.624 -5.896 1.00 87.88 370 HIS A N 1
ATOM 2902 C CA . HIS A 1 370 ? -2.130 9.958 -5.576 1.00 87.88 370 HIS A CA 1
ATOM 2903 C C . HIS A 1 370 ? -1.196 8.972 -6.286 1.00 87.88 370 HIS A C 1
ATOM 2905 O O . HIS A 1 370 ? -0.913 7.868 -5.814 1.00 87.88 370 HIS A O 1
ATOM 2911 N N . ARG A 1 371 ? -0.764 9.344 -7.496 1.00 83.62 371 ARG A N 1
ATOM 2912 C CA . ARG A 1 371 ? 0.073 8.499 -8.375 1.00 83.62 371 ARG A CA 1
ATOM 2913 C C . ARG A 1 371 ? 1.551 8.509 -7.999 1.00 83.62 371 ARG A C 1
ATOM 2915 O O . ARG A 1 371 ? 2.332 7.751 -8.564 1.00 83.62 371 ARG A O 1
ATOM 2922 N N . GLU A 1 372 ? 1.924 9.411 -7.108 1.00 86.06 372 GLU A N 1
ATOM 2923 C CA . GLU A 1 372 ? 3.268 9.617 -6.605 1.00 86.06 372 GLU A CA 1
ATOM 2924 C C . GLU A 1 372 ? 3.680 8.576 -5.558 1.00 86.06 372 GLU A C 1
ATOM 2926 O O . GLU A 1 372 ? 4.875 8.426 -5.329 1.00 86.06 372 GLU A O 1
ATOM 2931 N N . PHE A 1 373 ? 2.748 7.859 -4.926 1.00 91.44 373 PHE A N 1
ATOM 2932 C CA . PHE A 1 373 ? 3.078 6.798 -3.967 1.00 91.44 373 PHE A CA 1
ATOM 2933 C C . PHE A 1 373 ? 3.714 5.592 -4.681 1.00 91.44 373 PHE A C 1
ATOM 2935 O O . PHE A 1 373 ? 3.366 5.319 -5.830 1.00 91.44 373 PHE A O 1
ATOM 2942 N N . GLU A 1 374 ? 4.605 4.853 -4.010 1.00 91.56 374 GLU A N 1
ATOM 2943 C CA . GLU A 1 374 ? 5.352 3.707 -4.579 1.00 91.56 374 GLU A CA 1
ATOM 2944 C C . GLU A 1 374 ? 4.429 2.684 -5.255 1.00 91.56 374 GLU A C 1
ATOM 2946 O O . GLU A 1 374 ? 4.634 2.311 -6.414 1.00 91.56 374 GLU A O 1
ATOM 2951 N N . LYS A 1 375 ? 3.368 2.290 -4.547 1.00 92.00 375 LYS A N 1
ATOM 2952 C CA . LYS A 1 375 ? 2.292 1.421 -5.039 1.00 92.00 375 LYS A CA 1
ATOM 2953 C C . LYS A 1 375 ? 1.098 2.210 -5.604 1.00 92.00 375 LYS A C 1
ATOM 2955 O O . LYS A 1 375 ? 0.259 1.645 -6.310 1.00 92.00 375 LYS A O 1
ATOM 2960 N N . GLY A 1 376 ? 1.062 3.527 -5.403 1.00 94.62 376 GLY A N 1
ATOM 2961 C CA . GLY A 1 376 ? -0.047 4.417 -5.747 1.00 94.62 376 GLY A CA 1
ATOM 2962 C C . GLY A 1 376 ? -1.194 4.327 -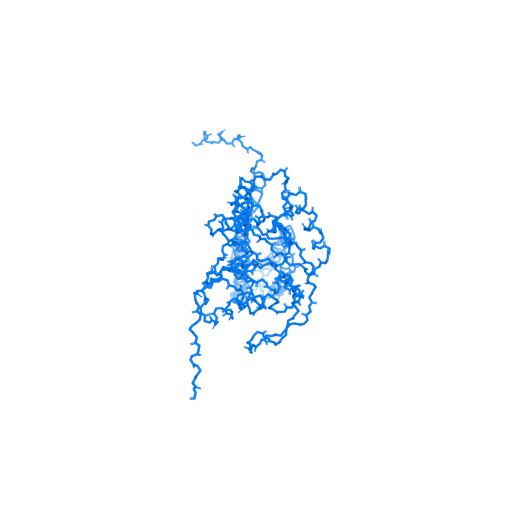4.737 1.00 94.62 376 GLY A C 1
ATOM 2963 O O . GLY A 1 376 ? -1.608 3.236 -4.370 1.00 94.62 376 GLY A O 1
ATOM 2964 N N . LEU A 1 377 ? -1.755 5.472 -4.352 1.00 96.81 377 LEU A N 1
ATOM 2965 C CA . LEU A 1 377 ? -2.852 5.573 -3.387 1.00 96.81 377 LEU A CA 1
ATOM 2966 C C . LEU A 1 377 ? -4.119 6.120 -4.065 1.00 96.81 377 LEU A C 1
ATOM 2968 O O . LEU A 1 377 ? -4.064 7.042 -4.886 1.00 96.81 377 LEU A O 1
ATOM 2972 N N . ALA A 1 378 ? -5.278 5.565 -3.721 1.00 96.62 378 ALA A N 1
ATOM 2973 C CA . ALA A 1 378 ? -6.575 6.177 -3.991 1.00 96.62 378 ALA A CA 1
ATOM 2974 C C . ALA A 1 378 ? -7.272 6.524 -2.674 1.00 96.62 378 ALA A C 1
ATOM 2976 O O . ALA A 1 378 ? -7.361 5.686 -1.780 1.00 96.62 378 ALA A O 1
ATOM 2977 N N . VAL A 1 379 ? -7.783 7.750 -2.590 1.00 95.69 379 VAL A N 1
ATOM 2978 C CA . VAL A 1 379 ? -8.575 8.243 -1.462 1.00 95.69 379 VAL A CA 1
ATOM 2979 C C . VAL A 1 379 ? -10.000 8.440 -1.956 1.00 95.69 379 VAL A C 1
ATOM 2981 O O . VAL A 1 379 ? -10.225 9.214 -2.893 1.00 95.69 379 VAL A O 1
ATOM 2984 N N . VAL A 1 380 ? -10.955 7.740 -1.348 1.00 92.69 380 VAL A N 1
ATOM 2985 C CA . VAL A 1 380 ? -12.387 7.940 -1.593 1.00 92.69 380 VAL A CA 1
ATOM 2986 C C . VAL A 1 380 ? -13.021 8.501 -0.329 1.00 92.69 380 VAL A C 1
ATOM 2988 O O . VAL A 1 380 ? -12.841 7.935 0.739 1.00 92.69 380 VAL A O 1
ATOM 2991 N N . ILE A 1 381 ? -13.743 9.611 -0.433 1.00 90.44 381 ILE A N 1
ATOM 2992 C CA . ILE A 1 381 ? -14.413 10.256 0.703 1.00 90.44 381 ILE A CA 1
ATOM 2993 C C . ILE A 1 381 ? -15.919 10.138 0.498 1.00 90.44 381 ILE A C 1
ATOM 2995 O O . ILE A 1 381 ? -16.422 10.517 -0.565 1.00 90.44 381 ILE A O 1
ATOM 2999 N N . ALA A 1 382 ? -16.625 9.628 1.504 1.00 83.19 382 ALA A N 1
ATOM 3000 C CA . ALA A 1 382 ? -18.072 9.731 1.578 1.00 83.19 382 ALA A CA 1
ATOM 3001 C C . ALA A 1 382 ? -18.478 11.189 1.815 1.00 83.19 382 ALA A C 1
ATOM 3003 O O . ALA A 1 382 ? -18.017 11.835 2.753 1.00 83.19 382 ALA A O 1
ATOM 3004 N N . GLU A 1 383 ? -19.332 11.710 0.941 1.00 71.12 383 GLU A N 1
ATOM 3005 C CA . GLU A 1 383 ? -20.119 12.905 1.223 1.00 71.12 383 GLU A CA 1
ATOM 3006 C C . GLU A 1 383 ? -21.444 12.485 1.873 1.00 71.12 383 GLU A C 1
ATOM 3008 O O . GLU A 1 383 ? -21.893 11.348 1.704 1.00 71.12 383 GLU A O 1
ATOM 3013 N N . GLY A 1 384 ? -22.031 13.412 2.638 1.00 58.56 384 GLY A N 1
ATOM 3014 C CA . GLY A 1 384 ? -23.140 13.171 3.566 1.00 58.56 384 GLY A CA 1
ATOM 3015 C C . GLY A 1 384 ? -24.416 12.557 2.964 1.00 58.56 384 GLY A C 1
ATOM 3016 O O . GLY A 1 384 ? -24.494 12.302 1.762 1.00 58.56 384 GLY A O 1
ATOM 3017 N N . PRO A 1 385 ? -25.427 12.296 3.815 1.00 45.22 385 PRO A N 1
ATOM 3018 C CA . PRO A 1 385 ? -26.459 11.291 3.577 1.00 45.22 385 PRO A CA 1
ATOM 3019 C C . PRO A 1 385 ? -27.101 11.393 2.194 1.00 45.22 385 PRO A C 1
ATOM 3021 O O . PRO A 1 385 ? -27.516 12.470 1.758 1.00 45.22 385 PRO A O 1
ATOM 3024 N N . LEU A 1 386 ? -27.210 10.237 1.530 1.00 44.38 386 LEU A N 1
ATOM 3025 C CA . LEU A 1 386 ? -27.967 10.099 0.291 1.00 44.38 386 LEU A CA 1
ATOM 3026 C C . LEU A 1 386 ? -29.367 10.704 0.493 1.00 44.38 386 LEU A C 1
ATOM 3028 O O . LEU A 1 386 ? -29.983 10.439 1.530 1.00 44.38 386 LEU A O 1
ATOM 3032 N N . PRO A 1 387 ? -29.890 11.491 -0.467 1.00 35.78 387 PRO A N 1
ATOM 3033 C CA . PRO A 1 387 ? -31.276 11.921 -0.395 1.00 35.78 387 PRO A CA 1
ATOM 3034 C C . PRO A 1 387 ? -32.147 10.669 -0.327 1.00 35.78 387 PRO A C 1
ATOM 3036 O O . PRO A 1 387 ? -32.014 9.778 -1.169 1.00 35.78 387 PRO A O 1
ATOM 3039 N N . VAL A 1 388 ? -33.003 10.603 0.695 1.00 39.94 388 VAL A N 1
ATOM 3040 C CA . VAL A 1 388 ? -34.000 9.540 0.833 1.00 39.94 388 VAL A CA 1
ATOM 3041 C C . VAL A 1 388 ? -34.790 9.509 -0.470 1.00 39.94 388 VAL A C 1
ATOM 3043 O O . VAL A 1 388 ? -35.356 10.530 -0.862 1.00 39.94 388 VAL A O 1
ATOM 3046 N N . GLU A 1 389 ? -34.793 8.370 -1.165 1.00 42.50 389 GLU A N 1
ATOM 3047 C CA . GLU A 1 389 ? -35.679 8.198 -2.311 1.00 42.50 389 GLU A CA 1
ATOM 3048 C C . GLU A 1 389 ? -37.111 8.295 -1.785 1.00 42.50 389 GLU A C 1
ATOM 3050 O O . GLU A 1 389 ? -37.571 7.421 -1.047 1.00 42.50 389 GLU A O 1
ATOM 3055 N N . GLU A 1 390 ? -37.797 9.391 -2.119 1.00 35.53 390 GLU A N 1
ATOM 3056 C CA . GLU A 1 390 ? -39.226 9.516 -1.868 1.00 35.53 390 GLU A CA 1
ATOM 3057 C C . GLU A 1 390 ? -39.911 8.339 -2.556 1.00 35.53 390 GLU A C 1
ATOM 3059 O O . GLU A 1 390 ? -39.904 8.207 -3.783 1.00 35.53 390 GLU A O 1
ATOM 3064 N N . SER A 1 391 ? -40.476 7.449 -1.743 1.00 38.03 391 SER A N 1
ATOM 3065 C CA . SER A 1 391 ? -41.280 6.343 -2.225 1.00 38.03 391 SER A CA 1
ATOM 3066 C C . SER A 1 391 ? -42.517 6.920 -2.907 1.00 38.03 391 SER A C 1
ATOM 3068 O O . SER A 1 391 ? -43.477 7.286 -2.225 1.00 38.03 391 SER A O 1
ATOM 3070 N N . ASN A 1 392 ? -42.490 7.009 -4.238 1.00 35.84 392 ASN A N 1
ATOM 3071 C CA . ASN A 1 392 ? -43.683 7.307 -5.022 1.00 35.84 392 ASN A CA 1
ATOM 3072 C C . ASN A 1 392 ? -44.749 6.247 -4.704 1.00 35.84 392 ASN A C 1
ATOM 3074 O O . ASN A 1 392 ? -44.568 5.069 -5.025 1.00 35.84 392 ASN A O 1
ATOM 3078 N N . GLN A 1 393 ? -45.813 6.691 -4.030 1.00 32.69 393 GLN A N 1
ATOM 3079 C CA . GLN A 1 393 ? -47.059 5.950 -3.829 1.00 32.69 393 GLN A CA 1
ATOM 3080 C C . GLN A 1 393 ? -47.864 5.875 -5.131 1.00 32.69 393 GLN A C 1
ATOM 3082 O O . GLN A 1 393 ? -47.761 6.827 -5.939 1.00 32.69 393 GLN A O 1
#

Radius of gyration: 35.73 Å; Cα contacts (8 Å, |Δi|>4): 465; chains: 1; bounding box: 97×43×98 Å

Solvent-accessible surface area (backbone atoms only — not comparable to full-atom values): 21730 Å² total; per-residue (Å²): 121,84,76,69,71,70,79,71,74,83,65,86,78,69,54,68,67,66,47,46,61,54,52,49,52,51,47,49,52,50,49,52,51,48,48,52,50,50,53,51,49,52,51,50,49,52,52,55,45,60,76,69,59,62,28,54,76,77,53,49,61,57,48,51,52,51,51,53,52,50,51,56,48,53,53,52,50,51,62,54,68,78,67,67,94,72,52,70,68,56,49,48,54,52,52,53,49,50,52,48,52,53,50,50,54,51,54,52,51,52,50,50,26,54,64,30,45,79,73,71,76,69,75,76,30,59,59,51,52,50,53,52,49,54,52,50,55,49,54,50,51,54,50,53,51,52,53,49,53,53,49,52,52,50,55,49,53,50,49,53,51,50,54,50,50,52,53,48,53,54,47,55,49,52,37,51,52,25,40,57,51,38,61,69,68,60,72,63,98,61,82,80,74,82,51,56,87,91,41,64,42,33,49,59,45,33,48,52,31,50,49,40,63,73,69,59,50,53,29,35,39,32,28,46,65,42,68,55,54,52,42,51,38,41,27,34,59,71,65,68,75,78,25,37,37,43,29,32,15,57,44,61,70,56,23,51,51,36,45,55,46,31,54,73,71,71,31,63,89,38,39,48,62,39,68,15,45,67,38,87,41,64,70,96,61,94,54,95,87,58,73,68,40,55,30,63,46,68,51,66,89,64,67,70,52,63,56,31,30,30,40,41,33,70,26,62,56,68,91,68,34,86,54,35,52,49,57,56,58,79,74,42,54,96,27,43,26,55,68,16,36,33,42,33,56,45,37,68,40,70,50,48,48,51,37,52,51,56,53,50,69,43,88,51,41,46,78,48,77,43,76,84,43,98,50,9,36,30,43,37,34,35,47,54,80,76,79,77,78,77,79,82,126